Protein AF-0000000072534134 (afdb_homodimer)

pLDDT: mean 91.05, std 11.85, range [26.5, 98.88]

Radius of gyration: 25.81 Å; Cα contacts (8 Å, |Δi|>4): 1473; chains: 2; bounding box: 59×79×53 Å

Solvent-accessible surface area (backbone atoms only — not comparable to full-atom values): 27555 Å² total; per-residue (Å²): 109,94,78,65,59,43,51,54,73,90,38,6,57,90,34,41,18,78,76,33,75,84,12,41,34,48,63,70,48,54,48,40,29,29,38,65,42,46,79,88,68,52,37,69,37,89,78,45,46,54,72,41,72,47,60,46,59,42,35,34,35,37,32,15,72,34,60,42,49,32,38,41,48,56,86,41,97,90,46,54,35,33,38,30,45,21,80,38,69,54,44,22,36,58,42,37,37,38,53,26,31,18,84,47,66,73,50,9,25,44,47,26,52,70,77,44,47,29,31,18,24,37,36,39,36,19,22,26,56,79,84,34,94,47,55,79,61,12,47,76,28,58,73,6,29,39,33,39,37,35,40,32,38,80,38,100,44,74,34,70,54,56,44,56,56,50,61,41,40,76,56,20,35,25,29,73,27,62,27,82,42,75,81,43,49,52,74,62,55,51,51,100,65,74,42,34,36,36,36,75,21,20,41,67,50,93,41,22,33,60,18,24,41,40,34,33,46,77,51,56,36,53,31,19,66,66,54,53,55,58,56,48,65,24,29,28,23,36,83,89,57,73,76,41,59,33,41,47,42,38,45,70,61,32,63,62,73,41,62,69,43,34,23,52,54,73,74,77,69,67,65,73,114,108,92,75,66,59,42,50,54,73,90,38,6,57,91,35,41,20,77,75,34,74,84,12,42,34,47,63,70,48,51,47,42,30,29,36,64,42,48,77,89,68,50,38,68,36,89,78,44,46,54,72,41,72,47,60,45,58,42,36,33,34,37,32,15,74,31,59,43,49,33,38,41,46,57,85,40,97,91,46,52,35,32,38,30,46,22,79,39,69,53,44,22,38,58,42,37,37,36,54,25,30,18,84,47,65,71,51,9,25,45,45,26,52,70,78,44,46,30,31,18,23,38,36,40,37,19,20,26,57,80,84,33,92,46,55,80,61,10,47,76,28,57,72,6,27,40,33,40,36,36,41,31,39,80,39,100,43,74,34,71,53,56,44,57,57,49,60,43,40,76,57,20,37,27,30,73,26,61,27,81,43,76,80,43,48,53,74,65,54,51,50,100,67,74,45,33,37,37,36,75,21,20,41,71,51,91,41,23,32,61,18,24,41,40,35,34,48,76,52,56,36,52,31,20,65,67,55,54,55,57,57,50,65,23,30,28,24,37,82,88,56,72,77,41,60,34,40,48,42,39,47,71,63,31,63,60,73,42,63,70,43,34,23,54,53,74,75,77,70,68,67,74,116

Structure (mmCIF, N/CA/C/O backbone):
data_AF-0000000072534134-model_v1
#
loop_
_entity.id
_entity.type
_entity.pdbx_description
1 polymer 'Carbonic anhydrase'
#
loop_
_atom_site.group_PDB
_atom_site.id
_atom_site.type_symbol
_atom_site.label_atom_id
_atom_site.label_alt_id
_atom_site.label_comp_id
_atom_site.label_asym_id
_atom_site.label_entity_id
_atom_site.label_seq_id
_atom_site.pdbx_PDB_ins_code
_atom_site.Cartn_x
_atom_site.Cartn_y
_atom_site.Cartn_z
_atom_site.occupancy
_atom_site.B_iso_or_equiv
_atom_site.auth_seq_id
_atom_site.auth_comp_id
_atom_site.auth_asym_id
_atom_site.auth_atom_id
_atom_site.pdbx_PDB_model_num
ATOM 1 N N . TRP A 1 1 ? 16.109 21.969 -9.492 1 42.91 1 TRP A N 1
ATOM 2 C CA . TRP A 1 1 ? 14.695 21.766 -9.828 1 42.91 1 TRP A CA 1
ATOM 3 C C . TRP A 1 1 ? 13.844 21.703 -8.57 1 42.91 1 TRP A C 1
ATOM 5 O O . TRP A 1 1 ? 12.711 22.203 -8.547 1 42.91 1 TRP A O 1
ATOM 15 N N . ALA A 1 2 ? 14.484 21.062 -7.617 1 53.97 2 ALA A N 1
ATOM 16 C CA . ALA A 1 2 ? 13.789 20.922 -6.34 1 53.97 2 ALA A CA 1
ATOM 17 C C . ALA A 1 2 ? 13.305 22.266 -5.824 1 53.97 2 ALA A C 1
ATOM 19 O O . ALA A 1 2 ? 12.289 22.344 -5.129 1 53.97 2 ALA A O 1
ATOM 20 N N . ASP A 1 3 ? 13.867 23.234 -6.316 1 59.44 3 ASP A N 1
ATOM 21 C CA . ASP A 1 3 ? 13.547 24.547 -5.793 1 59.44 3 ASP A CA 1
ATOM 22 C C . ASP A 1 3 ? 12.602 25.297 -6.734 1 59.44 3 ASP A C 1
ATOM 24 O O . ASP A 1 3 ? 12.031 26.328 -6.359 1 59.44 3 ASP A O 1
ATOM 28 N N . TRP A 1 4 ? 12.352 24.766 -7.816 1 65.19 4 TRP A N 1
ATOM 29 C CA . TRP A 1 4 ? 11.688 25.609 -8.805 1 65.19 4 TRP A CA 1
ATOM 30 C C . TRP A 1 4 ? 10.258 25.156 -9.047 1 65.19 4 TRP A C 1
ATOM 32 O O . TRP A 1 4 ? 9.656 25.484 -10.07 1 65.19 4 TRP A O 1
ATOM 42 N N . TRP A 1 5 ? 9.656 24.625 -8.062 1 72.5 5 TRP A N 1
ATOM 43 C CA . TRP A 1 5 ? 8.273 24.219 -8.312 1 72.5 5 TRP A CA 1
ATOM 44 C C . TRP A 1 5 ? 7.305 25.094 -7.516 1 72.5 5 TRP A C 1
ATOM 46 O O . TRP A 1 5 ? 7.703 25.781 -6.574 1 72.5 5 TRP A O 1
ATOM 56 N N . SER A 1 6 ? 6.055 25.141 -7.984 1 72 6 SER A N 1
ATOM 57 C CA . SER A 1 6 ? 4.973 25.828 -7.293 1 72 6 SER A CA 1
ATOM 58 C C . SER A 1 6 ? 3.682 25.031 -7.328 1 72 6 SER A C 1
ATOM 60 O O . SER A 1 6 ? 3.637 23.953 -7.926 1 72 6 SER A O 1
ATOM 62 N N . TYR A 1 7 ? 2.762 25.547 -6.652 1 78.75 7 TYR A N 1
ATOM 63 C CA . TYR A 1 7 ? 1.447 24.906 -6.672 1 78.75 7 TYR A CA 1
ATOM 64 C C . TYR A 1 7 ? 0.547 25.547 -7.719 1 78.75 7 TYR A C 1
ATOM 66 O O . TYR A 1 7 ? -0.625 25.188 -7.848 1 78.75 7 TYR A O 1
ATOM 74 N N . GLU A 1 8 ? 1.119 26.5 -8.391 1 69.38 8 GLU A N 1
ATOM 75 C CA . GLU A 1 8 ? 0.342 27.203 -9.414 1 69.38 8 GLU A CA 1
ATOM 76 C C . GLU A 1 8 ? 1.188 27.5 -10.648 1 69.38 8 GLU A C 1
ATOM 78 O O . GLU A 1 8 ? 2.42 27.5 -10.57 1 69.38 8 GLU A O 1
ATOM 83 N N . GLY A 1 9 ? 0.458 27.609 -11.75 1 68.69 9 GLY A N 1
ATOM 84 C CA . GLY A 1 9 ? 1.111 28.141 -12.938 1 68.69 9 GLY A CA 1
ATOM 85 C C . GLY A 1 9 ? 1.888 27.094 -13.711 1 68.69 9 GLY A C 1
ATOM 86 O O . GLY A 1 9 ? 1.563 25.906 -13.656 1 68.69 9 GLY A O 1
ATOM 87 N N . ILE A 1 10 ? 2.826 27.453 -14.477 1 70.19 10 ILE A N 1
ATOM 88 C CA . ILE A 1 10 ? 3.561 26.625 -15.422 1 70.19 10 ILE A CA 1
ATOM 89 C C . ILE A 1 10 ? 4.484 25.672 -14.672 1 70.19 10 ILE A C 1
ATOM 91 O O . ILE A 1 10 ? 4.98 24.688 -15.234 1 70.19 10 ILE A O 1
ATOM 95 N N . SER A 1 11 ? 4.645 25.953 -13.398 1 72.31 11 SER A N 1
ATOM 96 C CA . SER A 1 11 ? 5.426 25.062 -12.555 1 72.31 11 SER A CA 1
ATOM 97 C C . SER A 1 11 ? 4.551 24.375 -11.516 1 72.31 11 SER A C 1
ATOM 99 O O . SER A 1 11 ? 5.039 23.938 -10.469 1 72.31 11 SER A O 1
ATOM 101 N N . GLY A 1 12 ? 3.291 24.312 -11.859 1 77.12 12 GLY A N 1
ATOM 102 C CA . GLY A 1 12 ? 2.312 23.75 -10.945 1 77.12 12 GLY A CA 1
ATOM 103 C C . GLY A 1 12 ? 2.178 22.25 -11.07 1 77.12 12 GLY A C 1
ATOM 104 O O . GLY A 1 12 ? 2.898 21.625 -11.844 1 77.12 12 GLY A O 1
ATOM 105 N N . PRO A 1 13 ? 1.317 21.672 -10.266 1 79.56 13 PRO A N 1
ATOM 106 C CA . PRO A 1 13 ? 1.197 20.219 -10.086 1 79.56 13 PRO A CA 1
ATOM 107 C C . PRO A 1 13 ? 0.968 19.484 -11.406 1 79.56 13 PRO A C 1
ATOM 109 O O . PRO A 1 13 ? 1.467 18.359 -11.586 1 79.56 13 PRO A O 1
ATOM 112 N N . GLU A 1 14 ? 0.28 20.078 -12.32 1 76.56 14 GLU A N 1
ATOM 113 C CA . GLU A 1 14 ? -0.026 19.422 -13.586 1 76.56 14 GLU A CA 1
ATOM 114 C C . GLU A 1 14 ? 1.243 19.156 -14.391 1 76.56 14 GLU A C 1
ATOM 116 O O . GLU A 1 14 ? 1.26 18.297 -15.266 1 76.56 14 GLU A O 1
ATOM 121 N N . TYR A 1 15 ? 2.309 19.922 -14.047 1 76.88 15 TYR A N 1
ATOM 122 C CA . TYR A 1 15 ? 3.506 19.844 -14.883 1 76.88 15 TYR A CA 1
ATOM 123 C C . TYR A 1 15 ? 4.668 19.234 -14.117 1 76.88 15 TYR A C 1
ATOM 125 O O . TYR A 1 15 ? 5.754 19.047 -14.664 1 76.88 15 TYR A O 1
ATOM 133 N N . TRP A 1 16 ? 4.488 18.953 -12.945 1 80.06 16 TRP A N 1
ATOM 134 C CA . TRP A 1 16 ? 5.594 18.5 -12.102 1 80.06 16 TRP A CA 1
ATOM 135 C C . TRP A 1 16 ? 6.309 17.312 -12.734 1 80.06 16 TRP A C 1
ATOM 137 O O . TRP A 1 16 ? 7.539 17.297 -12.82 1 80.06 16 TRP A O 1
ATOM 147 N N . GLY A 1 17 ? 5.574 16.312 -13.172 1 78.38 17 GLY A N 1
ATOM 148 C CA . GLY A 1 17 ? 6.156 15.125 -13.766 1 78.38 17 GLY A CA 1
ATOM 149 C C . GLY A 1 17 ? 6.855 15.398 -15.086 1 78.38 17 GLY A C 1
ATOM 150 O O . GLY A 1 17 ? 7.762 14.656 -15.477 1 78.38 17 GLY A O 1
ATOM 151 N N . LEU A 1 18 ? 6.422 16.375 -15.773 1 77.62 18 LEU A N 1
ATOM 152 C CA . LEU A 1 18 ? 7.012 16.734 -17.062 1 77.62 18 LEU A CA 1
ATOM 153 C C . LEU A 1 18 ? 8.312 17.5 -16.875 1 77.62 18 LEU A C 1
ATOM 155 O O . LEU A 1 18 ? 9.219 17.406 -17.688 1 77.62 18 LEU A O 1
ATOM 159 N N . ILE A 1 19 ? 8.406 18.172 -15.789 1 75.31 19 ILE A N 1
ATOM 160 C CA . ILE A 1 19 ? 9.555 19.031 -15.508 1 75.31 19 ILE A CA 1
ATOM 161 C C . ILE A 1 19 ? 10.719 18.172 -14.992 1 75.31 19 ILE A C 1
ATOM 163 O O . ILE A 1 19 ? 11.875 18.438 -15.336 1 75.31 19 ILE A O 1
ATOM 167 N N . ASN A 1 20 ? 10.414 17.172 -14.188 1 79.75 20 ASN A N 1
ATOM 168 C CA . ASN A 1 20 ? 11.422 16.297 -13.594 1 79.75 20 ASN A CA 1
ATOM 169 C C . ASN A 1 20 ? 11.07 14.82 -13.781 1 79.75 20 ASN A C 1
ATOM 171 O O . ASN A 1 20 ? 10.094 14.336 -13.219 1 79.75 20 ASN A O 1
ATOM 175 N N . PRO A 1 21 ? 11.93 14.141 -14.43 1 78.19 21 PRO A N 1
ATOM 176 C CA . PRO A 1 21 ? 11.625 12.727 -14.68 1 78.19 21 PRO A CA 1
ATOM 177 C C . PRO A 1 21 ? 11.531 11.906 -13.398 1 78.19 21 PRO A C 1
ATOM 179 O O . PRO A 1 21 ? 10.852 10.875 -13.375 1 78.19 21 PRO A O 1
ATOM 182 N N . ASP A 1 22 ? 12.141 12.391 -12.391 1 80.5 22 ASP A N 1
ATOM 183 C CA . ASP A 1 22 ? 12.102 11.672 -11.117 1 80.5 22 ASP A CA 1
ATOM 184 C C . ASP A 1 22 ? 10.734 11.805 -10.453 1 80.5 22 ASP A C 1
ATOM 186 O O . ASP A 1 22 ? 10.43 11.109 -9.484 1 80.5 22 ASP A O 1
ATOM 190 N N . TRP A 1 23 ? 9.953 12.727 -11.055 1 85.69 23 TRP A N 1
ATOM 191 C CA . TRP A 1 23 ? 8.609 12.93 -10.516 1 85.69 23 TRP A CA 1
ATOM 192 C C . TRP A 1 23 ? 7.562 12.266 -11.406 1 85.69 23 TRP A C 1
ATOM 194 O O . TRP A 1 23 ? 6.516 12.859 -11.688 1 85.69 23 TRP A O 1
ATOM 204 N N . LEU A 1 24 ? 7.887 11.117 -11.836 1 85.69 24 LEU A N 1
ATOM 205 C CA . LEU A 1 24 ? 7.07 10.352 -12.766 1 85.69 24 LEU A CA 1
ATOM 206 C C . LEU A 1 24 ? 5.66 10.148 -12.227 1 85.69 24 LEU A C 1
ATOM 208 O O . LEU A 1 24 ? 4.684 10.18 -12.977 1 85.69 24 LEU A O 1
ATOM 212 N N . PHE A 1 25 ? 5.516 10.008 -10.922 1 90.94 25 PHE A N 1
ATOM 213 C CA . PHE A 1 25 ? 4.227 9.719 -10.312 1 90.94 25 PHE A CA 1
ATOM 214 C C . PHE A 1 25 ? 3.279 10.906 -10.445 1 90.94 25 PHE A C 1
ATOM 216 O O . PHE A 1 25 ? 2.059 10.734 -10.438 1 90.94 25 PHE A O 1
ATOM 223 N N . CYS A 1 26 ? 3.836 12.07 -10.547 1 91 26 CYS A N 1
ATOM 224 C CA . CYS A 1 26 ? 2.994 13.258 -10.648 1 91 26 CYS A CA 1
ATOM 225 C C . CYS A 1 26 ? 2.191 13.242 -11.945 1 91 26 CYS A C 1
ATOM 227 O O . CYS A 1 26 ? 1.139 13.883 -12.031 1 91 26 CYS A O 1
ATOM 229 N N . ASN A 1 27 ? 2.699 12.5 -12.867 1 88.94 27 ASN A N 1
ATOM 230 C CA . ASN A 1 27 ? 2.021 12.445 -14.156 1 88.94 27 ASN A CA 1
ATOM 231 C C . ASN A 1 27 ? 1.392 11.07 -14.398 1 88.94 27 ASN A C 1
ATOM 233 O O . ASN A 1 27 ? 0.279 10.977 -14.922 1 88.94 27 ASN A O 1
ATOM 237 N N . LYS A 1 28 ? 2.02 10.031 -13.945 1 91.81 28 LYS A N 1
ATOM 238 C CA . LYS A 1 28 ? 1.592 8.672 -14.297 1 91.81 28 LYS A CA 1
ATOM 239 C C . LYS A 1 28 ? 0.879 8.008 -13.125 1 91.81 28 LYS A C 1
ATOM 241 O O . LYS A 1 28 ? 0.271 6.945 -13.289 1 91.81 28 LYS A O 1
ATOM 246 N N . GLY A 1 29 ? 0.946 8.602 -11.992 1 94.75 29 GLY A N 1
ATOM 247 C CA . GLY A 1 29 ? 0.338 7.996 -10.812 1 94.75 29 GLY A CA 1
ATOM 248 C C . GLY A 1 29 ? -1.173 7.895 -10.914 1 94.75 29 GLY A C 1
ATOM 249 O O . GLY A 1 29 ? -1.829 8.797 -11.438 1 94.75 29 GLY A O 1
ATOM 250 N N . LYS A 1 30 ? -1.729 6.809 -10.344 1 97.06 30 LYS A N 1
ATOM 251 C CA . LYS A 1 30 ? -3.176 6.613 -10.375 1 97.06 30 LYS A CA 1
ATOM 252 C C . LYS A 1 30 ? -3.758 6.547 -8.969 1 97.06 30 LYS A C 1
ATOM 254 O O . LYS A 1 30 ? -4.977 6.527 -8.789 1 97.06 30 LYS A O 1
ATOM 259 N N . ASN A 1 31 ? -2.895 6.465 -7.992 1 97.31 31 ASN A N 1
ATOM 260 C CA . ASN A 1 31 ? -3.312 6.535 -6.598 1 97.31 31 ASN A CA 1
ATOM 261 C C . ASN A 1 31 ? -2.834 7.82 -5.934 1 97.31 31 ASN A C 1
ATOM 263 O O . ASN A 1 31 ? -2.223 7.785 -4.863 1 97.31 31 ASN A O 1
ATOM 267 N N . GLN A 1 32 ? -3.143 8.891 -6.57 1 97.44 32 GLN A N 1
ATOM 268 C CA . GLN A 1 32 ? -2.6 10.188 -6.176 1 97.44 32 GLN A CA 1
ATOM 269 C C . GLN A 1 32 ? -3.512 10.875 -5.164 1 97.44 32 GLN A C 1
ATOM 271 O O . GLN A 1 32 ? -4.684 10.516 -5.027 1 97.44 32 GLN A O 1
ATOM 276 N N . SER A 1 33 ? -2.945 11.75 -4.422 1 98.19 33 SER A N 1
ATOM 277 C CA . SER A 1 33 ? -3.613 12.57 -3.412 1 98.19 33 SER A CA 1
ATOM 278 C C . SER A 1 33 ? -3.459 14.055 -3.713 1 98.19 33 SER A C 1
ATOM 280 O O . SER A 1 33 ? -2.531 14.461 -4.418 1 98.19 33 SER A O 1
ATOM 282 N N . PRO A 1 34 ? -4.285 14.875 -3.205 1 98.38 34 PRO A N 1
ATOM 283 C CA . PRO A 1 34 ? -5.426 14.602 -2.326 1 98.38 34 PRO A CA 1
ATOM 284 C C . PRO A 1 34 ? -6.664 14.148 -3.09 1 98.38 34 PRO A C 1
ATOM 286 O O . PRO A 1 34 ? -6.672 14.164 -4.324 1 98.38 34 PRO A O 1
ATOM 289 N N . ILE A 1 35 ? -7.711 13.68 -2.318 1 98.62 35 ILE A N 1
ATOM 290 C CA . ILE A 1 35 ? -8.938 13.234 -2.967 1 98.62 35 ILE A CA 1
ATOM 291 C C . ILE A 1 35 ? -10.141 13.953 -2.342 1 98.62 35 ILE A C 1
ATOM 293 O O . ILE A 1 35 ? -10.016 14.578 -1.289 1 98.62 35 ILE A O 1
ATOM 297 N N . ASN A 1 36 ? -11.211 13.891 -3.1 1 98.31 36 ASN A N 1
ATOM 298 C CA . ASN A 1 36 ? -12.508 14.188 -2.51 1 98.31 36 ASN A CA 1
ATOM 299 C C . ASN A 1 36 ? -13.094 12.969 -1.795 1 98.31 36 ASN A C 1
ATOM 301 O O . ASN A 1 36 ? -13.203 11.891 -2.383 1 98.31 36 ASN A O 1
ATOM 305 N N . ILE A 1 37 ? -13.453 13.164 -0.554 1 96.31 37 ILE A N 1
ATOM 306 C CA . ILE A 1 37 ? -14.031 12.078 0.23 1 96.31 37 ILE A CA 1
ATOM 307 C C . ILE A 1 37 ? -15.555 12.086 0.075 1 96.31 37 ILE A C 1
ATOM 309 O O . ILE A 1 37 ? -16.219 13.078 0.397 1 96.31 37 ILE A O 1
ATOM 313 N N . ASP A 1 38 ? -16.062 11.062 -0.399 1 95.31 38 ASP A N 1
ATOM 314 C CA . ASP A 1 38 ? -17.5 10.875 -0.49 1 95.31 38 ASP A CA 1
ATOM 315 C C . ASP A 1 38 ? -18.016 10.055 0.684 1 95.31 38 ASP A C 1
ATOM 317 O O . ASP A 1 38 ? -17.812 8.836 0.74 1 95.31 38 ASP A O 1
ATOM 321 N N . PRO A 1 39 ? -18.781 10.672 1.548 1 92.06 39 PRO A N 1
ATOM 322 C CA . PRO A 1 39 ? -19.25 9.945 2.729 1 92.06 39 PRO A CA 1
ATOM 323 C C . PRO A 1 39 ? -20.062 8.711 2.371 1 92.06 39 PRO A C 1
ATOM 325 O O . PRO A 1 39 ? -20.047 7.719 3.105 1 92.06 39 PRO A O 1
ATOM 328 N N . LYS A 1 40 ? -20.766 8.695 1.253 1 90.88 40 LYS A N 1
ATOM 329 C CA . LYS A 1 40 ? -21.625 7.586 0.854 1 90.88 40 LYS A CA 1
ATOM 330 C C . LYS A 1 40 ? -20.812 6.383 0.396 1 90.88 40 LYS A C 1
ATOM 332 O O . LYS A 1 40 ? -21.312 5.258 0.37 1 90.88 40 LYS A O 1
ATOM 337 N N . ALA A 1 41 ? -19.594 6.664 0.082 1 91.88 41 ALA A N 1
ATOM 338 C CA . ALA A 1 41 ? -18.75 5.602 -0.467 1 91.88 41 ALA A CA 1
ATOM 339 C C . ALA A 1 41 ? -17.781 5.07 0.584 1 91.88 41 ALA A C 1
ATOM 341 O O . ALA A 1 41 ? -17 4.164 0.306 1 91.88 41 ALA A O 1
ATOM 342 N N . LEU A 1 42 ? -17.844 5.582 1.79 1 94.06 42 LEU A N 1
ATOM 343 C CA . LEU A 1 42 ? -16.922 5.148 2.844 1 94.06 42 LEU A CA 1
ATOM 344 C C . LEU A 1 42 ? -17.234 3.719 3.277 1 94.06 42 LEU A C 1
ATOM 346 O O . LEU A 1 42 ? -18.406 3.346 3.412 1 94.06 42 LEU A O 1
ATOM 350 N N . LEU A 1 43 ? -16.25 2.979 3.436 1 94.38 43 LEU A N 1
ATOM 351 C CA . LEU A 1 43 ? -16.391 1.615 3.938 1 94.38 43 LEU A CA 1
ATOM 352 C C . LEU A 1 43 ? -16.078 1.55 5.426 1 94.38 43 LEU A C 1
ATOM 354 O O . LEU A 1 43 ? -14.961 1.877 5.844 1 94.38 43 LEU A O 1
ATOM 358 N N . PHE A 1 44 ? -17.109 1.135 6.211 1 95.19 44 PHE A N 1
ATOM 359 C CA . PHE A 1 44 ? -16.859 0.913 7.629 1 95.19 44 PHE A CA 1
ATOM 360 C C . PHE A 1 44 ? -15.984 -0.32 7.836 1 95.19 44 PHE A C 1
ATOM 362 O O . PHE A 1 44 ? -16.297 -1.403 7.344 1 95.19 44 PHE A O 1
ATOM 369 N N . ASP A 1 45 ? -14.828 -0.136 8.492 1 95.25 45 ASP A N 1
ATOM 370 C CA . ASP A 1 45 ? -13.898 -1.21 8.836 1 95.25 45 ASP A CA 1
ATOM 371 C C . ASP A 1 45 ? -13.805 -1.391 10.352 1 95.25 45 ASP A C 1
ATOM 373 O O . ASP A 1 45 ? -13.148 -0.605 11.039 1 95.25 45 ASP A O 1
ATOM 377 N N . PRO A 1 46 ? -14.336 -2.41 10.898 1 92.69 46 PRO A N 1
ATOM 378 C CA . PRO A 1 46 ? -14.359 -2.594 12.352 1 92.69 46 PRO A CA 1
ATOM 379 C C . PRO A 1 46 ? -12.992 -2.936 12.93 1 92.69 46 PRO A C 1
ATOM 381 O O . PRO A 1 46 ? -12.797 -2.883 14.148 1 92.69 46 PRO A O 1
ATOM 384 N N . SER A 1 47 ? -12.117 -3.293 12.102 1 91.75 47 SER A N 1
ATOM 385 C CA . SER A 1 47 ? -10.797 -3.68 12.594 1 91.75 47 SER A CA 1
ATOM 386 C C . SER A 1 47 ? -9.906 -2.461 12.805 1 91.75 47 SER A C 1
ATOM 388 O O . SER A 1 47 ? -8.82 -2.57 13.383 1 91.75 47 SER A O 1
ATOM 390 N N . LEU A 1 48 ? -10.352 -1.314 12.344 1 95.31 48 LEU A N 1
ATOM 391 C CA . LEU A 1 48 ? -9.57 -0.096 12.523 1 95.31 48 LEU A CA 1
ATOM 392 C C . LEU A 1 48 ? -9.625 0.372 13.977 1 95.31 48 LEU A C 1
ATOM 394 O O . LEU A 1 48 ? -10.625 0.955 14.406 1 95.31 48 LEU A O 1
ATOM 398 N N . GLU A 1 49 ? -8.57 0.17 14.633 1 94 49 GLU A N 1
ATOM 399 C CA . GLU A 1 49 ? -8.461 0.651 16 1 94 49 GLU A CA 1
ATOM 400 C C . GLU A 1 49 ? -8.109 2.135 16.047 1 94 49 GLU A C 1
ATOM 402 O O . GLU A 1 49 ? -7.828 2.738 15.008 1 94 49 GLU A O 1
ATOM 407 N N . LYS A 1 50 ? -8.203 2.633 17.234 1 95.94 50 LYS A N 1
ATOM 408 C CA . LYS A 1 50 ? -7.789 4.023 17.391 1 95.94 50 LYS A CA 1
ATOM 409 C C . LYS A 1 50 ? -6.285 4.18 17.188 1 95.94 50 LYS A C 1
ATOM 411 O O . LYS A 1 50 ? -5.535 3.211 17.297 1 95.94 50 LYS A O 1
ATOM 416 N N . LEU A 1 51 ? -5.848 5.379 16.859 1 97.62 51 LEU A N 1
ATOM 417 C CA . LEU A 1 51 ? -4.422 5.68 16.781 1 97.62 51 LEU A CA 1
ATOM 418 C C . LEU A 1 51 ? -3.799 5.766 18.172 1 97.62 51 LEU A C 1
ATOM 420 O O . LEU A 1 51 ? -4.457 6.188 19.125 1 97.62 51 LEU A O 1
ATOM 424 N N . HIS A 1 52 ? -2.58 5.375 18.188 1 97.69 52 HIS A N 1
ATOM 425 C CA . HIS A 1 52 ? -1.798 5.504 19.406 1 97.69 52 HIS A CA 1
ATOM 426 C C . HIS A 1 52 ? -0.637 6.477 19.219 1 97.69 52 HIS A C 1
ATOM 428 O O . HIS A 1 52 ? 0.033 6.457 18.188 1 97.69 52 HIS A O 1
ATOM 434 N N . PHE A 1 53 ? -0.481 7.312 20.219 1 96.62 53 PHE A N 1
ATOM 435 C CA . PHE A 1 53 ? 0.604 8.289 20.203 1 96.62 53 PHE A CA 1
ATOM 436 C C . PHE A 1 53 ? 1.552 8.062 21.375 1 96.62 53 PHE A C 1
ATOM 438 O O . PHE A 1 53 ? 1.125 8.039 22.531 1 96.62 53 PHE A O 1
ATOM 445 N N . LYS A 1 54 ? 2.793 7.805 21.078 1 95.5 54 LYS A N 1
ATOM 446 C CA . LYS A 1 54 ? 3.844 7.766 22.094 1 95.5 54 LYS A CA 1
ATOM 447 C C . LYS A 1 54 ? 4.699 9.031 22.047 1 95.5 54 LYS A C 1
ATOM 449 O O . LYS A 1 54 ? 5.422 9.266 21.078 1 95.5 54 LYS A O 1
ATOM 454 N N . GLY A 1 55 ? 4.598 9.766 23.062 1 93.19 55 GLY A N 1
ATOM 455 C CA . GLY A 1 55 ? 5.172 11.102 23.078 1 93.19 55 GLY A CA 1
ATOM 456 C C . GLY A 1 55 ? 4.152 12.188 22.797 1 93.19 55 GLY A C 1
ATOM 457 O O . GLY A 1 55 ? 3.006 11.898 22.453 1 93.19 55 GLY A O 1
ATOM 458 N N . ASN A 1 56 ? 4.59 13.469 23 1 92.75 56 ASN A N 1
ATOM 459 C CA . ASN A 1 56 ? 3.594 14.523 22.875 1 92.75 56 ASN A CA 1
ATOM 460 C C . ASN A 1 56 ? 4.238 15.867 22.547 1 92.75 56 ASN A C 1
ATOM 462 O O . ASN A 1 56 ? 3.59 16.766 22 1 92.75 56 ASN A O 1
ATOM 466 N N . GLU A 1 57 ? 5.414 15.984 22.906 1 92.12 57 GLU A N 1
ATOM 467 C CA . GLU A 1 57 ? 6.062 17.281 22.812 1 92.12 57 GLU A CA 1
ATOM 468 C C . GLU A 1 57 ? 7.098 17.312 21.703 1 92.12 57 GLU A C 1
ATOM 470 O O . GLU A 1 57 ? 7.816 16.344 21.484 1 92.12 57 GLU A O 1
ATOM 475 N N . PHE A 1 58 ? 7.105 18.484 21.016 1 89.19 58 PHE A N 1
ATOM 476 C CA . PHE A 1 58 ? 8.062 18.766 19.938 1 89.19 58 PHE A CA 1
ATOM 477 C C . PHE A 1 58 ? 8.852 20.031 20.234 1 89.19 58 PHE A C 1
ATOM 479 O O . PHE A 1 58 ? 8.352 20.953 20.891 1 89.19 58 PHE A O 1
ATOM 486 N N . THR A 1 59 ? 10.008 20.047 19.797 1 93.44 59 THR A N 1
ATOM 487 C CA . THR A 1 59 ? 10.773 21.266 19.562 1 93.44 59 THR A CA 1
ATOM 488 C C . THR A 1 59 ? 11.32 21.297 18.141 1 93.44 59 THR A C 1
ATOM 490 O O . THR A 1 59 ? 11.508 20.25 17.516 1 93.44 59 THR A O 1
ATOM 493 N N . GLY A 1 60 ? 11.469 22.484 17.625 1 96 60 GLY A N 1
ATOM 494 C CA . GLY A 1 60 ? 12 22.594 16.281 1 96 60 GLY A CA 1
ATOM 495 C C . GLY A 1 60 ? 11.961 24 15.727 1 96 60 GLY A C 1
ATOM 496 O O . GLY A 1 60 ? 12.109 24.969 16.484 1 96 60 GLY A O 1
ATOM 497 N N . TYR A 1 61 ? 11.859 24.031 14.398 1 97.62 61 TYR A N 1
ATOM 498 C CA . TYR A 1 61 ? 11.867 25.328 13.719 1 97.62 61 TYR A CA 1
ATOM 499 C C . TYR A 1 61 ? 10.711 25.422 12.734 1 97.62 61 TYR A C 1
ATOM 501 O O . TYR A 1 61 ? 10.445 24.5 11.977 1 97.62 61 TYR A O 1
ATOM 509 N N . LEU A 1 62 ? 10.008 26.531 12.82 1 98.19 62 LEU A N 1
ATOM 510 C CA . LEU A 1 62 ? 9.086 26.875 11.742 1 98.19 62 LEU A CA 1
ATOM 511 C C . LEU A 1 62 ? 9.836 27.531 10.586 1 98.19 62 LEU A C 1
ATOM 513 O O . LEU A 1 62 ? 10.57 28.5 10.781 1 98.19 62 LEU A O 1
ATOM 517 N N . VAL A 1 63 ? 9.648 26.984 9.398 1 97.75 63 VAL A N 1
ATOM 518 C CA . VAL A 1 63 ? 10.43 27.422 8.25 1 97.75 63 VAL A CA 1
ATOM 519 C C . VAL A 1 63 ? 9.492 27.797 7.105 1 97.75 63 VAL A C 1
ATOM 521 O O . VAL A 1 63 ? 8.562 27.062 6.789 1 97.75 63 VAL A O 1
ATOM 524 N N . ASN A 1 64 ? 9.68 28.938 6.547 1 96.19 64 ASN A N 1
ATOM 525 C CA . ASN A 1 64 ? 9.102 29.297 5.254 1 96.19 64 ASN A CA 1
ATOM 526 C C . ASN A 1 64 ? 10.008 28.859 4.102 1 96.19 64 ASN A C 1
ATOM 528 O O . ASN A 1 64 ? 11.031 29.5 3.834 1 96.19 64 ASN A O 1
ATOM 532 N N . ASN A 1 65 ? 9.617 27.812 3.389 1 92.38 65 ASN A N 1
ATOM 533 C CA . ASN A 1 65 ? 10.492 27.297 2.348 1 92.38 65 ASN A CA 1
ATOM 534 C C . ASN A 1 65 ? 10.102 27.812 0.969 1 92.38 65 ASN A C 1
ATOM 536 O O . ASN A 1 65 ? 10.617 27.344 -0.047 1 92.38 65 ASN A O 1
ATOM 540 N N . GLY A 1 66 ? 9.164 28.719 1.021 1 89.31 66 GLY A N 1
ATOM 541 C CA . GLY A 1 66 ? 8.727 29.312 -0.231 1 89.31 66 GLY A CA 1
ATOM 542 C C . GLY A 1 66 ? 7.516 28.625 -0.833 1 89.31 66 GLY A C 1
ATOM 543 O O . GLY A 1 66 ? 6.805 29.203 -1.649 1 89.31 66 GLY A O 1
ATOM 544 N N . HIS A 1 67 ? 7.254 27.391 -0.508 1 88.44 67 HIS A N 1
ATOM 545 C CA . HIS A 1 67 ? 6.117 26.609 -1.01 1 88.44 67 HIS A CA 1
ATOM 546 C C . HIS A 1 67 ? 5.074 26.406 0.081 1 88.44 67 HIS A C 1
ATOM 548 O O . HIS A 1 67 ? 3.873 26.422 -0.191 1 88.44 67 HIS A O 1
ATOM 554 N N . ASP A 1 68 ? 5.621 26.188 1.221 1 91.12 68 ASP A N 1
ATOM 555 C CA . ASP A 1 68 ? 4.773 25.984 2.393 1 91.12 68 ASP A CA 1
ATOM 556 C C . ASP A 1 68 ? 5.461 26.5 3.658 1 91.12 68 ASP A C 1
ATOM 558 O O . ASP A 1 68 ? 6.656 26.797 3.641 1 91.12 68 ASP A O 1
ATOM 562 N N . ILE A 1 69 ? 4.672 26.734 4.648 1 95.81 69 ILE A N 1
ATOM 563 C CA . ILE A 1 69 ? 5.191 26.938 5.996 1 95.81 69 ILE A CA 1
ATOM 564 C C . ILE A 1 69 ? 5.238 25.594 6.73 1 95.81 69 ILE A C 1
ATOM 566 O O . ILE A 1 69 ? 4.234 24.875 6.801 1 95.81 69 ILE A O 1
ATOM 570 N N . THR A 1 70 ? 6.453 25.203 7.145 1 97.56 70 THR A N 1
ATOM 571 C CA . THR A 1 70 ? 6.672 23.875 7.684 1 97.56 70 THR A CA 1
ATOM 572 C C . THR A 1 70 ? 7.336 23.938 9.055 1 97.56 70 THR A C 1
ATOM 574 O O . THR A 1 70 ? 8.352 24.625 9.227 1 97.56 70 THR A O 1
ATOM 577 N N . PHE A 1 71 ? 6.68 23.359 10.055 1 98 71 PHE A N 1
ATOM 578 C CA . PHE A 1 71 ? 7.352 23.109 11.328 1 98 71 PHE A CA 1
ATOM 579 C C . PHE A 1 71 ? 8.219 21.859 11.25 1 98 71 PHE A C 1
ATOM 581 O O . PHE A 1 71 ? 7.695 20.75 11.234 1 98 71 PHE A O 1
ATOM 588 N N . GLU A 1 72 ? 9.5 22.047 11.203 1 96.88 72 GLU A N 1
ATOM 589 C CA . GLU A 1 72 ? 10.469 20.953 11.18 1 96.88 72 GLU A CA 1
ATOM 590 C C . GLU A 1 72 ? 10.852 20.531 12.586 1 96.88 72 GLU A C 1
ATOM 592 O O . GLU A 1 72 ? 11.477 21.297 13.328 1 96.88 72 GLU A O 1
ATOM 597 N N . ILE A 1 73 ? 10.562 19.328 12.859 1 95.44 73 ILE A N 1
ATOM 598 C CA . ILE A 1 73 ? 10.766 18.828 14.219 1 95.44 73 ILE A CA 1
ATOM 599 C C . ILE A 1 73 ? 12.195 18.312 14.367 1 95.44 73 ILE A C 1
ATOM 601 O O . ILE A 1 73 ? 12.68 17.562 13.531 1 95.44 73 ILE A O 1
ATOM 605 N N . GLU A 1 74 ? 12.797 18.719 15.414 1 91.5 74 GLU A N 1
ATOM 606 C CA . GLU A 1 74 ? 14.141 18.25 15.734 1 91.5 74 GLU A CA 1
ATOM 607 C C . GLU A 1 74 ? 14.109 16.875 16.375 1 91.5 74 GLU A C 1
ATOM 609 O O . GLU A 1 74 ? 13.234 16.578 17.188 1 91.5 74 GLU A O 1
ATOM 614 N N . GLU A 1 75 ? 14.938 16.062 15.781 1 78.69 75 GLU A N 1
ATOM 615 C CA . GLU A 1 75 ? 15.039 14.734 16.375 1 78.69 75 GLU A CA 1
ATOM 616 C C . GLU A 1 75 ? 15.953 14.758 17.609 1 78.69 75 GLU A C 1
ATOM 618 O O . GLU A 1 75 ? 17.156 14.977 17.484 1 78.69 75 GLU A O 1
ATOM 623 N N . LEU A 1 76 ? 15.305 14.617 18.656 1 75.56 76 LEU A N 1
ATOM 624 C CA . LEU A 1 76 ? 16.078 14.508 19.891 1 75.56 76 LEU A CA 1
ATOM 625 C C . LEU A 1 76 ? 16.125 13.062 20.391 1 75.56 76 LEU A C 1
ATOM 627 O O . LEU A 1 76 ? 15.195 12.297 20.141 1 75.56 76 LEU A O 1
ATOM 631 N N . ARG A 1 77 ? 17.312 12.586 20.797 1 59.59 77 ARG A N 1
ATOM 632 C CA . ARG A 1 77 ? 17.594 11.203 21.156 1 59.59 77 ARG A CA 1
ATOM 633 C C . ARG A 1 77 ? 16.422 10.586 21.922 1 59.59 77 ARG A C 1
ATOM 635 O O . ARG A 1 77 ? 16.047 9.438 21.672 1 59.59 77 ARG A O 1
ATOM 642 N N . TRP A 1 78 ? 15.992 11.258 22.828 1 58.97 78 TRP A N 1
ATOM 643 C CA . TRP A 1 78 ? 15.039 10.586 23.719 1 58.97 78 TRP A CA 1
ATOM 644 C C . TRP A 1 78 ? 13.648 11.203 23.578 1 58.97 78 TRP A C 1
ATOM 646 O O . TRP A 1 78 ? 12.75 10.898 24.359 1 58.97 78 TRP A O 1
ATOM 656 N N . LYS A 1 79 ? 13.641 12.062 22.516 1 67.88 79 LYS A N 1
ATOM 657 C CA . LYS A 1 79 ? 12.359 12.75 22.422 1 67.88 79 LYS A CA 1
ATOM 658 C C . LYS A 1 79 ? 11.789 12.648 21.016 1 67.88 79 LYS A C 1
ATOM 660 O O . LYS A 1 79 ? 12.531 12.586 20.031 1 67.88 79 LYS A O 1
ATOM 665 N N . GLY A 1 80 ? 10.602 12.141 20.891 1 85.06 80 GLY A N 1
ATOM 666 C CA . GLY A 1 80 ? 9.844 12.117 19.656 1 85.06 80 GLY A CA 1
ATOM 667 C C . GLY A 1 80 ? 8.445 11.555 19.828 1 85.06 80 GLY A C 1
ATOM 668 O O . GLY A 1 80 ? 8.102 11.055 20.906 1 85.06 80 GLY A O 1
ATOM 669 N N . VAL A 1 81 ? 7.688 11.891 18.844 1 92.44 81 VAL A N 1
ATOM 670 C CA . VAL A 1 81 ? 6.324 11.367 18.828 1 92.44 81 VAL A CA 1
ATOM 671 C C . VAL A 1 81 ? 6.199 10.266 17.781 1 92.44 81 VAL A C 1
ATOM 673 O O . VAL A 1 81 ? 6.516 10.484 16.609 1 92.44 81 VAL A O 1
ATOM 676 N N . ASN A 1 82 ? 5.828 9.141 18.266 1 95.81 82 ASN A N 1
ATOM 677 C CA . ASN A 1 82 ? 5.586 8.008 17.375 1 95.81 82 ASN A CA 1
ATOM 678 C C . ASN A 1 82 ? 4.102 7.668 17.297 1 95.81 82 ASN A C 1
ATOM 680 O O . ASN A 1 82 ? 3.396 7.695 18.312 1 95.81 82 ASN A O 1
ATOM 684 N N . ILE A 1 83 ? 3.703 7.418 16.109 1 97.69 83 ILE A N 1
ATOM 685 C CA . ILE A 1 83 ? 2.309 7.082 15.852 1 97.69 83 ILE A CA 1
ATOM 686 C C . ILE A 1 83 ? 2.193 5.609 15.469 1 97.69 83 ILE A C 1
ATOM 688 O O . ILE A 1 83 ? 2.982 5.109 14.656 1 97.69 83 ILE A O 1
ATOM 692 N N . SER A 1 84 ? 1.285 4.902 16 1 97.81 84 SER A N 1
ATOM 693 C CA . SER A 1 84 ? 0.972 3.516 15.672 1 97.81 84 SER A CA 1
ATOM 694 C C . SER A 1 84 ? -0.521 3.238 15.805 1 97.81 84 SER A C 1
ATOM 696 O O . SER A 1 84 ? -1.295 4.133 16.156 1 97.81 84 SER A O 1
ATOM 698 N N . GLY A 1 85 ? -0.907 2.027 15.414 1 97.25 85 GLY A N 1
ATOM 699 C CA . GLY A 1 85 ? -2.311 1.659 15.492 1 97.25 85 GLY A CA 1
ATOM 700 C C . GLY A 1 85 ? -3.111 2.096 14.281 1 97.25 85 GLY A C 1
ATOM 701 O O . GLY A 1 85 ? -2.541 2.451 13.25 1 97.25 85 GLY A O 1
ATOM 702 N N . GLY A 1 86 ? -4.469 1.967 14.422 1 96.88 86 GLY A N 1
ATOM 703 C CA . GLY A 1 86 ? -5.32 2.264 13.281 1 96.88 86 GLY A CA 1
ATOM 704 C C . GLY A 1 86 ? -5.016 1.407 12.062 1 96.88 86 GLY A C 1
ATOM 705 O O . GLY A 1 86 ? -5.043 0.177 12.148 1 96.88 86 GLY A O 1
ATOM 706 N N . PRO A 1 87 ? -4.637 2.096 10.953 1 97.12 87 PRO A N 1
ATOM 707 C CA . PRO A 1 87 ? -4.449 1.346 9.711 1 97.12 87 PRO A CA 1
ATOM 708 C C . PRO A 1 87 ? -3.01 0.871 9.523 1 97.12 87 PRO A C 1
ATOM 710 O O . PRO A 1 87 ? -2.686 0.264 8.5 1 97.12 87 PRO A O 1
ATOM 713 N N . VAL A 1 88 ? -2.109 1.182 10.453 1 97.88 88 VAL A N 1
ATOM 714 C CA . VAL A 1 88 ? -0.708 0.884 10.172 1 97.88 88 VAL A CA 1
ATOM 715 C C . VAL A 1 88 ? -0.178 -0.118 11.195 1 97.88 88 VAL A C 1
ATOM 717 O O . VAL A 1 88 ? -0.541 -0.062 12.375 1 97.88 88 VAL A O 1
ATOM 720 N N . SER A 1 89 ? 0.708 -0.958 10.703 1 97.38 89 SER A N 1
ATOM 721 C CA . SER A 1 89 ? 1.289 -2.008 11.531 1 97.38 89 SER A CA 1
ATOM 722 C C . SER A 1 89 ? 2.619 -1.565 12.133 1 97.38 89 SER A C 1
ATOM 724 O O . SER A 1 89 ? 3.162 -2.236 13.008 1 97.38 89 SER A O 1
ATOM 726 N N . TYR A 1 90 ? 3.154 -0.456 11.695 1 97.88 90 TYR A N 1
ATOM 727 C CA . TYR A 1 90 ? 4.484 0.012 12.062 1 97.88 90 TYR A CA 1
ATOM 728 C C . TYR A 1 90 ? 4.402 1.247 12.953 1 97.88 90 TYR A C 1
ATOM 730 O O . TYR A 1 90 ? 3.316 1.787 13.18 1 97.88 90 TYR A O 1
ATOM 738 N N . ASN A 1 91 ? 5.551 1.622 13.5 1 97.44 91 ASN A N 1
ATOM 739 C CA . ASN A 1 91 ? 5.711 2.918 14.148 1 97.44 91 ASN A CA 1
ATOM 740 C C . ASN A 1 91 ? 6.133 3.996 13.156 1 97.44 91 ASN A C 1
ATOM 742 O O . ASN A 1 91 ? 7.035 3.781 12.344 1 97.44 91 ASN A O 1
ATOM 746 N N . TYR A 1 92 ? 5.504 5.086 13.273 1 97.94 92 TYR A N 1
ATOM 747 C CA . TYR A 1 92 ? 5.824 6.238 12.438 1 97.94 92 TYR A CA 1
ATOM 748 C C . TYR A 1 92 ? 6.25 7.43 13.289 1 97.94 92 TYR A C 1
ATOM 750 O O . TYR A 1 92 ? 5.484 7.898 14.133 1 97.94 92 TYR A O 1
ATOM 758 N N . ARG A 1 93 ? 7.371 7.957 12.992 1 96.75 93 ARG A N 1
ATOM 759 C CA . ARG A 1 93 ? 7.922 9.078 13.742 1 96.75 93 ARG A CA 1
ATOM 760 C C . ARG A 1 93 ? 7.574 10.406 13.078 1 96.75 93 ARG A C 1
ATOM 762 O O . ARG A 1 93 ? 7.898 10.625 11.906 1 96.75 93 ARG A O 1
ATOM 769 N N . VAL A 1 94 ? 6.926 11.266 13.859 1 97.5 94 VAL A N 1
ATOM 770 C CA . VAL A 1 94 ? 6.527 12.562 13.32 1 97.5 94 VAL A CA 1
ATOM 771 C C . VAL A 1 94 ? 7.77 13.391 13.008 1 97.5 94 VAL A C 1
ATOM 773 O O . VAL A 1 94 ? 8.695 13.477 13.82 1 97.5 94 VAL A O 1
ATOM 776 N N . LYS A 1 95 ? 7.746 14.055 11.859 1 96.88 95 LYS A N 1
ATOM 777 C CA . LYS A 1 95 ? 8.938 14.773 11.422 1 96.88 95 LYS A CA 1
ATOM 778 C C . LYS A 1 95 ? 8.594 16.219 11.039 1 96.88 95 LYS A C 1
ATOM 780 O O . LYS A 1 95 ? 9.406 17.125 11.234 1 96.88 95 LYS A O 1
ATOM 785 N N . GLU A 1 96 ? 7.367 16.391 10.492 1 97.19 96 GLU A N 1
ATOM 786 C CA . GLU A 1 96 ? 7 17.719 10.008 1 97.19 96 GLU A CA 1
ATOM 787 C C . GLU A 1 96 ? 5.516 17.984 10.219 1 97.19 96 GLU A C 1
ATOM 789 O O . GLU A 1 96 ? 4.707 17.062 10.25 1 97.19 96 GLU A O 1
ATOM 794 N N . ILE A 1 97 ? 5.238 19.25 10.344 1 97.81 97 ILE A N 1
ATOM 795 C CA . ILE A 1 97 ? 3.875 19.75 10.258 1 97.81 97 ILE A CA 1
ATOM 796 C C . ILE A 1 97 ? 3.793 20.828 9.188 1 97.81 97 ILE A C 1
ATOM 798 O O . ILE A 1 97 ? 4.52 21.828 9.242 1 97.81 97 ILE A O 1
ATOM 802 N N . LYS A 1 98 ? 2.906 20.609 8.195 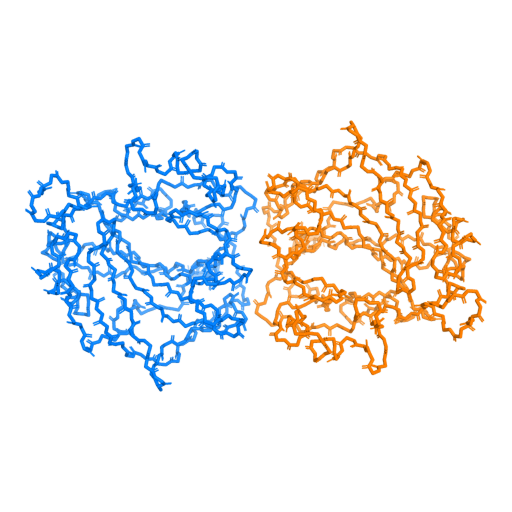1 97.56 98 LYS A N 1
ATOM 803 C CA . LYS A 1 98 ? 2.746 21.531 7.078 1 97.56 98 LYS A CA 1
ATOM 804 C C . LYS A 1 98 ? 1.342 22.141 7.059 1 97.56 98 LYS A C 1
ATOM 806 O O . LYS A 1 98 ? 0.368 21.453 7.391 1 97.56 98 LYS A O 1
ATOM 811 N N . LEU A 1 99 ? 1.346 23.359 6.562 1 97.25 99 LEU A N 1
ATOM 812 C CA . LEU A 1 99 ? 0.056 24.031 6.5 1 97.25 99 LEU A CA 1
ATOM 813 C C . LEU A 1 99 ? -0.307 24.391 5.062 1 97.25 99 LEU A C 1
ATOM 815 O O . LEU A 1 99 ? 0.543 24.844 4.297 1 97.25 99 LEU A O 1
ATOM 819 N N . HIS A 1 100 ? -1.508 24.078 4.742 1 96.75 100 HIS A N 1
ATOM 820 C CA . HIS A 1 100 ? -2.133 24.484 3.49 1 96.75 100 HIS A CA 1
ATOM 821 C C . HIS A 1 100 ? -3.318 25.422 3.742 1 96.75 100 HIS A C 1
ATOM 823 O O . HIS A 1 100 ? -4.117 25.172 4.652 1 96.75 100 HIS A O 1
ATOM 829 N N . PHE A 1 101 ? -3.395 26.5 2.986 1 96.12 101 PHE A N 1
ATOM 830 C CA . PHE A 1 101 ? -4.465 27.469 3.191 1 96.12 101 PHE A CA 1
ATOM 831 C C . PHE A 1 101 ? -4.715 28.281 1.922 1 96.12 101 PHE A C 1
ATOM 833 O O . PHE A 1 101 ? -3.838 28.391 1.062 1 96.12 101 PHE A O 1
ATOM 840 N N . GLY A 1 102 ? -5.906 28.75 1.816 1 93.75 102 GLY A N 1
ATOM 841 C CA . GLY A 1 102 ? -6.301 29.5 0.626 1 93.75 102 GLY A CA 1
ATOM 842 C C . GLY A 1 102 ? -6.273 31 0.819 1 93.75 102 GLY A C 1
ATOM 843 O O . GLY A 1 102 ? -6.008 31.484 1.921 1 93.75 102 GLY A O 1
ATOM 844 N N . THR A 1 103 ? -6.477 31.672 -0.317 1 91.56 103 THR A N 1
ATOM 845 C CA . THR A 1 103 ? -6.566 33.125 -0.297 1 91.56 103 THR A CA 1
ATOM 846 C C . THR A 1 103 ? -7.887 33.562 0.323 1 91.56 103 THR A C 1
ATOM 848 O O . THR A 1 103 ? -8.023 34.719 0.735 1 91.56 103 THR A O 1
ATOM 851 N N . ASN A 1 104 ? -8.797 32.688 0.303 1 93 104 ASN A N 1
ATOM 852 C CA . ASN A 1 104 ? -10.086 32.906 0.934 1 93 104 ASN A CA 1
ATOM 853 C C . ASN A 1 104 ? -10.586 31.672 1.682 1 93 104 ASN A C 1
ATOM 855 O O . ASN A 1 104 ? -9.852 30.703 1.82 1 93 104 ASN A O 1
ATOM 859 N N . ASN A 1 105 ? -11.805 31.797 2.172 1 92.81 105 ASN A N 1
ATOM 860 C CA . ASN A 1 105 ? -12.289 30.766 3.08 1 92.81 105 ASN A CA 1
ATOM 861 C C . ASN A 1 105 ? -12.914 29.609 2.318 1 92.81 105 ASN A C 1
ATOM 863 O O . ASN A 1 105 ? -13.281 28.594 2.916 1 92.81 105 ASN A O 1
ATOM 867 N N . SER A 1 106 ? -12.992 29.609 1.004 1 88.75 106 SER A N 1
ATOM 868 C CA . SER A 1 106 ? -13.711 28.594 0.239 1 88.75 106 SER A CA 1
ATOM 869 C C . SER A 1 106 ? -12.742 27.656 -0.468 1 88.75 106 SER A C 1
ATOM 871 O O . SER A 1 106 ? -13.172 26.719 -1.161 1 88.75 106 SER A O 1
ATOM 873 N N . TYR A 1 107 ? -11.523 27.922 -0.35 1 87.56 107 TYR A N 1
ATOM 874 C CA . TYR A 1 107 ? -10.531 27.094 -1.026 1 87.56 107 TYR A CA 1
ATOM 875 C C . TYR A 1 107 ? -9.234 27.016 -0.222 1 87.56 107 TYR A C 1
ATOM 877 O O . TYR A 1 107 ? -8.297 27.781 -0.479 1 87.56 107 TYR A O 1
ATOM 885 N N . GLY A 1 108 ? -9.133 26.234 0.684 1 94.69 108 GLY A N 1
ATOM 886 C CA . GLY A 1 108 ? -7.914 26.203 1.481 1 94.69 108 GLY A CA 1
ATOM 887 C C . GLY A 1 108 ? -7.43 24.812 1.796 1 94.69 108 GLY A C 1
ATOM 888 O O . GLY A 1 108 ? -6.227 24.562 1.896 1 94.69 108 GLY A O 1
ATOM 889 N N . SER A 1 109 ? -8.328 23.906 1.96 1 96.94 109 SER A N 1
ATOM 890 C CA . SER A 1 109 ? -7.949 22.531 2.225 1 96.94 109 SER A CA 1
ATOM 891 C C . SER A 1 109 ? -7.66 21.781 0.929 1 96.94 109 SER A C 1
ATOM 893 O O . SER A 1 109 ? -8.289 22.031 -0.098 1 96.94 109 SER A O 1
ATOM 895 N N . GLU A 1 110 ? -6.715 20.875 0.999 1 97.44 110 GLU A N 1
ATOM 896 C CA . GLU A 1 110 ? -6.438 20.031 -0.156 1 97.44 110 GLU A CA 1
ATOM 897 C C . GLU A 1 110 ? -7.516 18.969 -0.33 1 97.44 110 GLU A C 1
ATOM 899 O O . GLU A 1 110 ? -8.086 18.828 -1.412 1 97.44 110 GLU A O 1
ATOM 904 N N . HIS A 1 111 ? -7.789 18.297 0.695 1 98.38 111 HIS A N 1
ATOM 905 C CA . HIS A 1 111 ? -8.898 17.344 0.652 1 98.38 111 HIS A CA 1
ATOM 906 C C . HIS A 1 111 ? -10.242 18.062 0.713 1 98.38 111 HIS A C 1
ATOM 908 O O . HIS A 1 111 ? -10.32 19.219 1.157 1 98.38 111 HIS A O 1
ATOM 914 N N . SER A 1 112 ? -11.203 17.422 0.221 1 97 112 SER A N 1
ATOM 915 C CA . SER A 1 112 ? -12.578 17.891 0.38 1 97 112 SER A CA 1
ATOM 916 C C . SER A 1 112 ? -13.492 16.75 0.847 1 97 112 SER A C 1
ATOM 918 O O . SER A 1 112 ? -13.141 15.578 0.724 1 97 112 SER A O 1
ATOM 920 N N . ILE A 1 113 ? -14.547 17.109 1.469 1 94.38 113 ILE A N 1
ATOM 921 C CA . ILE A 1 113 ? -15.594 16.172 1.862 1 94.38 113 ILE A CA 1
ATOM 922 C C . ILE A 1 113 ? -16.891 16.5 1.13 1 94.38 113 ILE A C 1
ATOM 924 O O . ILE A 1 113 ? -17.469 17.578 1.344 1 94.38 113 ILE A O 1
ATOM 928 N N . ASN A 1 114 ? -17.266 15.602 0.282 1 93.75 114 ASN A N 1
ATOM 929 C CA . ASN A 1 114 ? -18.469 15.82 -0.531 1 93.75 114 ASN A CA 1
ATOM 930 C C . ASN A 1 114 ? -18.391 17.141 -1.283 1 93.75 114 ASN A C 1
ATOM 932 O O . ASN A 1 114 ? -19.359 17.906 -1.292 1 93.75 114 ASN A O 1
ATOM 936 N N . GLY A 1 115 ? -17.234 17.422 -1.706 1 94.31 115 GLY A N 1
ATOM 937 C CA . GLY A 1 115 ? -17.031 18.625 -2.5 1 94.31 115 GLY A CA 1
ATOM 938 C C . GLY A 1 115 ? -16.812 19.859 -1.659 1 94.31 115 GLY A C 1
ATOM 939 O O . GLY A 1 115 ? -16.438 20.906 -2.18 1 94.31 115 GLY A O 1
ATOM 940 N N . LYS A 1 116 ? -17.031 19.766 -0.426 1 93 116 LYS A N 1
ATOM 941 C CA . LYS A 1 116 ? -16.844 20.922 0.451 1 93 116 LYS A CA 1
ATOM 942 C C . LYS A 1 116 ? -15.391 21.062 0.885 1 93 116 LYS A C 1
ATOM 944 O O . LYS A 1 116 ? -14.75 20.078 1.244 1 93 116 LYS A O 1
ATOM 949 N N . VAL A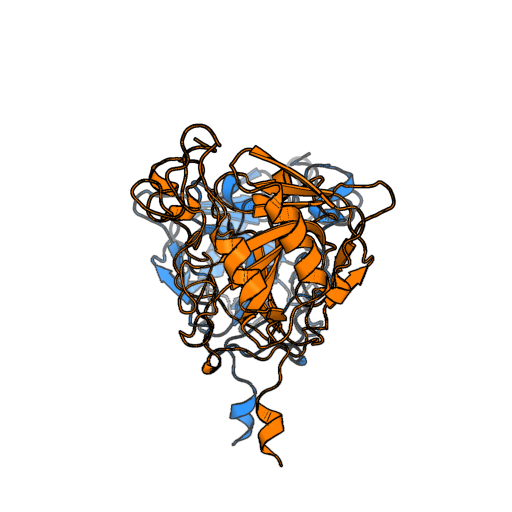 1 117 ? -14.953 22.266 0.857 1 95.25 117 VAL A N 1
ATOM 950 C CA . VAL A 1 117 ? -13.562 22.578 1.162 1 95.25 117 VAL A CA 1
ATOM 951 C C . VAL A 1 117 ? -13.492 23.453 2.412 1 95.25 117 VAL A C 1
ATOM 953 O O . VAL A 1 117 ? -14.453 24.141 2.754 1 95.25 117 VAL A O 1
ATOM 956 N N . PHE A 1 118 ? -12.391 23.391 3.084 1 95.69 118 PHE A N 1
ATOM 957 C CA . PHE A 1 118 ? -12.156 24.172 4.301 1 95.69 118 PHE A CA 1
ATOM 958 C C . PHE A 1 118 ? -11.148 25.281 4.047 1 95.69 118 PHE A C 1
ATOM 960 O O . PHE A 1 118 ? -10.406 25.25 3.064 1 95.69 118 PHE A O 1
ATOM 967 N N . PRO A 1 119 ? -11.102 26.266 4.926 1 97.12 119 PRO A N 1
ATOM 968 C CA . PRO A 1 119 ? -10.18 27.391 4.742 1 97.12 119 PRO A CA 1
ATOM 969 C C . PRO A 1 119 ? -8.711 26.969 4.832 1 97.12 119 PRO A C 1
ATOM 971 O O . PRO A 1 119 ? -7.84 27.641 4.277 1 97.12 119 PRO A O 1
ATOM 974 N N . ALA A 1 120 ? -8.445 25.891 5.547 1 97.94 120 ALA A N 1
ATOM 975 C CA . ALA A 1 120 ? -7.066 25.422 5.699 1 97.94 120 ALA A CA 1
ATOM 976 C C . ALA A 1 120 ? -7.031 23.938 6.039 1 97.94 120 ALA A C 1
ATOM 978 O O . ALA A 1 120 ? -8.055 23.344 6.387 1 97.94 120 ALA A O 1
ATOM 979 N N . GLU A 1 121 ? -5.93 23.359 5.867 1 98.44 121 GLU A N 1
ATOM 980 C CA . GLU A 1 121 ? -5.645 21.969 6.191 1 98.44 121 GLU A CA 1
ATOM 981 C C . GLU A 1 121 ? -4.227 21.797 6.73 1 98.44 121 GLU A C 1
ATOM 983 O O . GLU A 1 121 ? -3.281 22.391 6.195 1 98.44 121 GLU A O 1
ATOM 988 N N . ILE A 1 122 ? -4.086 21.109 7.812 1 98.62 122 ILE A N 1
ATOM 989 C CA . ILE A 1 122 ? -2.793 20.844 8.43 1 98.62 122 ILE A CA 1
ATOM 990 C C . ILE A 1 122 ? -2.373 19.406 8.156 1 98.62 122 ILE A C 1
ATOM 992 O O . ILE A 1 122 ? -3.176 18.484 8.289 1 98.62 122 ILE A O 1
ATOM 996 N N . HIS A 1 123 ? -1.169 19.203 7.727 1 98.75 123 HIS A N 1
ATOM 997 C CA . HIS A 1 123 ? -0.596 17.891 7.504 1 98.75 123 HIS A CA 1
ATOM 998 C C . HIS A 1 123 ? 0.492 17.578 8.531 1 98.75 123 HIS A C 1
ATOM 1000 O O . HIS A 1 123 ? 1.48 18.312 8.625 1 98.75 123 HIS A O 1
ATOM 1006 N N . ILE A 1 124 ? 0.303 16.547 9.266 1 98.56 124 ILE A N 1
ATOM 1007 C CA . ILE A 1 124 ? 1.339 16.016 10.141 1 98.56 124 ILE A CA 1
ATOM 1008 C C . ILE A 1 124 ? 2.014 14.82 9.469 1 98.56 124 ILE A C 1
ATOM 1010 O O . ILE A 1 124 ? 1.404 13.758 9.32 1 98.56 124 ILE A O 1
ATOM 1014 N N . LEU A 1 125 ? 3.242 14.992 9.125 1 98.44 125 LEU A N 1
ATOM 1015 C CA . LEU A 1 125 ? 3.975 13.984 8.367 1 98.44 125 LEU A CA 1
ATOM 1016 C C . LEU A 1 125 ? 4.863 13.156 9.281 1 98.44 125 LEU A C 1
ATOM 1018 O O . LEU A 1 125 ? 5.633 13.703 10.078 1 98.44 125 LEU A O 1
ATOM 1022 N N . ALA A 1 126 ? 4.719 11.883 9.164 1 98.44 126 ALA A N 1
ATOM 1023 C CA . ALA A 1 126 ? 5.547 10.93 9.898 1 98.44 126 ALA A CA 1
ATOM 1024 C C . ALA A 1 126 ? 6.148 9.883 8.961 1 98.44 126 ALA A C 1
ATOM 1026 O O . ALA A 1 126 ? 5.582 9.586 7.91 1 98.44 126 ALA A O 1
ATOM 1027 N N . TYR A 1 127 ? 7.309 9.398 9.328 1 97.94 127 TYR A N 1
ATOM 1028 C CA . TYR A 1 127 ? 7.93 8.367 8.5 1 97.94 127 TYR A CA 1
ATOM 1029 C C . TYR A 1 127 ? 8.055 7.055 9.258 1 97.94 127 TYR A C 1
ATOM 1031 O O . TYR A 1 127 ? 8.117 7.047 10.492 1 97.94 127 TYR A O 1
ATOM 1039 N N . ASN A 1 128 ? 8.008 5.973 8.562 1 97.69 128 ASN A N 1
ATOM 1040 C CA . ASN A 1 128 ? 8.148 4.637 9.133 1 97.69 128 ASN A CA 1
ATOM 1041 C C . ASN A 1 128 ? 9.523 4.441 9.773 1 97.69 128 ASN A C 1
ATOM 1043 O O . ASN A 1 128 ? 10.492 4.117 9.086 1 97.69 128 ASN A O 1
ATOM 1047 N N . SER A 1 129 ? 9.555 4.535 11.07 1 95.88 129 SER A N 1
ATOM 1048 C CA . SER A 1 129 ? 10.836 4.523 11.773 1 95.88 129 SER A CA 1
ATOM 1049 C C . SER A 1 129 ? 11.281 3.102 12.086 1 95.88 129 SER A C 1
ATOM 1051 O O . SER A 1 129 ? 12.422 2.881 12.492 1 95.88 129 SER A O 1
ATOM 1053 N N . ASP A 1 130 ? 10.398 2.115 11.891 1 95.69 130 ASP A N 1
ATOM 1054 C CA . ASP A 1 130 ? 10.781 0.718 12.055 1 95.69 130 ASP A CA 1
ATOM 1055 C C . ASP A 1 130 ? 11.648 0.246 10.883 1 95.69 130 ASP A C 1
ATOM 1057 O O . ASP A 1 130 ? 12.516 -0.61 11.055 1 95.69 130 ASP A O 1
ATOM 1061 N N . LEU A 1 131 ? 11.406 0.798 9.719 1 94.25 131 LEU A N 1
ATOM 1062 C CA . LEU A 1 131 ? 12.008 0.244 8.516 1 94.25 131 LEU A CA 1
ATOM 1063 C C . LEU A 1 131 ? 13.078 1.181 7.961 1 94.25 131 LEU A C 1
ATOM 1065 O O . LEU A 1 131 ? 14.031 0.732 7.312 1 94.25 131 LEU A O 1
ATOM 1069 N N . TYR A 1 132 ? 12.938 2.461 8.203 1 94.44 132 TYR A N 1
ATOM 1070 C CA . TYR A 1 132 ? 13.812 3.414 7.527 1 94.44 132 TYR A CA 1
ATOM 1071 C C . TYR A 1 132 ? 14.484 4.348 8.523 1 94.44 132 TYR A C 1
ATOM 1073 O O . TYR A 1 132 ? 13.93 4.625 9.594 1 94.44 132 TYR A O 1
ATOM 1081 N N . GLU A 1 133 ? 15.586 4.969 8.078 1 92.75 133 GLU A N 1
ATOM 1082 C CA . GLU A 1 133 ? 16.406 5.777 8.969 1 92.75 133 GLU A CA 1
ATOM 1083 C C . GLU A 1 133 ? 15.867 7.207 9.062 1 92.75 133 GLU A C 1
ATOM 1085 O O . GLU A 1 133 ? 16 7.855 10.109 1 92.75 133 GLU A O 1
ATOM 1090 N N . ASP A 1 134 ? 15.367 7.68 7.895 1 94 134 ASP A N 1
ATOM 1091 C CA . ASP A 1 134 ? 14.867 9.055 7.891 1 94 134 ASP A CA 1
ATOM 1092 C C . ASP A 1 134 ? 13.742 9.227 6.867 1 94 134 ASP A C 1
ATOM 1094 O O . ASP A 1 134 ? 13.391 8.281 6.16 1 94 134 ASP A O 1
ATOM 1098 N N . ILE A 1 135 ? 13.195 10.422 6.863 1 94.44 135 ILE A N 1
ATOM 1099 C CA . ILE A 1 135 ? 12.023 10.703 6.047 1 94.44 135 ILE A CA 1
ATOM 1100 C C . ILE A 1 135 ? 12.406 10.68 4.566 1 94.44 135 ILE A C 1
ATOM 1102 O O . ILE A 1 135 ? 11.594 10.305 3.715 1 94.44 135 ILE A O 1
ATOM 1106 N N . ARG A 1 136 ? 13.609 11.031 4.18 1 93.44 136 ARG A N 1
ATOM 1107 C CA . ARG A 1 136 ? 14.039 11.07 2.785 1 93.44 136 ARG A CA 1
ATOM 1108 C C . ARG A 1 136 ? 14.031 9.672 2.178 1 93.44 136 ARG A C 1
ATOM 1110 O O . ARG A 1 136 ? 13.562 9.477 1.052 1 93.44 136 ARG A O 1
ATOM 1117 N N . GLU A 1 137 ? 14.469 8.758 2.945 1 93.94 137 GLU A N 1
ATOM 1118 C CA . GLU A 1 137 ? 14.438 7.363 2.52 1 93.94 137 GLU A CA 1
ATOM 1119 C C . GLU A 1 137 ? 13.008 6.828 2.48 1 93.94 137 GLU A C 1
ATOM 1121 O O . GLU A 1 137 ? 12.633 6.117 1.546 1 93.94 137 GLU A O 1
ATOM 1126 N N . ALA A 1 138 ? 12.273 7.207 3.408 1 96.12 138 ALA A N 1
ATOM 1127 C CA . ALA A 1 138 ? 10.93 6.672 3.578 1 96.12 138 ALA A CA 1
ATOM 1128 C C . ALA A 1 138 ? 9.992 7.18 2.482 1 96.12 138 ALA A C 1
ATOM 1130 O O . ALA A 1 138 ? 9.109 6.449 2.021 1 96.12 138 ALA A O 1
ATOM 1131 N N . GLU A 1 139 ? 10.18 8.383 2.002 1 95.19 139 GLU A N 1
ATOM 1132 C CA . GLU A 1 139 ? 9.25 9.055 1.094 1 95.19 139 GLU A CA 1
ATOM 1133 C C . GLU A 1 139 ? 9.102 8.273 -0.211 1 95.19 139 GLU A C 1
ATOM 1135 O O . GLU A 1 139 ? 8.031 8.289 -0.826 1 95.19 139 GLU A O 1
ATOM 1140 N N . ASN A 1 140 ? 10.094 7.578 -0.622 1 92 140 ASN A N 1
ATOM 1141 C CA . ASN A 1 140 ? 10.031 6.844 -1.882 1 92 140 ASN A CA 1
ATOM 1142 C C . ASN A 1 140 ? 10.062 5.336 -1.653 1 92 140 ASN A C 1
ATOM 1144 O O . ASN A 1 140 ? 10.422 4.574 -2.557 1 92 140 ASN A O 1
ATOM 1148 N N . SER A 1 141 ? 9.781 4.898 -0.464 1 93.69 141 SER A N 1
ATOM 1149 C CA . SER A 1 141 ? 9.852 3.488 -0.099 1 93.69 141 SER A CA 1
ATOM 1150 C C . SER A 1 141 ? 8.484 2.963 0.33 1 93.69 141 SER A C 1
ATOM 1152 O O . SER A 1 141 ? 7.637 3.727 0.797 1 93.69 141 SER A O 1
ATOM 1154 N N . PRO A 1 142 ? 8.32 1.647 0.175 1 91 142 PRO A N 1
ATOM 1155 C CA . PRO A 1 142 ? 7.027 1.071 0.544 1 91 142 PRO A CA 1
ATOM 1156 C C . PRO A 1 142 ? 6.664 1.328 2.004 1 91 142 PRO A C 1
ATOM 1158 O O . PRO A 1 142 ? 7.512 1.198 2.889 1 91 142 PRO A O 1
ATOM 1161 N N . ARG A 1 143 ? 5.43 1.719 2.217 1 93.81 143 ARG A N 1
ATOM 1162 C CA . ARG A 1 143 ? 4.895 1.977 3.549 1 93.81 143 ARG A CA 1
ATOM 1163 C C . ARG A 1 143 ? 5.734 3.014 4.285 1 93.81 143 ARG A C 1
ATOM 1165 O O . ARG A 1 143 ? 5.996 2.873 5.48 1 93.81 143 ARG A O 1
ATOM 1172 N N . GLY A 1 144 ? 6.137 3.982 3.637 1 97.19 144 GLY A N 1
ATOM 1173 C CA . GLY A 1 144 ? 7.172 4.859 4.164 1 97.19 144 GLY A CA 1
ATOM 1174 C C . GLY A 1 144 ? 6.617 6.02 4.969 1 97.19 144 GLY A C 1
ATOM 1175 O O . GLY A 1 144 ? 7.289 6.531 5.867 1 97.19 144 GLY A O 1
ATOM 1176 N N . VAL A 1 145 ? 5.398 6.426 4.613 1 98.5 145 VAL A N 1
ATOM 1177 C CA . VAL A 1 145 ? 4.973 7.707 5.168 1 98.5 145 VAL A CA 1
ATOM 1178 C C . VAL A 1 145 ? 3.537 7.594 5.68 1 98.5 145 VAL A C 1
ATOM 1180 O O . VAL A 1 145 ? 2.713 6.895 5.086 1 98.5 145 VAL A O 1
ATOM 1183 N N . LEU A 1 146 ? 3.287 8.156 6.773 1 98.81 146 LEU A N 1
ATOM 1184 C CA . LEU A 1 146 ? 1.959 8.383 7.332 1 98.81 146 LEU A CA 1
ATOM 1185 C C . LEU A 1 146 ? 1.67 9.875 7.461 1 98.81 146 LEU A C 1
ATOM 1187 O O . LEU A 1 146 ? 2.49 10.625 7.992 1 98.81 146 LEU A O 1
ATOM 1191 N N . ILE A 1 147 ? 0.531 10.32 6.934 1 98.88 147 ILE A N 1
ATOM 1192 C CA . ILE A 1 147 ? 0.177 11.734 7.078 1 98.88 147 ILE A CA 1
ATOM 1193 C C . ILE A 1 147 ? -1.192 11.852 7.742 1 98.88 147 ILE A C 1
ATOM 1195 O O . ILE A 1 147 ? -2.18 11.297 7.25 1 98.88 147 ILE A O 1
ATOM 1199 N N . ILE A 1 148 ? -1.24 12.547 8.789 1 98.81 148 ILE A N 1
ATOM 1200 C CA . ILE A 1 148 ? -2.5 12.938 9.406 1 98.81 148 ILE A CA 1
ATOM 1201 C C . ILE A 1 148 ? -2.941 14.297 8.867 1 98.81 148 ILE A C 1
ATOM 1203 O O . ILE A 1 148 ? -2.18 15.266 8.898 1 98.81 148 ILE A O 1
ATOM 1207 N N . ALA A 1 149 ? -4.098 14.328 8.391 1 98.81 149 ALA A N 1
ATOM 1208 C CA . ALA A 1 149 ? -4.668 15.586 7.898 1 98.81 149 ALA A CA 1
ATOM 1209 C C . ALA A 1 149 ? -5.746 16.109 8.844 1 98.81 149 ALA A C 1
ATOM 1211 O O . ALA A 1 149 ? -6.633 15.352 9.258 1 98.81 149 ALA A O 1
ATOM 1212 N N . LEU A 1 150 ? -5.637 17.375 9.164 1 98.56 150 LEU A N 1
ATOM 1213 C CA . LEU A 1 150 ? -6.617 18.078 9.984 1 98.56 150 LEU A CA 1
ATOM 1214 C C . LEU A 1 150 ? -7.234 19.25 9.219 1 98.56 150 LEU A C 1
ATOM 1216 O O . LEU A 1 150 ? -6.516 20.125 8.742 1 98.56 150 LEU A O 1
ATOM 1220 N N . PHE A 1 151 ? -8.516 19.203 9.148 1 97.62 151 PHE A N 1
ATOM 1221 C CA . PHE A 1 151 ? -9.18 20.391 8.609 1 97.62 151 PHE A CA 1
ATOM 1222 C C . PHE A 1 151 ? -9.211 21.5 9.641 1 97.62 151 PHE A C 1
ATOM 1224 O O . PHE A 1 151 ? -9.297 21.25 10.844 1 97.62 151 PHE A O 1
ATOM 1231 N N . ALA A 1 152 ? -9.094 22.703 9.156 1 97.88 152 ALA A N 1
ATOM 1232 C CA . ALA A 1 152 ? -9.273 23.875 10.008 1 97.88 152 ALA A CA 1
ATOM 1233 C C . ALA A 1 152 ? -10.477 24.703 9.562 1 97.88 152 ALA A C 1
ATOM 1235 O O . ALA A 1 152 ? -10.578 25.094 8.398 1 97.88 152 ALA A O 1
ATOM 1236 N N . GLN A 1 153 ? -11.328 24.875 10.477 1 96.44 153 GLN A N 1
ATOM 1237 C CA . GLN A 1 153 ? -12.531 25.672 10.25 1 96.44 153 GLN A CA 1
ATOM 1238 C C . GLN A 1 153 ? -12.492 26.969 11.039 1 96.44 153 GLN A C 1
ATOM 1240 O O . GLN A 1 153 ? -12.047 27 12.188 1 96.44 153 GLN A O 1
ATOM 1245 N N . ILE A 1 154 ? -12.992 28.016 10.438 1 97 154 ILE A N 1
ATOM 1246 C CA . ILE A 1 154 ? -12.984 29.328 11.094 1 97 154 ILE A CA 1
ATOM 1247 C C . ILE A 1 154 ? -14.133 29.406 12.102 1 97 154 ILE A C 1
ATOM 1249 O O . ILE A 1 154 ? -15.258 29.016 11.789 1 97 154 ILE A O 1
ATOM 1253 N N . ALA A 1 155 ? -13.773 29.828 13.242 1 96.06 155 ALA A N 1
ATOM 1254 C CA . ALA A 1 155 ? -14.734 30.062 14.32 1 96.06 155 ALA A CA 1
ATOM 1255 C C . ALA A 1 155 ? -14.375 31.312 15.117 1 96.06 155 ALA A C 1
ATOM 1257 O O . ALA A 1 155 ? -13.391 31.984 14.812 1 96.06 155 ALA A O 1
ATOM 1258 N N . ASP A 1 156 ? -15.281 31.656 16.125 1 95.25 156 ASP A N 1
ATOM 1259 C CA . ASP A 1 156 ? -15.062 32.844 16.953 1 95.25 156 ASP A CA 1
ATOM 1260 C C . ASP A 1 156 ? -14.141 32.531 18.125 1 95.25 156 ASP A C 1
ATOM 1262 O O . ASP A 1 156 ? -14.25 33.156 19.188 1 95.25 156 ASP A O 1
ATOM 1266 N N . VAL A 1 157 ? -13.383 31.531 18.047 1 94.12 157 VAL A N 1
ATOM 1267 C CA . VAL A 1 157 ? -12.43 31.141 19.078 1 94.12 157 VAL A CA 1
ATOM 1268 C C . VAL A 1 157 ? -11.047 30.938 18.469 1 94.12 157 VAL A C 1
ATOM 1270 O O . VAL A 1 157 ? -10.93 30.547 17.297 1 94.12 157 VAL A O 1
ATOM 1273 N N . SER A 1 158 ? -10.07 31.25 19.297 1 96.12 158 SER A N 1
ATOM 1274 C CA . SER A 1 158 ? -8.703 30.984 18.875 1 96.12 158 SER A CA 1
ATOM 1275 C C . SER A 1 158 ? -8.227 29.625 19.344 1 96.12 158 SER A C 1
ATOM 1277 O O . SER A 1 158 ? -8.531 29.203 20.469 1 96.12 158 SER A O 1
ATOM 1279 N N . HIS A 1 159 ? -7.543 28.984 18.469 1 97.31 159 HIS A N 1
ATOM 1280 C CA . HIS A 1 159 ? -6.957 27.703 18.844 1 97.31 159 HIS A CA 1
ATOM 1281 C C . HIS A 1 159 ? -5.613 27.906 19.531 1 97.31 159 HIS A C 1
ATOM 1283 O O . HIS A 1 159 ? -4.664 28.406 18.938 1 97.31 159 HIS A O 1
ATOM 1289 N N . GLY A 1 160 ? -5.477 27.438 20.75 1 97 160 GLY A N 1
ATOM 1290 C CA . GLY A 1 160 ? -4.332 27.719 21.609 1 97 160 GLY A CA 1
ATOM 1291 C C . GLY A 1 160 ? -3.023 27.203 21.031 1 97 160 GLY A C 1
ATOM 1292 O O . GLY A 1 160 ? -2.066 27.969 20.875 1 97 160 GLY A O 1
ATOM 1293 N N . GLU A 1 161 ? -2.986 25.953 20.766 1 97.19 161 GLU A N 1
ATOM 1294 C CA . GLU A 1 161 ? -1.744 25.359 20.297 1 97.19 161 GLU A CA 1
ATOM 1295 C C . GLU A 1 161 ? -1.391 25.859 18.891 1 97.19 161 GLU A C 1
ATOM 1297 O O . GLU A 1 161 ? -0.222 26.125 18.609 1 97.19 161 GLU A O 1
ATOM 1302 N N . PHE A 1 162 ? -2.385 26.047 18.062 1 97.38 162 PHE A N 1
ATOM 1303 C CA . PHE A 1 162 ? -2.182 26.594 16.719 1 97.38 162 PHE A CA 1
ATOM 1304 C C . PHE A 1 162 ? -1.617 28.016 16.797 1 97.38 162 PHE A C 1
ATOM 1306 O O . PHE A 1 162 ? -0.838 28.422 15.938 1 97.38 162 PHE A O 1
ATOM 1313 N N . GLN A 1 163 ? -1.953 28.734 17.812 1 97.69 163 GLN A N 1
ATOM 1314 C CA . GLN A 1 163 ? -1.477 30.109 18 1 97.69 163 GLN A CA 1
ATOM 1315 C C . GLN A 1 163 ? 0.045 30.156 18.109 1 97.69 163 GLN A C 1
ATOM 1317 O O . GLN A 1 163 ? 0.673 31.141 17.734 1 97.69 163 GLN A O 1
ATOM 1322 N N . ILE A 1 164 ? 0.593 29.094 18.641 1 97.44 164 ILE A N 1
ATOM 1323 C CA . ILE A 1 164 ? 2.047 29.031 18.75 1 97.44 164 ILE A CA 1
ATOM 1324 C C . ILE A 1 164 ? 2.672 29.109 17.359 1 97.44 164 ILE A C 1
ATOM 1326 O O . ILE A 1 164 ? 3.65 29.844 17.156 1 97.44 164 ILE A O 1
ATOM 1330 N N . LEU A 1 165 ? 2.117 28.391 16.391 1 97.38 165 LEU A N 1
ATOM 1331 C CA . LEU A 1 165 ? 2.592 28.438 15.016 1 97.38 165 LEU A CA 1
ATOM 1332 C C . LEU A 1 165 ? 2.371 29.828 14.414 1 97.38 165 LEU A C 1
ATOM 1334 O O . LEU A 1 165 ? 3.264 30.375 13.766 1 97.38 165 LEU A O 1
ATOM 1338 N N . VAL A 1 166 ? 1.195 30.359 14.672 1 97 166 VAL A N 1
ATOM 1339 C CA . VAL A 1 166 ? 0.831 31.656 14.117 1 97 166 VAL A CA 1
ATOM 1340 C C . VAL A 1 166 ? 1.798 32.719 14.617 1 97 166 VAL A C 1
ATOM 1342 O O . VAL A 1 166 ? 2.258 33.562 13.844 1 97 166 VAL A O 1
ATOM 1345 N N . LYS A 1 167 ? 2.123 32.719 15.883 1 97.06 167 LYS A N 1
ATOM 1346 C CA . LYS A 1 167 ? 3.072 33.656 16.453 1 97.06 167 LYS A CA 1
ATOM 1347 C C . LYS A 1 167 ? 4.434 33.562 15.766 1 97.06 167 LYS A C 1
ATOM 1349 O O . LYS A 1 167 ? 5.066 34.562 15.461 1 97.06 167 LYS A O 1
ATOM 1354 N N . ALA A 1 168 ? 4.859 32.375 15.562 1 97.38 168 ALA A N 1
ATOM 1355 C CA . ALA A 1 168 ? 6.152 32.125 14.922 1 97.38 168 ALA A CA 1
ATOM 1356 C C . ALA A 1 168 ? 6.141 32.625 13.477 1 97.38 168 ALA A C 1
ATOM 1358 O O . ALA A 1 168 ? 7.191 32.938 12.914 1 97.38 168 ALA A O 1
ATOM 1359 N N . MET A 1 169 ? 4.988 32.625 12.836 1 96.25 169 MET A N 1
ATOM 1360 C CA . MET A 1 169 ? 4.855 33.031 11.438 1 96.25 169 MET A CA 1
ATOM 1361 C C . MET A 1 169 ? 5.215 34.5 11.258 1 96.25 169 MET A C 1
ATOM 1363 O O . MET A 1 169 ? 5.629 34.938 10.172 1 96.25 169 MET A O 1
ATOM 1367 N N . SER A 1 170 ? 5.023 35.281 12.312 1 94.31 170 SER A N 1
ATOM 1368 C CA . SER A 1 170 ? 5.391 36.688 12.234 1 94.31 170 SER A CA 1
ATOM 1369 C C . SER A 1 170 ? 6.879 36.844 11.938 1 94.31 170 SER A C 1
ATOM 1371 O O . SER A 1 170 ? 7.293 37.844 11.352 1 94.31 170 SER A O 1
ATOM 1373 N N . ASN A 1 171 ? 7.645 35.844 12.25 1 95.69 171 ASN A N 1
ATOM 1374 C CA . ASN A 1 171 ? 9.094 35.875 12.047 1 95.69 171 ASN A CA 1
ATOM 1375 C C . ASN A 1 171 ? 9.516 35.031 10.859 1 95.69 171 ASN A C 1
ATOM 1377 O O . ASN A 1 171 ? 10.711 34.812 10.633 1 95.69 171 ASN A O 1
ATOM 1381 N N . THR A 1 172 ? 8.578 34.438 10.156 1 96.69 172 THR A N 1
ATOM 1382 C CA . THR A 1 172 ? 8.906 33.562 9.031 1 96.69 172 THR A CA 1
ATOM 1383 C C . THR A 1 172 ? 8.109 33.969 7.793 1 96.69 172 THR A C 1
ATOM 1385 O O . THR A 1 172 ? 7.605 33.094 7.07 1 96.69 172 THR A O 1
ATOM 1388 N N . LYS A 1 173 ? 7.973 35.188 7.539 1 94.31 173 LYS A N 1
ATOM 1389 C CA . LYS A 1 173 ? 7.105 35.719 6.488 1 94.31 173 LYS A CA 1
ATOM 1390 C C . LYS A 1 173 ? 7.695 35.438 5.105 1 94.31 173 LYS A C 1
ATOM 1392 O O . LYS A 1 173 ? 6.957 35.281 4.129 1 94.31 173 LYS A O 1
ATOM 1397 N N . TYR A 1 174 ? 8.984 35.375 5.062 1 93.44 174 TYR A N 1
ATOM 1398 C CA . TYR A 1 174 ? 9.633 35.281 3.758 1 93.44 174 TYR A CA 1
ATOM 1399 C C . TYR A 1 174 ? 10.406 34 3.617 1 93.44 174 TYR A C 1
ATOM 1401 O O . TYR A 1 174 ? 10.828 33.406 4.613 1 93.44 174 TYR A O 1
ATOM 1409 N N . LYS A 1 175 ? 10.555 33.594 2.344 1 92.5 175 LYS A N 1
ATOM 1410 C CA . LYS A 1 175 ? 11.297 32.375 2.047 1 92.5 175 LYS A CA 1
ATOM 1411 C C . LYS A 1 175 ? 12.664 32.406 2.729 1 92.5 175 LYS A C 1
ATOM 1413 O O . LYS A 1 175 ? 13.398 33.375 2.643 1 92.5 175 LYS A O 1
ATOM 1418 N N . GLY A 1 176 ? 12.93 31.312 3.355 1 92.38 176 GLY A N 1
ATOM 1419 C CA . GLY A 1 176 ? 14.219 31.172 4.004 1 92.38 176 GLY A CA 1
ATOM 1420 C C . GLY A 1 176 ? 14.188 31.531 5.48 1 92.38 176 GLY A C 1
ATOM 1421 O O . GLY A 1 176 ? 15.094 31.156 6.23 1 92.38 176 GLY A O 1
ATOM 1422 N N . ASP A 1 177 ? 13.172 32.312 5.93 1 95.44 177 ASP A N 1
ATOM 1423 C CA . ASP A 1 177 ? 13.039 32.656 7.34 1 95.44 177 ASP A CA 1
ATOM 1424 C C . ASP A 1 177 ? 12.828 31.406 8.203 1 95.44 177 ASP A C 1
ATOM 1426 O O . ASP A 1 177 ? 12.203 30.438 7.762 1 95.44 177 ASP A O 1
ATOM 1430 N N . LYS A 1 178 ? 13.398 31.469 9.445 1 96.94 178 LYS A N 1
ATOM 1431 C CA . LYS A 1 178 ? 13.234 30.406 10.43 1 96.94 178 LYS A CA 1
ATOM 1432 C C . LYS A 1 178 ? 12.977 30.969 11.82 1 96.94 178 LYS A C 1
ATOM 1434 O O . LYS A 1 178 ? 13.562 32 12.195 1 96.94 178 LYS A O 1
ATOM 1439 N N . SER A 1 179 ? 12.109 30.328 12.508 1 97.75 179 SER A N 1
ATOM 1440 C CA . SER A 1 179 ? 11.812 30.703 13.891 1 97.75 179 SER A CA 1
ATOM 1441 C C . SER A 1 179 ? 11.75 29.484 14.797 1 97.75 179 SER A C 1
ATOM 1443 O O . SER A 1 179 ? 11.102 28.484 14.461 1 97.75 179 SER A O 1
ATOM 1445 N N . ARG A 1 180 ? 12.398 29.547 15.945 1 97.06 180 ARG A N 1
ATOM 1446 C CA . ARG A 1 180 ? 12.453 28.422 16.875 1 97.06 180 ARG A CA 1
ATOM 1447 C C . ARG A 1 180 ? 11.148 28.281 17.656 1 97.06 180 ARG A C 1
ATOM 1449 O O . ARG A 1 180 ? 10.562 29.281 18.047 1 97.06 180 ARG A O 1
ATOM 1456 N N . ILE A 1 181 ? 10.672 27.078 17.781 1 95.75 181 ILE A N 1
ATOM 1457 C CA . ILE A 1 181 ? 9.547 26.719 18.656 1 95.75 181 ILE A CA 1
ATOM 1458 C C . ILE A 1 181 ? 10 25.688 19.688 1 95.75 181 ILE A C 1
ATOM 1460 O O . ILE A 1 181 ? 10.461 24.609 19.328 1 95.75 181 ILE A O 1
ATOM 1464 N N . LYS A 1 182 ? 9.906 25.953 20.969 1 91.38 182 LYS A N 1
ATOM 1465 C CA . LYS A 1 182 ? 10.484 25.109 22.016 1 91.38 182 LYS A CA 1
ATOM 1466 C C . LYS A 1 182 ? 9.453 24.156 22.594 1 91.38 182 LYS A C 1
ATOM 1468 O O . LYS A 1 182 ? 9.797 23.078 23.078 1 91.38 182 LYS A O 1
ATOM 1473 N N . GLU A 1 183 ? 8.266 24.562 22.656 1 91.06 183 GLU A N 1
ATOM 1474 C CA . GLU A 1 183 ? 7.23 23.734 23.281 1 91.06 183 GLU A CA 1
ATOM 1475 C C . GLU A 1 183 ? 5.965 23.703 22.422 1 91.06 183 GLU A C 1
ATOM 1477 O O . GLU A 1 183 ? 5.188 24.656 22.422 1 91.06 183 GLU A O 1
ATOM 1482 N N . PHE A 1 184 ? 5.809 22.625 21.766 1 95 184 PHE A N 1
ATOM 1483 C CA . PHE A 1 184 ? 4.609 22.359 20.969 1 95 184 PHE A CA 1
ATOM 1484 C C . PHE A 1 184 ? 4.039 20.984 21.281 1 95 184 PHE A C 1
ATOM 1486 O O . PHE A 1 184 ? 4.77 19.984 21.281 1 95 184 PHE A O 1
ATOM 1493 N N . TYR A 1 185 ? 2.76 20.938 21.625 1 95.94 185 TYR A N 1
ATOM 1494 C CA . TYR A 1 185 ? 2.154 19.672 22.047 1 95.94 185 TYR A CA 1
ATOM 1495 C C . TYR A 1 185 ? 1.156 19.172 21 1 95.94 185 TYR A C 1
ATOM 1497 O O . TYR A 1 185 ? 0.176 19.859 20.703 1 95.94 185 TYR A O 1
ATOM 1505 N N . LEU A 1 186 ? 1.44 17.969 20.5 1 95.94 186 LEU A N 1
ATOM 1506 C CA . LEU A 1 186 ? 0.583 17.375 19.484 1 95.94 186 LEU A CA 1
ATOM 1507 C C . LEU A 1 186 ? -0.832 17.172 20.016 1 95.94 186 LEU A C 1
ATOM 1509 O O . LEU A 1 186 ? -1.808 17.438 19.297 1 95.94 186 LEU A O 1
ATOM 1513 N N . SER A 1 187 ? -0.984 16.703 21.234 1 95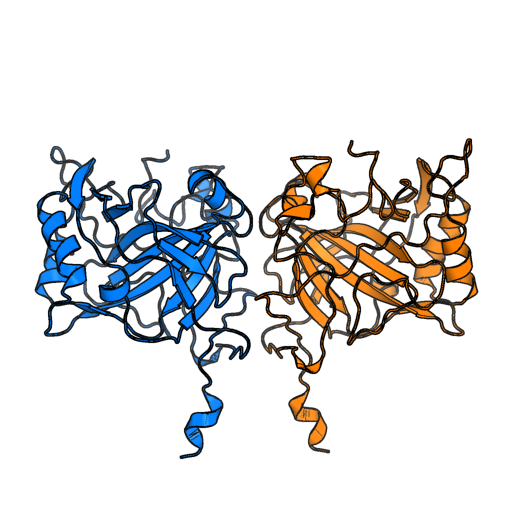.88 187 SER A N 1
ATOM 1514 C CA . SER A 1 187 ? -2.279 16.391 21.828 1 95.88 187 SER A CA 1
ATOM 1515 C C . SER A 1 187 ? -3.162 17.641 21.922 1 95.88 187 SER A C 1
ATOM 1517 O O . SER A 1 187 ? -4.391 17.531 21.922 1 95.88 187 SER A O 1
ATOM 1519 N N . ARG A 1 188 ? -2.543 18.766 21.984 1 97.31 188 ARG A N 1
ATOM 1520 C CA . ARG A 1 188 ? -3.297 20.016 22.078 1 97.31 188 ARG A CA 1
ATOM 1521 C C . ARG A 1 188 ? -3.703 20.516 20.688 1 97.31 188 ARG A C 1
ATOM 1523 O O . ARG A 1 188 ? -4.59 21.359 20.578 1 97.31 188 ARG A O 1
ATOM 1530 N N . LEU A 1 189 ? -3.018 20.047 19.688 1 97.81 189 LEU A N 1
ATOM 1531 C CA . LEU A 1 189 ? -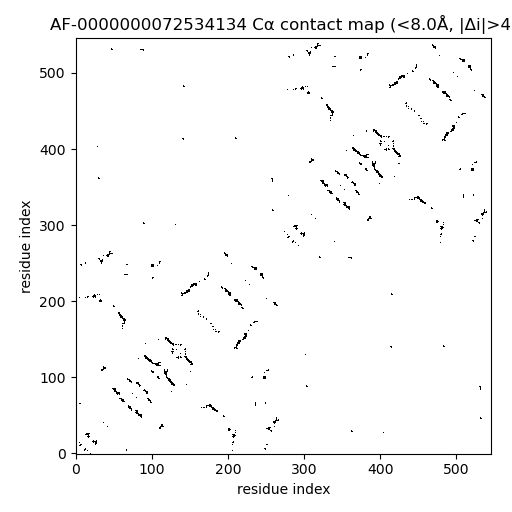3.363 20.422 18.312 1 97.81 189 LEU A CA 1
ATOM 1532 C C . LEU A 1 189 ? -4.496 19.547 17.781 1 97.81 189 LEU A C 1
ATOM 1534 O O . LEU A 1 189 ? -5.387 20.047 17.094 1 97.81 189 LEU A O 1
ATOM 1538 N N . LEU A 1 190 ? -4.477 18.297 18.125 1 98 190 LEU A N 1
ATOM 1539 C CA . LEU A 1 190 ? -5.414 17.328 17.562 1 98 190 LEU A CA 1
ATOM 1540 C C . LEU A 1 190 ? -6.82 17.562 18.109 1 98 190 LEU A C 1
ATOM 1542 O O . LEU A 1 190 ? -6.992 17.875 19.281 1 98 190 LEU A O 1
ATOM 1546 N N . PRO A 1 191 ? -7.816 17.422 17.203 1 96.62 191 PRO A N 1
ATOM 1547 C CA . PRO A 1 191 ? -9.188 17.453 17.734 1 96.62 191 PRO A CA 1
ATOM 1548 C C . PRO A 1 191 ? -9.5 16.25 18.609 1 96.62 191 PRO A C 1
ATOM 1550 O O . PRO A 1 191 ? -8.914 15.18 18.438 1 96.62 191 PRO A O 1
ATOM 1553 N N . PRO A 1 192 ? -10.438 16.406 19.547 1 95.25 192 PRO A N 1
ATOM 1554 C CA . PRO A 1 192 ? -10.773 15.312 20.469 1 95.25 192 PRO A CA 1
ATOM 1555 C C . PRO A 1 192 ? -11.68 14.258 19.828 1 95.25 192 PRO A C 1
ATOM 1557 O O . PRO A 1 192 ? -12.875 14.211 20.125 1 95.25 192 PRO A O 1
ATOM 1560 N N . THR A 1 193 ? -11.195 13.406 18.969 1 95.31 193 THR A N 1
ATOM 1561 C CA . THR A 1 193 ? -11.938 12.32 18.328 1 95.31 193 THR A CA 1
ATOM 1562 C C . THR A 1 193 ? -11.016 11.133 18.047 1 95.31 193 THR A C 1
ATOM 1564 O O . THR A 1 193 ? -9.812 11.305 17.859 1 95.31 193 THR A O 1
ATOM 1567 N N . ASP A 1 194 ? -11.586 9.992 18.078 1 95.56 194 ASP A N 1
ATOM 1568 C CA . ASP A 1 194 ? -10.859 8.781 17.703 1 95.56 194 ASP A CA 1
ATOM 1569 C C . ASP A 1 194 ? -11.25 8.312 16.297 1 95.56 194 ASP A C 1
ATOM 1571 O O . ASP A 1 194 ? -10.75 7.297 15.82 1 95.56 194 ASP A O 1
ATOM 1575 N N . TYR A 1 195 ? -12.156 9.07 15.688 1 95.12 195 TYR A N 1
ATOM 1576 C CA . TYR A 1 195 ? -12.695 8.641 14.398 1 95.12 195 TYR A CA 1
ATOM 1577 C C . TYR A 1 195 ? -11.953 9.312 13.25 1 95.12 195 TYR A C 1
ATOM 1579 O O . TYR A 1 195 ? -11.578 10.484 13.336 1 95.12 195 TYR A O 1
ATOM 1587 N N . PHE A 1 196 ? -11.727 8.531 12.258 1 97.94 196 PHE A N 1
ATOM 1588 C CA . PHE A 1 196 ? -10.977 9.047 11.117 1 97.94 196 PHE A CA 1
ATOM 1589 C C . PHE A 1 196 ? -11.336 8.297 9.844 1 97.94 196 PHE A C 1
ATOM 1591 O O . PHE A 1 196 ? -12.016 7.273 9.891 1 97.94 196 PHE A O 1
ATOM 1598 N N . ILE A 1 197 ? -10.984 8.859 8.727 1 98 197 ILE A N 1
ATOM 1599 C CA . ILE A 1 197 ? -11 8.266 7.395 1 98 197 ILE A CA 1
ATOM 1600 C C . ILE A 1 197 ? -9.578 7.938 6.957 1 98 197 ILE A C 1
ATOM 1602 O O . ILE A 1 197 ? -8.648 8.695 7.246 1 98 197 ILE A O 1
ATOM 1606 N N . THR A 1 198 ? -9.406 6.824 6.285 1 98.62 198 THR A N 1
ATOM 1607 C CA . THR A 1 198 ? -8.062 6.457 5.871 1 98.62 198 THR A CA 1
ATOM 1608 C C . THR A 1 198 ? -8.062 5.875 4.461 1 98.62 198 THR A C 1
ATOM 1610 O O . THR A 1 198 ? -9.047 5.262 4.039 1 98.62 198 THR A O 1
ATOM 1613 N N . TYR A 1 199 ? -7.027 6.105 3.734 1 97.94 199 TYR A N 1
ATOM 1614 C CA . TYR A 1 199 ? -6.789 5.535 2.412 1 97.94 199 TYR A CA 1
ATOM 1615 C C . TYR A 1 199 ? -5.309 5.594 2.051 1 97.94 199 TYR A C 1
ATOM 1617 O O . TYR A 1 199 ? -4.551 6.367 2.643 1 97.94 199 TYR A O 1
ATOM 1625 N N . ASP A 1 200 ? -4.91 4.723 1.164 1 97.38 200 ASP A N 1
ATOM 1626 C CA . ASP A 1 200 ? -3.555 4.785 0.622 1 97.38 200 ASP A CA 1
ATOM 1627 C C . ASP A 1 200 ? -3.461 5.812 -0.505 1 97.38 200 ASP A C 1
ATOM 1629 O O . ASP A 1 200 ? -4.312 5.84 -1.397 1 97.38 200 ASP A O 1
ATOM 1633 N N . GLY A 1 201 ? -2.473 6.664 -0.45 1 98.06 201 GLY A N 1
ATOM 1634 C CA . GLY A 1 201 ? -2.316 7.695 -1.464 1 98.06 201 GLY A CA 1
ATOM 1635 C C . GLY A 1 201 ? -0.875 8.125 -1.66 1 98.06 201 GLY A C 1
ATOM 1636 O O . GLY A 1 201 ? 0.043 7.312 -1.532 1 98.06 201 GLY A O 1
ATOM 1637 N N . SER A 1 202 ? -0.701 9.367 -2.111 1 98 202 SER A N 1
ATOM 1638 C CA . SER A 1 202 ? 0.613 9.914 -2.441 1 98 202 SER A CA 1
ATOM 1639 C C . SER A 1 202 ? 0.903 11.18 -1.646 1 98 202 SER A C 1
ATOM 1641 O O . SER A 1 202 ? 0.018 11.711 -0.974 1 98 202 SER A O 1
ATOM 1643 N N . LEU A 1 203 ? 2.137 11.555 -1.777 1 96.81 203 LEU A N 1
ATOM 1644 C CA . LEU A 1 203 ? 2.473 12.914 -1.36 1 96.81 203 LEU A CA 1
ATOM 1645 C C . LEU A 1 203 ? 1.739 13.938 -2.215 1 96.81 203 LEU A C 1
ATOM 1647 O O . LEU A 1 203 ? 1.358 13.648 -3.352 1 96.81 203 LEU A O 1
ATOM 1651 N N . THR A 1 204 ? 1.529 15.125 -1.662 1 96.56 204 THR A N 1
ATOM 1652 C CA . THR A 1 204 ? 0.901 16.203 -2.416 1 96.56 204 THR A CA 1
ATOM 1653 C C . THR A 1 204 ? 1.929 17.266 -2.797 1 96.56 204 THR A C 1
ATOM 1655 O O . THR A 1 204 ? 1.568 18.406 -3.098 1 96.56 204 THR A O 1
ATOM 1658 N N . SER A 1 205 ? 3.166 16.984 -2.678 1 91.5 205 SER A N 1
ATOM 1659 C CA . SER A 1 205 ? 4.305 17.766 -3.133 1 91.5 205 SER A CA 1
ATOM 1660 C C . SER A 1 205 ? 5.121 17.016 -4.176 1 91.5 205 SER A C 1
ATOM 1662 O O . SER A 1 205 ? 4.953 15.797 -4.344 1 91.5 205 SER A O 1
ATOM 1664 N N . PRO A 1 206 ? 5.988 17.719 -4.859 1 88.81 206 PRO A N 1
ATOM 1665 C CA . PRO A 1 206 ? 6.699 17.047 -5.953 1 88.81 206 PRO A CA 1
ATOM 1666 C C . PRO A 1 206 ? 7.344 15.734 -5.52 1 88.81 206 PRO A C 1
ATOM 1668 O O . PRO A 1 206 ? 7.879 15.641 -4.41 1 88.81 206 PRO A O 1
ATOM 1671 N N . GLY A 1 207 ? 7.445 14.812 -6.547 1 88.94 207 GLY A N 1
ATOM 1672 C CA . GLY A 1 207 ? 7.684 13.391 -6.367 1 88.94 207 GLY A CA 1
ATOM 1673 C C . GLY A 1 207 ? 6.418 12.555 -6.438 1 88.94 207 GLY A C 1
ATOM 1674 O O . GLY A 1 207 ? 6.355 11.578 -7.188 1 88.94 207 GLY A O 1
ATOM 1675 N N . CYS A 1 208 ? 5.418 13.055 -5.688 1 94.88 208 CYS A N 1
ATOM 1676 C CA . CYS A 1 208 ? 4.082 12.469 -5.73 1 94.88 208 CYS A CA 1
ATOM 1677 C C . CYS A 1 208 ? 4.145 10.961 -5.5 1 94.88 208 CYS A C 1
ATOM 1679 O O . CYS A 1 208 ? 3.416 10.203 -6.141 1 94.88 208 CYS A O 1
ATOM 1681 N N . PHE A 1 209 ? 5.074 10.609 -4.629 1 95.06 209 PHE A N 1
ATOM 1682 C CA . PHE A 1 209 ? 5.285 9.188 -4.402 1 95.06 209 PHE A CA 1
ATOM 1683 C C . PHE A 1 209 ? 4.066 8.555 -3.736 1 95.06 209 PHE A C 1
ATOM 1685 O O . PHE A 1 209 ? 3.531 9.102 -2.768 1 95.06 209 PHE A O 1
ATOM 1692 N N . GLU A 1 210 ? 3.643 7.457 -4.25 1 96.62 210 GLU A N 1
ATOM 1693 C CA . GLU A 1 210 ? 2.477 6.75 -3.725 1 96.62 210 GLU A CA 1
ATOM 1694 C C . GLU A 1 210 ? 2.863 5.824 -2.576 1 96.62 210 GLU A C 1
ATOM 1696 O O . GLU A 1 210 ? 2.676 4.609 -2.66 1 96.62 210 GLU A O 1
ATOM 1701 N N . THR A 1 211 ? 3.336 6.426 -1.479 1 97.44 211 THR A N 1
ATOM 1702 C CA . THR A 1 211 ? 3.875 5.707 -0.329 1 97.44 211 THR A CA 1
ATOM 1703 C C . THR A 1 211 ? 3.176 6.145 0.956 1 97.44 211 THR A C 1
ATOM 1705 O O . THR A 1 211 ? 3.631 5.824 2.057 1 97.44 211 THR A O 1
ATOM 1708 N N . VAL A 1 212 ? 2.059 6.844 0.819 1 98.56 212 VAL A N 1
ATOM 1709 C CA . VAL A 1 212 ? 1.469 7.508 1.977 1 98.56 212 VAL A CA 1
ATOM 1710 C C . VAL A 1 212 ? 0.212 6.762 2.418 1 98.56 212 VAL A C 1
ATOM 1712 O O . VAL A 1 212 ? -0.629 6.402 1.588 1 98.56 212 VAL A O 1
ATOM 1715 N N . THR A 1 213 ? 0.122 6.48 3.662 1 98.56 213 THR A N 1
ATOM 1716 C CA . THR A 1 213 ? -1.153 6.199 4.312 1 98.56 213 THR A CA 1
ATOM 1717 C C . THR A 1 213 ? -1.748 7.469 4.91 1 98.56 213 THR A C 1
ATOM 1719 O O . THR A 1 213 ? -1.154 8.078 5.805 1 98.56 213 THR A O 1
ATOM 1722 N N . TRP A 1 214 ? -2.896 7.879 4.449 1 98.81 214 TRP A N 1
ATOM 1723 C CA . TRP A 1 214 ? -3.559 9.094 4.922 1 98.81 214 TRP A CA 1
ATOM 1724 C C . TRP A 1 214 ? -4.512 8.781 6.066 1 98.81 214 TRP A C 1
ATOM 1726 O O . TRP A 1 214 ? -5.238 7.785 6.027 1 98.81 214 TRP A O 1
ATOM 1736 N N . ILE A 1 215 ? -4.5 9.602 7.02 1 98.81 215 ILE A N 1
ATOM 1737 C CA . ILE A 1 215 ? -5.48 9.617 8.102 1 98.81 215 ILE A CA 1
ATOM 1738 C C . ILE A 1 215 ? -6.133 11 8.18 1 98.81 215 ILE A C 1
ATOM 1740 O O . ILE A 1 215 ? -5.461 11.992 8.445 1 98.81 215 ILE A O 1
ATOM 1744 N N . ILE A 1 216 ? -7.371 11.039 7.938 1 98.5 216 ILE A N 1
ATOM 1745 C CA . ILE A 1 216 ? -8.117 12.289 8 1 98.5 216 ILE A CA 1
ATOM 1746 C C . ILE A 1 216 ? -9.078 12.258 9.188 1 98.5 216 ILE A C 1
ATOM 1748 O O . ILE A 1 216 ? -10.062 11.516 9.18 1 98.5 216 ILE A O 1
ATOM 1752 N N . PHE A 1 217 ? -8.805 13.07 10.188 1 97.44 217 PHE A N 1
ATOM 1753 C CA . PHE A 1 217 ? -9.68 13.094 11.359 1 97.44 217 PHE A CA 1
ATOM 1754 C C . PHE A 1 217 ? -11.062 13.625 10.992 1 97.44 217 PHE A C 1
ATOM 1756 O O . PHE A 1 217 ? -11.18 14.578 10.219 1 97.44 217 PHE A O 1
ATOM 1763 N N . ASN A 1 218 ? -12.062 12.992 11.508 1 94.5 218 ASN A N 1
ATOM 1764 C CA . ASN A 1 218 ? -13.438 13.32 11.148 1 94.5 218 ASN A CA 1
ATOM 1765 C C . ASN A 1 218 ? -13.961 14.5 11.961 1 94.5 218 ASN A C 1
ATOM 1767 O O . ASN A 1 218 ? -15.133 14.523 12.336 1 94.5 218 ASN A O 1
ATOM 1771 N N . LYS A 1 219 ? -13.164 15.359 12.438 1 95.81 219 LYS A N 1
ATOM 1772 C CA . LYS A 1 219 ? -13.461 16.594 13.156 1 95.81 219 LYS A CA 1
ATOM 1773 C C . LYS A 1 219 ? -12.406 17.656 12.875 1 95.81 219 LYS A C 1
ATOM 1775 O O . LYS A 1 219 ? -11.211 17.391 12.977 1 95.81 219 LYS A O 1
ATOM 1780 N N . PRO A 1 220 ? -12.828 18.828 12.492 1 96.56 220 PRO A N 1
ATOM 1781 C CA . PRO A 1 220 ? -11.844 19.875 12.25 1 96.56 220 PRO A CA 1
ATOM 1782 C C . PRO A 1 220 ? -11.352 20.531 13.547 1 96.56 220 PRO A C 1
ATOM 1784 O O . PRO A 1 220 ? -11.953 20.344 14.602 1 96.56 220 PRO A O 1
ATOM 1787 N N . ILE A 1 221 ? -10.266 21.156 13.453 1 97.5 221 ILE A N 1
ATOM 1788 C CA . ILE A 1 221 ? -9.93 22.109 14.508 1 97.5 221 ILE A CA 1
ATOM 1789 C C . ILE A 1 221 ? -10.547 23.469 14.188 1 97.5 221 ILE A C 1
ATOM 1791 O O . ILE A 1 221 ? -10.898 23.75 13.031 1 97.5 221 ILE A O 1
ATOM 1795 N N . TYR A 1 222 ? -10.672 24.266 15.227 1 96.75 222 TYR A N 1
ATOM 1796 C CA . TYR A 1 222 ? -11.281 25.578 15.031 1 96.75 222 TYR A CA 1
ATOM 1797 C C . TYR A 1 222 ? -10.266 26.688 15.25 1 96.75 222 TYR A C 1
ATOM 1799 O O . TYR A 1 222 ? -9.594 26.734 16.281 1 96.75 222 TYR A O 1
ATOM 1807 N N . ILE A 1 223 ? -10.141 27.562 14.289 1 97.81 223 ILE A N 1
ATOM 1808 C CA . ILE A 1 223 ? -9.195 28.672 14.359 1 97.81 223 ILE A CA 1
ATOM 1809 C C . ILE A 1 223 ? -9.93 29.984 14.156 1 97.81 223 ILE A C 1
ATOM 1811 O O . ILE A 1 223 ? -11.016 30.031 13.57 1 97.81 223 ILE A O 1
ATOM 1815 N N . SER A 1 224 ? -9.352 31.031 14.586 1 97.94 224 SER A N 1
ATOM 1816 C CA . SER A 1 224 ? -10 32.344 14.492 1 97.94 224 SER A CA 1
ATOM 1817 C C . SER A 1 224 ? -9.703 33 13.156 1 97.94 224 SER A C 1
ATOM 1819 O O . SER A 1 224 ? -8.766 32.625 12.453 1 97.94 224 SER A O 1
ATOM 1821 N N . LYS A 1 225 ? -10.539 34 12.859 1 97.31 225 LYS A N 1
ATOM 1822 C CA . LYS A 1 225 ? -10.305 34.844 11.672 1 97.31 225 LYS A CA 1
ATOM 1823 C C . LYS A 1 225 ? -8.93 35.5 11.719 1 97.31 225 LYS A C 1
ATOM 1825 O O . LYS A 1 225 ? -8.258 35.594 10.688 1 97.31 225 LYS A O 1
ATOM 1830 N N . ARG A 1 226 ? -8.531 35.938 12.859 1 97.06 226 ARG A N 1
ATOM 1831 C CA . ARG A 1 226 ? -7.227 36.562 13.016 1 97.06 226 ARG A CA 1
ATOM 1832 C C . ARG A 1 226 ? -6.098 35.594 12.68 1 97.06 226 ARG A C 1
ATOM 1834 O O . ARG A 1 226 ? -5.145 35.969 11.984 1 97.06 226 ARG A O 1
ATOM 1841 N N . GLN A 1 227 ? -6.16 34.406 13.156 1 97.62 227 GLN A N 1
ATOM 1842 C CA . GLN A 1 227 ? -5.117 33.406 12.938 1 97.62 227 GLN A CA 1
ATOM 1843 C C . GLN A 1 227 ? -4.938 33.125 11.453 1 97.62 227 GLN A C 1
ATOM 1845 O O . GLN A 1 227 ? -3.812 33.062 10.953 1 97.62 227 GLN A O 1
ATOM 1850 N N . ILE A 1 228 ? -6.031 32.906 10.711 1 97.19 228 ILE A N 1
ATOM 1851 C CA . ILE A 1 228 ? -5.902 32.594 9.297 1 97.19 228 ILE A CA 1
ATOM 1852 C C . ILE A 1 228 ? -5.441 33.844 8.523 1 97.19 228 ILE A C 1
ATOM 1854 O O . ILE A 1 228 ? -4.699 33.719 7.547 1 97.19 228 ILE A O 1
ATOM 1858 N N . LYS A 1 229 ? -5.855 35.031 8.938 1 96.25 229 LYS A N 1
ATOM 1859 C CA . LYS A 1 229 ? -5.391 36.25 8.297 1 96.25 229 LYS A CA 1
ATOM 1860 C C . LYS A 1 229 ? -3.871 36.375 8.375 1 96.25 229 LYS A C 1
ATOM 1862 O O . LYS A 1 229 ? -3.232 36.812 7.418 1 96.25 229 LYS A O 1
ATOM 1867 N N . GLU A 1 230 ? -3.312 36.031 9.484 1 95.38 230 GLU A N 1
ATOM 1868 C CA . GLU A 1 230 ? -1.861 36.062 9.648 1 95.38 230 GLU A CA 1
ATOM 1869 C C . GLU A 1 230 ? -1.176 35.094 8.68 1 95.38 230 GLU A C 1
ATOM 1871 O O . GLU A 1 230 ? -0.129 35.406 8.117 1 95.38 230 GLU A O 1
ATOM 1876 N N . MET A 1 231 ? -1.722 33.906 8.484 1 95.75 231 MET A N 1
ATOM 1877 C CA . MET A 1 231 ? -1.188 32.938 7.555 1 95.75 231 MET A CA 1
ATOM 1878 C C . MET A 1 231 ? -1.159 33.469 6.133 1 95.75 231 MET A C 1
ATOM 1880 O O . MET A 1 231 ? -0.197 33.25 5.395 1 95.75 231 MET A O 1
ATOM 1884 N N . ARG A 1 232 ? -2.168 34.188 5.801 1 95.12 232 ARG A N 1
ATOM 1885 C CA . ARG A 1 232 ? -2.35 34.656 4.434 1 95.12 232 ARG A CA 1
ATOM 1886 C C . ARG A 1 232 ? -1.378 35.781 4.113 1 95.12 232 ARG A C 1
ATOM 1888 O O . ARG A 1 232 ? -1.291 36.219 2.967 1 95.12 232 ARG A O 1
ATOM 1895 N N . LYS A 1 233 ? -0.611 36.25 5.094 1 93.69 233 LYS A N 1
ATOM 1896 C CA . LYS A 1 233 ? 0.404 37.281 4.887 1 93.69 233 LYS A CA 1
ATOM 1897 C C . LYS A 1 233 ? 1.733 36.656 4.461 1 93.69 233 LYS A C 1
ATOM 1899 O O . LYS A 1 233 ? 2.656 37.375 4.059 1 93.69 233 LYS A O 1
ATOM 1904 N N . LEU A 1 234 ? 1.87 35.375 4.582 1 94.06 234 LEU A N 1
ATOM 1905 C CA . LEU A 1 234 ? 3.117 34.719 4.25 1 94.06 234 LEU A CA 1
ATOM 1906 C C . LEU A 1 234 ? 3.426 34.844 2.762 1 94.06 234 LEU A C 1
ATOM 1908 O O . LEU A 1 234 ? 2.516 34.812 1.929 1 94.06 234 LEU A O 1
ATOM 1912 N N . ASN A 1 235 ? 4.703 34.938 2.492 1 90.5 235 ASN A N 1
ATOM 1913 C CA . ASN A 1 235 ? 5.164 35.156 1.128 1 90.5 235 ASN A CA 1
ATOM 1914 C C . ASN A 1 235 ? 5.996 34 0.609 1 90.5 235 ASN A C 1
ATOM 1916 O O . ASN A 1 235 ? 6.691 33.312 1.381 1 90.5 235 ASN A O 1
ATOM 1920 N N . GLN A 1 236 ? 5.953 33.781 -0.659 1 86.44 236 GLN A N 1
ATOM 1921 C CA . GLN A 1 236 ? 6.715 32.688 -1.289 1 86.44 236 GLN A CA 1
ATOM 1922 C C . GLN A 1 236 ? 8.125 33.156 -1.647 1 86.44 236 GLN A C 1
ATOM 1924 O O . GLN A 1 236 ? 9.016 32.344 -1.881 1 86.44 236 GLN A O 1
ATOM 1929 N N . ALA A 1 237 ? 8.219 34.406 -1.789 1 82.19 237 ALA A N 1
ATOM 1930 C CA . ALA A 1 237 ? 9.492 35 -2.232 1 82.19 237 ALA A CA 1
ATOM 1931 C C . ALA A 1 237 ? 10.336 35.438 -1.043 1 82.19 237 ALA A C 1
ATOM 1933 O O . ALA A 1 237 ? 9.828 35.562 0.074 1 82.19 237 ALA A O 1
ATOM 1934 N N . SER A 1 238 ? 11.578 35.688 -1.413 1 83.31 238 SER A N 1
ATOM 1935 C CA . SER A 1 238 ? 12.469 36.219 -0.395 1 83.31 238 SER A CA 1
ATOM 1936 C C . SER A 1 238 ? 12.219 37.688 -0.164 1 83.31 238 SER A C 1
ATOM 1938 O O . SER A 1 238 ? 11.492 38.344 -0.934 1 83.31 238 SER A O 1
ATOM 1940 N N . ARG A 1 239 ? 12.773 38.219 0.853 1 79.12 239 ARG A N 1
ATOM 1941 C CA . ARG A 1 239 ? 12.586 39.625 1.259 1 79.12 239 ARG A CA 1
ATOM 1942 C C . ARG A 1 239 ? 12.961 40.594 0.129 1 79.12 239 ARG A C 1
ATOM 1944 O O . ARG A 1 239 ? 12.359 41.656 -0.008 1 79.12 239 ARG A O 1
ATOM 1951 N N . ASN A 1 240 ? 13.789 40.156 -0.626 1 75.12 240 ASN A N 1
ATOM 1952 C CA . ASN A 1 240 ? 14.328 41.031 -1.646 1 75.12 240 ASN A CA 1
ATOM 1953 C C . ASN A 1 240 ? 13.398 41.156 -2.85 1 75.12 240 ASN A C 1
ATOM 1955 O O . ASN A 1 240 ? 13.492 42.094 -3.633 1 75.12 240 ASN A O 1
ATOM 1959 N N . ASN A 1 241 ? 12.492 40.25 -3.096 1 64.75 241 ASN A N 1
ATOM 1960 C CA . ASN A 1 241 ? 11.539 40.281 -4.199 1 64.75 241 ASN A CA 1
ATOM 1961 C C . ASN A 1 241 ? 10.195 39.688 -3.801 1 64.75 241 ASN A C 1
ATOM 1963 O O . ASN A 1 241 ? 9.789 38.656 -4.312 1 64.75 241 ASN A O 1
ATOM 1967 N N . PRO A 1 242 ? 9.57 40.438 -2.875 1 62.03 242 PRO A N 1
ATOM 1968 C CA . PRO A 1 242 ? 8.32 39.875 -2.363 1 62.03 242 PRO A CA 1
ATOM 1969 C C . PRO A 1 242 ? 7.18 39.938 -3.373 1 62.03 242 PRO A C 1
ATOM 1971 O O . PRO A 1 242 ? 6.777 41.062 -3.77 1 62.03 242 PRO A O 1
ATOM 1974 N N . GLN A 1 243 ? 6.887 38.969 -4.223 1 63.09 243 GLN A N 1
ATOM 1975 C CA . GLN A 1 243 ? 5.918 39.156 -5.297 1 63.09 243 GLN A CA 1
ATOM 1976 C C . GLN A 1 243 ? 4.742 38.188 -5.145 1 63.09 243 GLN A C 1
ATOM 1978 O O . GLN A 1 243 ? 3.641 38.469 -5.629 1 63.09 243 GLN A O 1
ATOM 1983 N N . MET A 1 244 ? 4.918 37.094 -4.324 1 78.62 244 MET A N 1
ATOM 1984 C CA . MET A 1 244 ? 3.805 36.156 -4.43 1 78.62 244 MET A CA 1
ATOM 1985 C C . MET A 1 244 ? 3.436 35.594 -3.059 1 78.62 244 MET A C 1
ATOM 1987 O O . MET A 1 244 ? 4.305 35.125 -2.311 1 78.62 244 MET A O 1
ATOM 1991 N N . LEU A 1 245 ? 2.195 35.719 -2.736 1 85.88 245 LEU A N 1
ATOM 1992 C CA . LEU A 1 245 ? 1.685 35.219 -1.476 1 85.88 245 LEU A CA 1
ATOM 1993 C C . LEU A 1 245 ? 1.668 33.688 -1.493 1 85.88 245 LEU A C 1
ATOM 1995 O O . LEU A 1 245 ? 1.509 33.062 -2.553 1 85.88 245 LEU A O 1
ATOM 1999 N N . MET A 1 246 ? 1.906 33.094 -0.408 1 90.5 246 MET A N 1
ATOM 2000 C CA . MET A 1 246 ? 1.973 31.656 -0.25 1 90.5 246 MET A CA 1
ATOM 2001 C C . MET A 1 246 ? 0.582 31.031 -0.338 1 90.5 246 MET A C 1
ATOM 2003 O O . MET A 1 246 ? 0.439 29.875 -0.729 1 90.5 246 MET A O 1
ATOM 2007 N N . ALA A 1 247 ? -0.441 31.859 0.018 1 90.75 247 ALA A N 1
ATOM 2008 C CA . ALA A 1 247 ? -1.807 31.344 -0.019 1 90.75 247 ALA A CA 1
ATOM 2009 C C . ALA A 1 247 ? -2.117 30.703 -1.372 1 90.75 247 ALA A C 1
ATOM 2011 O O . ALA A 1 247 ? -1.72 31.234 -2.416 1 90.75 247 ALA A O 1
ATOM 2012 N N . GLY A 1 248 ? -2.795 29.594 -1.327 1 89.62 248 GLY A N 1
ATOM 2013 C CA . GLY A 1 248 ? -3.082 28.828 -2.533 1 89.62 248 GLY A CA 1
ATOM 2014 C C . GLY A 1 248 ? -2.102 27.703 -2.77 1 89.62 248 GLY A C 1
ATOM 2015 O O . GLY A 1 248 ? -1.972 27.203 -3.893 1 89.62 248 GLY A O 1
ATOM 2016 N N . ASN A 1 249 ? -1.369 27.312 -1.789 1 92.06 249 ASN A N 1
ATOM 2017 C CA . ASN A 1 249 ? -0.436 26.188 -1.874 1 92.06 249 ASN A CA 1
ATOM 2018 C C . ASN A 1 249 ? -1.156 24.859 -1.774 1 92.06 249 ASN A C 1
ATOM 2020 O O . ASN A 1 249 ? -0.849 24.047 -0.899 1 92.06 249 ASN A O 1
ATOM 2024 N N . ILE A 1 250 ? -2.021 24.656 -2.713 1 92.62 250 ILE A N 1
ATOM 2025 C CA . ILE A 1 250 ? -2.941 23.531 -2.701 1 92.62 250 ILE A CA 1
ATOM 2026 C C . ILE A 1 250 ? -2.787 22.719 -3.992 1 92.62 250 ILE A C 1
ATOM 2028 O O . ILE A 1 250 ? -2.818 23.281 -5.09 1 92.62 250 ILE A O 1
ATOM 2032 N N . ARG A 1 251 ? -2.551 21.422 -3.861 1 93.88 251 ARG A N 1
ATOM 2033 C CA . ARG A 1 251 ? -2.596 20.547 -5.027 1 93.88 251 ARG A CA 1
ATOM 2034 C C . ARG A 1 251 ? -4.035 20.203 -5.398 1 93.88 251 ARG A C 1
ATOM 2036 O O . ARG A 1 251 ? -4.852 19.891 -4.531 1 93.88 251 ARG A O 1
ATOM 2043 N N . PRO A 1 252 ? -4.395 20.297 -6.656 1 93.25 252 PRO A N 1
ATOM 2044 C CA . PRO A 1 252 ? -5.754 19.938 -7.062 1 93.25 252 PRO A CA 1
ATOM 2045 C C . PRO A 1 252 ? -6.113 18.484 -6.707 1 93.25 252 PRO A C 1
ATOM 2047 O O . PRO A 1 252 ? -5.254 17.609 -6.754 1 93.25 252 PRO A O 1
ATOM 2050 N N . ARG A 1 253 ? -7.375 18.297 -6.406 1 96.19 253 ARG A N 1
ATOM 2051 C CA . ARG A 1 253 ? -7.863 16.969 -6.031 1 96.19 253 ARG A CA 1
ATOM 2052 C C . ARG A 1 253 ? -7.656 15.977 -7.164 1 96.19 253 ARG A C 1
ATOM 2054 O O . ARG A 1 253 ? -7.852 16.312 -8.336 1 96.19 253 ARG A O 1
ATOM 2061 N N . GLN A 1 254 ? -7.348 14.789 -6.828 1 97.25 254 GLN A N 1
ATOM 2062 C CA . GLN A 1 254 ? -7.051 13.703 -7.758 1 97.25 254 GLN A CA 1
ATOM 2063 C C . GLN A 1 254 ? -8.164 12.672 -7.77 1 97.25 254 GLN A C 1
ATOM 2065 O O . GLN A 1 254 ? -8.93 12.555 -6.809 1 97.25 254 GLN A O 1
ATOM 2070 N N . PRO A 1 255 ? -8.266 11.859 -8.852 1 96.88 255 PRO A N 1
ATOM 2071 C CA . PRO A 1 255 ? -9.289 10.812 -8.922 1 96.88 255 PRO A CA 1
ATOM 2072 C C . PRO A 1 255 ? -9.062 9.695 -7.906 1 96.88 255 PRO A C 1
ATOM 2074 O O . PRO A 1 255 ? -7.914 9.352 -7.613 1 96.88 255 PRO A O 1
ATOM 2077 N N . ILE A 1 256 ? -10.148 9.109 -7.457 1 96.31 256 ILE A N 1
ATOM 2078 C CA . ILE A 1 256 ? -10.094 8.031 -6.473 1 96.31 256 ILE A CA 1
ATOM 2079 C C . ILE A 1 256 ? -9.609 6.75 -7.141 1 96.31 256 ILE A C 1
ATOM 2081 O O . ILE A 1 256 ? -8.883 5.965 -6.527 1 96.31 256 ILE A O 1
ATOM 2085 N N . ASN A 1 257 ? -10.078 6.52 -8.43 1 96.25 257 ASN A N 1
ATOM 2086 C CA . ASN A 1 257 ? -9.82 5.293 -9.18 1 96.25 257 ASN A CA 1
ATOM 2087 C C . ASN A 1 257 ? -10.281 4.059 -8.414 1 96.25 257 ASN A C 1
ATOM 2089 O O . ASN A 1 257 ? -11.438 3.982 -7.992 1 96.25 257 ASN A O 1
ATOM 2093 N N . GLN A 1 258 ? -9.477 3.008 -8.266 1 94.75 258 GLN A N 1
ATOM 2094 C CA . GLN A 1 258 ? -9.938 1.744 -7.699 1 94.75 258 GLN A CA 1
ATOM 2095 C C . GLN A 1 258 ? -9.695 1.692 -6.191 1 94.75 258 GLN A C 1
ATOM 2097 O O . GLN A 1 258 ? -9.898 0.654 -5.562 1 94.75 258 GLN A O 1
ATOM 2102 N N . ARG A 1 259 ? -9.336 2.801 -5.602 1 95.19 259 ARG A N 1
ATOM 2103 C CA . ARG A 1 259 ? -8.984 2.791 -4.184 1 95.19 259 ARG A CA 1
ATOM 2104 C C . ARG A 1 259 ? -10.227 2.705 -3.311 1 95.19 259 ARG A C 1
ATOM 2106 O O . ARG A 1 259 ? -11.266 3.273 -3.645 1 95.19 259 ARG A O 1
ATOM 2113 N N . THR A 1 260 ? -9.992 2.061 -2.207 1 94.94 260 THR A N 1
ATOM 2114 C CA . THR A 1 260 ? -11 1.987 -1.15 1 94.94 260 THR A CA 1
ATOM 2115 C C . THR A 1 260 ? -10.695 3 -0.048 1 94.94 260 THR A C 1
ATOM 2117 O O . THR A 1 260 ? -9.562 3.094 0.421 1 94.94 260 THR A O 1
ATOM 2120 N N . VAL A 1 261 ? -11.688 3.713 0.281 1 97.19 261 VAL A N 1
ATOM 2121 C CA . VAL A 1 261 ? -11.602 4.645 1.401 1 97.19 261 VAL A CA 1
ATOM 2122 C C . VAL A 1 261 ? -12.375 4.094 2.594 1 97.19 261 VAL A C 1
ATOM 2124 O O . VAL A 1 261 ? -13.57 3.807 2.486 1 97.19 261 VAL A O 1
ATOM 2127 N N . ARG A 1 262 ? -11.695 3.922 3.752 1 97.69 262 ARG A N 1
ATOM 2128 C CA . ARG A 1 262 ? -12.273 3.248 4.914 1 97.69 262 ARG A CA 1
ATOM 2129 C C . ARG A 1 262 ? -12.422 4.211 6.086 1 97.69 262 ARG A C 1
ATOM 2131 O O . ARG A 1 262 ? -11.828 5.293 6.09 1 97.69 262 ARG A O 1
ATOM 2138 N N . THR A 1 263 ? -13.227 3.814 7.043 1 97 263 THR A N 1
ATOM 2139 C CA . THR A 1 263 ? -13.414 4.59 8.266 1 97 263 THR A CA 1
ATOM 2140 C C . THR A 1 263 ? -13.742 3.678 9.445 1 97 263 THR A C 1
ATOM 2142 O O . THR A 1 263 ? -14.188 2.545 9.25 1 97 263 THR A O 1
ATOM 2145 N N . ASN A 1 264 ? -13.43 4.109 10.641 1 96.25 264 ASN A N 1
ATOM 2146 C CA . ASN A 1 264 ? -13.828 3.393 11.844 1 96.25 264 ASN A CA 1
ATOM 2147 C C . ASN A 1 264 ? -15.141 3.939 12.406 1 96.25 264 ASN A C 1
ATOM 2149 O O . ASN A 1 264 ? -15.492 3.654 13.555 1 96.25 264 ASN A O 1
ATOM 2153 N N . ILE A 1 265 ? -15.781 4.754 11.641 1 92.25 265 ILE A N 1
ATOM 2154 C CA . ILE A 1 265 ? -17.094 5.277 12.008 1 92.25 265 ILE A CA 1
ATOM 2155 C C . ILE A 1 265 ? -18.188 4.309 11.547 1 92.25 265 ILE A C 1
ATOM 2157 O O . ILE A 1 265 ? -18.312 4.027 10.352 1 92.25 265 ILE A O 1
ATOM 2161 N N . ASN A 1 266 ? -18.984 3.801 12.438 1 88.25 266 ASN A N 1
ATOM 2162 C CA . ASN A 1 266 ? -20.109 2.941 12.086 1 88.25 266 ASN A CA 1
ATOM 2163 C C . ASN A 1 266 ? -21.359 3.756 11.797 1 88.25 266 ASN A C 1
ATOM 2165 O O . ASN A 1 266 ? -22.031 4.23 12.719 1 88.25 266 ASN A O 1
ATOM 2169 N N . PHE A 1 267 ? -21.75 3.963 10.594 1 75.44 267 PHE A N 1
ATOM 2170 C CA . PHE A 1 267 ? -22.906 4.789 10.234 1 75.44 267 PHE A CA 1
ATOM 2171 C C . PHE A 1 267 ? -24.203 4.004 10.383 1 75.44 267 PHE A C 1
ATOM 2173 O O . PHE A 1 267 ? -25.281 4.594 10.469 1 75.44 267 PHE A O 1
ATOM 2180 N N . VAL A 1 268 ? -24.5 2.641 10.25 1 65.31 268 VAL A N 1
ATOM 2181 C CA . VAL A 1 268 ? -25.734 1.871 10.328 1 65.31 268 VAL A CA 1
ATOM 2182 C C . VAL A 1 268 ? -26.328 2.006 11.727 1 65.31 268 VAL A C 1
ATOM 2184 O O . VAL A 1 268 ? -27.547 2.076 11.883 1 65.31 268 VAL A O 1
ATOM 2187 N N . SER A 1 269 ? -25.625 1.885 12.836 1 46.72 269 SER A N 1
ATOM 2188 C CA . SER A 1 269 ? -26.297 1.759 14.117 1 46.72 269 SER A CA 1
ATOM 2189 C C . SER A 1 269 ? -27.062 3.033 14.477 1 46.72 269 SER A C 1
ATOM 2191 O O . SER A 1 269 ? -27.781 3.074 15.477 1 46.72 269 SER A O 1
ATOM 2193 N N . SER A 1 270 ? -26.688 4.207 14.031 1 40.62 270 SER A N 1
ATOM 2194 C CA . SER A 1 270 ? -27.344 5.336 14.688 1 40.62 270 SER A CA 1
ATOM 2195 C C . SER A 1 270 ? -28.797 5.469 14.242 1 40.62 270 SER A C 1
ATOM 2197 O O . SER A 1 270 ? -29.5 6.387 14.664 1 40.62 270 SER A O 1
ATOM 2199 N N . THR A 1 271 ? -29.203 4.836 13.234 1 36.22 271 THR A N 1
ATOM 2200 C CA . THR A 1 271 ? -30.625 5.102 13 1 36.22 271 THR A CA 1
ATOM 2201 C C . THR A 1 271 ? -31.484 4.355 14.016 1 36.22 271 THR A C 1
ATOM 2203 O O . THR A 1 271 ? -32.719 4.301 13.883 1 36.22 271 THR A O 1
ATOM 2206 N N . SER A 1 272 ? -30.953 3.43 14.883 1 30.72 272 SER A N 1
ATOM 2207 C CA . SER A 1 272 ? -32 2.846 15.719 1 30.72 272 SER A CA 1
ATOM 2208 C C . SER A 1 272 ? -32.625 3.9 16.625 1 30.72 272 SER A C 1
ATOM 2210 O O . SER A 1 272 ? -33.625 3.623 17.312 1 30.72 272 SER A O 1
ATOM 2212 N N . TYR A 1 273 ? -32.094 5.113 16.922 1 28.2 273 TYR A N 1
ATOM 2213 C CA . TYR A 1 273 ? -33.062 5.668 17.844 1 28.2 273 TYR A CA 1
ATOM 2214 C C . TYR A 1 273 ? -34.25 6.254 17.094 1 28.2 273 TYR A C 1
ATOM 2216 O O . TYR A 1 273 ? -34.094 6.785 15.992 1 28.2 273 TYR A O 1
ATOM 2224 N N . TRP B 1 1 ? 24.531 -15.234 -2.574 1 42.69 1 TRP B N 1
ATOM 2225 C CA . TRP B 1 1 ? 23.562 -15.461 -1.517 1 42.69 1 TRP B CA 1
ATOM 2226 C C . TRP B 1 1 ? 22.188 -15.773 -2.104 1 42.69 1 TRP B C 1
ATOM 2228 O O . TRP B 1 1 ? 21.438 -16.594 -1.559 1 42.69 1 TRP B O 1
ATOM 2238 N N . ALA B 1 2 ? 21.984 -15.039 -3.166 1 54.38 2 ALA B N 1
ATOM 2239 C CA . ALA B 1 2 ? 20.703 -15.211 -3.854 1 54.38 2 ALA B CA 1
ATOM 2240 C C . ALA B 1 2 ? 20.438 -16.688 -4.168 1 54.38 2 ALA B C 1
ATOM 2242 O O . ALA B 1 2 ? 19.297 -17.109 -4.242 1 54.38 2 ALA B O 1
ATOM 2243 N N . ASP B 1 3 ? 21.438 -17.391 -4.152 1 58.66 3 ASP B N 1
ATOM 2244 C CA . ASP B 1 3 ? 21.297 -18.781 -4.555 1 58.66 3 ASP B CA 1
ATOM 2245 C C . ASP B 1 3 ? 21.266 -19.703 -3.338 1 58.66 3 ASP B C 1
ATOM 2247 O O . ASP B 1 3 ? 20.906 -20.875 -3.449 1 58.66 3 ASP B O 1
ATOM 2251 N N . TRP B 1 4 ? 21.5 -19.203 -2.236 1 63.91 4 TRP B N 1
ATOM 2252 C CA . TRP B 1 4 ? 21.719 -20.141 -1.135 1 63.91 4 TRP B CA 1
ATOM 2253 C C . TRP B 1 4 ? 20.578 -20.078 -0.134 1 63.91 4 TRP B C 1
ATOM 2255 O O . TRP B 1 4 ? 20.734 -20.484 1.022 1 63.91 4 TRP B O 1
ATOM 2265 N N . TRP B 1 5 ? 19.406 -19.875 -0.621 1 72.19 5 TRP B N 1
ATOM 2266 C CA . TRP B 1 5 ? 18.312 -19.891 0.343 1 72.19 5 TRP B CA 1
ATOM 2267 C C . TRP B 1 5 ? 17.391 -21.078 0.101 1 72.19 5 TRP B C 1
ATOM 2269 O O . TRP B 1 5 ? 17.422 -21.703 -0.966 1 72.19 5 TRP B O 1
ATOM 2279 N N . SER B 1 6 ? 16.656 -21.453 1.14 1 71.81 6 SER B N 1
ATOM 2280 C CA . SER B 1 6 ? 15.641 -22.516 1.056 1 71.81 6 SER B CA 1
ATOM 2281 C C . SER B 1 6 ? 14.391 -22.141 1.833 1 71.81 6 SER B C 1
ATOM 2283 O O . SER B 1 6 ? 14.328 -21.062 2.449 1 71.81 6 SER B O 1
ATOM 2285 N N . TYR B 1 7 ? 13.461 -22.969 1.698 1 78.56 7 TYR B N 1
ATOM 2286 C CA . TYR B 1 7 ? 12.227 -22.766 2.461 1 78.56 7 TYR B CA 1
ATOM 2287 C C . TYR B 1 7 ? 12.266 -23.562 3.76 1 78.56 7 TYR B C 1
ATOM 2289 O O . TYR B 1 7 ? 11.289 -23.562 4.52 1 78.56 7 TYR B O 1
ATOM 2297 N N . GLU B 1 8 ? 13.352 -24.234 3.936 1 69.38 8 GLU B N 1
ATOM 2298 C CA . GLU B 1 8 ? 13.484 -25.047 5.145 1 69.38 8 GLU B CA 1
ATOM 2299 C C . GLU B 1 8 ? 14.898 -24.953 5.715 1 69.38 8 GLU B C 1
ATOM 2301 O O . GLU B 1 8 ? 15.836 -24.594 5.004 1 69.38 8 GLU B O 1
ATOM 2306 N N . GLY B 1 9 ? 14.922 -25.188 7.023 1 68.94 9 GLY B N 1
ATOM 2307 C CA . GLY B 1 9 ? 16.234 -25.391 7.633 1 68.94 9 GLY B CA 1
ATOM 2308 C C . GLY B 1 9 ? 16.938 -24.094 7.98 1 68.94 9 GLY B C 1
ATOM 2309 O O . GLY B 1 9 ? 16.281 -23.078 8.203 1 68.94 9 GLY B O 1
ATOM 2310 N N . ILE B 1 10 ? 18.188 -24.078 8.117 1 69.81 10 ILE B 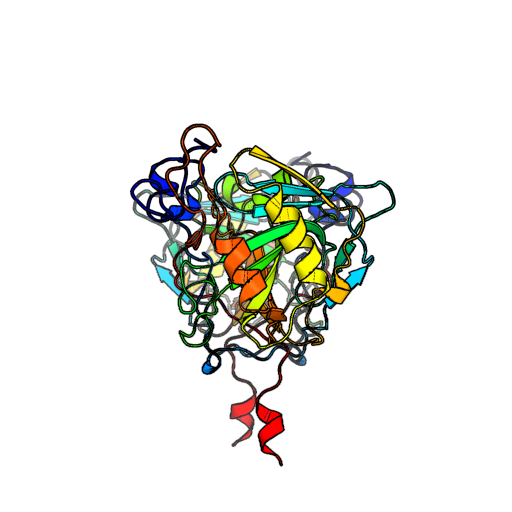N 1
ATOM 2311 C CA . ILE B 1 10 ? 19.016 -22.969 8.609 1 69.81 10 ILE B CA 1
ATOM 2312 C C . ILE B 1 10 ? 19.062 -21.859 7.578 1 69.81 10 ILE B C 1
ATOM 2314 O O . ILE B 1 10 ? 19.469 -20.734 7.887 1 69.81 10 ILE B O 1
ATOM 2318 N N . SER B 1 11 ? 18.609 -22.188 6.391 1 72.31 11 SER B N 1
ATOM 2319 C CA . SER B 1 11 ? 18.516 -21.172 5.344 1 72.31 11 SER B CA 1
ATOM 2320 C C . SER B 1 11 ? 17.062 -20.891 4.984 1 72.31 11 SER B C 1
ATOM 2322 O O . SER B 1 11 ? 16.781 -20.406 3.885 1 72.31 11 SER B O 1
ATOM 2324 N N . GLY B 1 12 ? 16.234 -21.188 5.934 1 77.12 12 GLY B N 1
ATOM 2325 C CA . GLY B 1 12 ? 14.797 -21.031 5.723 1 77.12 12 GLY B CA 1
ATOM 2326 C C . GLY B 1 12 ? 14.297 -19.641 6.039 1 77.12 12 GLY B C 1
ATOM 2327 O O . GLY B 1 12 ? 15.086 -18.75 6.371 1 77.12 12 GLY B O 1
ATOM 2328 N N . PRO B 1 13 ? 13.016 -19.422 5.871 1 79.5 13 PRO B N 1
ATOM 2329 C CA . PRO B 1 13 ? 12.383 -18.109 5.914 1 79.5 13 PRO B CA 1
ATOM 2330 C C . PRO B 1 13 ? 12.664 -17.359 7.215 1 79.5 13 PRO B C 1
ATOM 2332 O O . PRO B 1 13 ? 12.812 -16.141 7.203 1 79.5 13 PRO B O 1
ATOM 2335 N N . GLU B 1 14 ? 12.773 -18.062 8.297 1 76.31 14 GLU B N 1
ATOM 2336 C CA . GLU B 1 14 ? 13 -17.422 9.586 1 76.31 14 GLU B CA 1
ATOM 2337 C C . GLU B 1 14 ? 14.352 -16.703 9.625 1 76.31 14 GLU B C 1
ATOM 2339 O O . GLU B 1 14 ? 14.562 -15.797 10.43 1 76.31 14 GLU B O 1
ATOM 2344 N N . TYR B 1 15 ? 15.25 -17.125 8.703 1 77.06 15 TYR B N 1
ATOM 2345 C CA . TYR B 1 15 ? 16.609 -16.609 8.781 1 77.06 15 TYR B CA 1
ATOM 2346 C C . TYR B 1 15 ? 16.938 -15.742 7.57 1 77.06 15 TYR B C 1
ATOM 2348 O O . TYR B 1 15 ? 18.031 -15.18 7.484 1 77.06 15 TYR B O 1
ATOM 2356 N N . TRP B 1 16 ? 16.109 -15.648 6.707 1 80.06 16 TRP B N 1
ATOM 2357 C CA . TRP B 1 16 ? 16.391 -14.953 5.457 1 80.06 16 TRP B CA 1
ATOM 2358 C C . TRP B 1 16 ? 16.938 -13.555 5.727 1 80.06 16 TRP B C 1
ATOM 2360 O O . TRP B 1 16 ? 17.938 -13.141 5.141 1 80.06 16 TRP B O 1
ATOM 2370 N N . GLY B 1 17 ? 16.281 -12.797 6.578 1 78.31 17 GLY B N 1
ATOM 2371 C CA . GLY B 1 17 ? 16.688 -11.438 6.883 1 78.31 17 GLY B CA 1
ATOM 2372 C C . GLY B 1 17 ? 18.016 -11.359 7.598 1 78.31 17 GLY B C 1
ATOM 2373 O O . GLY B 1 17 ? 18.719 -10.344 7.523 1 78.31 17 GLY B O 1
ATOM 2374 N N . LEU B 1 18 ? 18.344 -12.352 8.312 1 77.38 18 LEU B N 1
AT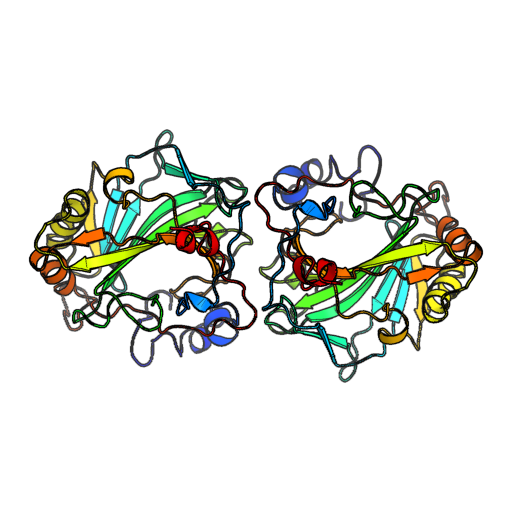OM 2375 C CA . LEU B 1 18 ? 19.609 -12.391 9.055 1 77.38 18 LEU B CA 1
ATOM 2376 C C . LEU B 1 18 ? 20.766 -12.742 8.133 1 77.38 18 LEU B C 1
ATOM 2378 O O . LEU B 1 18 ? 21.891 -12.297 8.352 1 77.38 18 LEU B O 1
ATOM 2382 N N . ILE B 1 19 ? 20.469 -13.438 7.109 1 75.06 19 ILE B N 1
ATOM 2383 C CA . ILE B 1 19 ? 21.484 -13.922 6.188 1 75.06 19 ILE B CA 1
ATOM 2384 C C . ILE B 1 19 ? 21.875 -12.812 5.219 1 75.06 19 ILE B C 1
ATOM 2386 O O . ILE B 1 19 ? 23.047 -12.672 4.871 1 75.06 19 ILE B O 1
ATOM 2390 N N . ASN B 1 20 ? 20.906 -12 4.793 1 79.62 20 ASN B N 1
ATOM 2391 C CA . ASN B 1 20 ? 21.141 -10.914 3.84 1 79.62 20 ASN B CA 1
ATOM 2392 C C . ASN B 1 20 ? 20.5 -9.609 4.32 1 79.62 20 ASN B C 1
ATOM 2394 O O . ASN B 1 20 ? 19.281 -9.508 4.414 1 79.62 20 ASN B O 1
ATOM 2398 N N . PRO B 1 21 ? 21.312 -8.656 4.473 1 78.06 21 PRO B N 1
ATOM 2399 C CA . PRO B 1 21 ? 20.781 -7.387 4.973 1 78.06 21 PRO B CA 1
ATOM 2400 C C . PRO B 1 21 ? 19.766 -6.754 4.016 1 78.06 21 PRO B C 1
ATOM 2402 O O . PRO B 1 21 ? 18.906 -5.988 4.445 1 78.06 21 PRO B O 1
ATOM 2405 N N . ASP B 1 22 ? 19.875 -7.113 2.791 1 80.25 22 ASP B N 1
ATOM 2406 C CA . ASP B 1 22 ? 18.953 -6.562 1.807 1 80.25 22 ASP B CA 1
ATOM 2407 C C . ASP B 1 22 ? 17.562 -7.172 1.961 1 80.25 22 ASP B C 1
ATOM 2409 O O . ASP B 1 22 ? 16.594 -6.691 1.359 1 80.25 22 ASP B O 1
ATOM 2413 N N . TRP B 1 23 ? 17.531 -8.227 2.807 1 85.56 23 TRP B N 1
ATOM 2414 C CA . TRP B 1 23 ? 16.25 -8.883 3.039 1 85.56 23 TRP B CA 1
ATOM 2415 C C . TRP B 1 23 ? 15.68 -8.5 4.398 1 85.56 23 TRP B C 1
ATOM 2417 O O . TRP B 1 23 ? 15.18 -9.352 5.133 1 85.56 23 TRP B O 1
ATOM 2427 N N . LEU B 1 24 ? 15.82 -7.254 4.691 1 85.69 24 LEU B N 1
ATOM 2428 C CA . LEU B 1 24 ? 15.422 -6.695 5.977 1 85.69 24 LEU B CA 1
ATOM 2429 C C . LEU B 1 24 ? 13.953 -6.988 6.273 1 85.69 24 LEU B C 1
ATOM 2431 O O . LEU B 1 24 ? 13.586 -7.242 7.422 1 85.69 24 LEU B O 1
ATOM 2435 N N . PHE B 1 25 ? 13.117 -7.023 5.254 1 91 25 PHE B N 1
ATOM 2436 C CA . PHE B 1 25 ? 11.68 -7.199 5.438 1 91 25 PHE B CA 1
ATOM 2437 C C . PHE B 1 25 ? 11.367 -8.602 5.945 1 91 25 PHE B C 1
ATOM 2439 O O . PHE B 1 25 ? 10.344 -8.812 6.594 1 91 25 PHE B O 1
ATOM 2446 N N . CYS B 1 26 ? 12.227 -9.523 5.645 1 91 26 CYS B N 1
ATOM 2447 C CA . CYS B 1 26 ? 11.977 -10.891 6.07 1 91 26 CYS B CA 1
ATOM 2448 C C . CYS B 1 26 ? 12.016 -11.008 7.586 1 91 26 CYS B C 1
ATOM 2450 O O . CYS B 1 26 ? 11.414 -11.922 8.156 1 91 26 CYS B O 1
ATOM 2452 N N . ASN B 1 27 ? 12.672 -10.07 8.164 1 88.88 27 ASN B N 1
ATOM 2453 C CA . ASN B 1 27 ? 12.797 -10.109 9.617 1 88.88 27 ASN B CA 1
ATOM 2454 C C . ASN B 1 27 ? 12 -8.977 10.273 1 88.88 27 ASN B C 1
ATOM 2456 O O . ASN B 1 27 ? 11.367 -9.188 11.312 1 88.88 27 ASN B O 1
ATOM 2460 N N . LYS B 1 28 ? 11.938 -7.836 9.664 1 91.81 28 LYS B N 1
ATOM 2461 C CA . LYS B 1 28 ? 11.367 -6.656 10.305 1 91.81 28 LYS B CA 1
ATOM 2462 C C . LYS B 1 28 ? 9.977 -6.344 9.742 1 91.81 28 LYS B C 1
ATOM 2464 O O . LYS B 1 28 ? 9.258 -5.512 10.297 1 91.81 28 LYS B O 1
ATOM 2469 N N . GLY B 1 29 ? 9.625 -6.996 8.688 1 94.81 29 GLY B N 1
ATOM 2470 C CA . GLY B 1 29 ? 8.336 -6.715 8.062 1 94.81 29 GLY B CA 1
ATOM 2471 C C . GLY B 1 29 ? 7.156 -7.07 8.945 1 94.81 29 GLY B C 1
ATOM 2472 O O . GLY B 1 29 ? 7.184 -8.078 9.656 1 94.81 29 GLY B O 1
ATOM 2473 N N . LYS B 1 30 ? 6.086 -6.25 8.852 1 97.12 30 LYS B N 1
ATOM 2474 C CA . LYS B 1 30 ? 4.895 -6.504 9.656 1 97.12 30 LYS B CA 1
ATOM 2475 C C . LYS B 1 30 ? 3.674 -6.746 8.773 1 97.12 30 LYS B C 1
ATOM 2477 O O . LYS B 1 30 ? 2.605 -7.113 9.266 1 97.12 30 LYS B O 1
ATOM 2482 N N . ASN B 1 31 ? 3.814 -6.488 7.5 1 97.38 31 ASN B N 1
ATOM 2483 C CA . ASN B 1 31 ? 2.771 -6.809 6.531 1 97.38 31 ASN B CA 1
ATOM 2484 C C . ASN B 1 31 ? 3.195 -7.949 5.605 1 97.38 31 ASN B C 1
ATOM 2486 O O . ASN B 1 31 ? 3.105 -7.828 4.383 1 97.38 31 ASN B O 1
ATOM 2490 N N . GLN B 1 32 ? 3.607 -8.992 6.215 1 97.5 32 GLN B N 1
ATOM 2491 C CA . GLN B 1 32 ? 4.227 -10.094 5.484 1 97.5 32 GLN B CA 1
ATOM 2492 C C . GLN B 1 32 ? 3.186 -11.117 5.047 1 97.5 32 GLN B C 1
ATOM 2494 O O . GLN B 1 32 ? 2.076 -11.156 5.582 1 97.5 32 GLN B O 1
ATOM 2499 N N . SER B 1 33 ? 3.51 -11.844 4.031 1 98.19 33 SER B N 1
ATOM 2500 C CA . SER B 1 33 ? 2.699 -12.906 3.453 1 98.19 33 SER B CA 1
ATOM 2501 C C . SER B 1 33 ? 3.432 -14.242 3.498 1 98.19 33 SER B C 1
ATOM 2503 O O . SER B 1 33 ? 4.66 -14.281 3.576 1 98.19 33 SER B O 1
ATOM 2505 N N . PRO B 1 34 ? 2.773 -15.32 3.414 1 98.38 34 PRO B N 1
ATOM 2506 C CA . PRO B 1 34 ? 1.325 -15.492 3.293 1 98.38 34 PRO B CA 1
ATOM 2507 C C . PRO B 1 34 ? 0.603 -15.375 4.633 1 98.38 34 PRO B C 1
ATOM 2509 O O . PRO B 1 34 ? 1.248 -15.281 5.68 1 98.38 34 PRO B O 1
ATOM 2512 N N . ILE B 1 35 ? -0.774 -15.32 4.566 1 98.62 35 ILE B N 1
ATOM 2513 C CA . ILE B 1 35 ? -1.548 -15.219 5.797 1 98.62 35 ILE B CA 1
ATOM 2514 C C . ILE B 1 35 ? -2.611 -16.312 5.832 1 98.62 35 ILE B C 1
ATOM 2516 O O . ILE B 1 35 ? -2.873 -16.969 4.82 1 98.62 35 ILE B O 1
ATOM 2520 N N . ASN B 1 36 ? -3.08 -16.516 7.035 1 98.38 36 ASN B N 1
ATOM 2521 C CA . ASN B 1 36 ? -4.332 -17.25 7.191 1 98.38 36 ASN B CA 1
ATOM 2522 C C . ASN B 1 36 ? -5.543 -16.344 6.996 1 98.38 36 ASN B C 1
ATOM 2524 O O . ASN B 1 36 ? -5.648 -15.289 7.645 1 98.38 36 ASN B O 1
ATOM 2528 N N . ILE B 1 37 ? -6.426 -16.75 6.125 1 96.31 37 ILE B N 1
ATOM 2529 C CA . ILE B 1 37 ? -7.629 -15.961 5.855 1 96.31 37 ILE B CA 1
ATOM 2530 C C . ILE B 1 37 ? -8.758 -16.422 6.785 1 96.31 37 ILE B C 1
ATOM 2532 O O . ILE B 1 37 ? -9.148 -17.578 6.77 1 96.31 37 ILE B O 1
ATOM 2536 N N . ASP B 1 38 ? -9.211 -15.555 7.535 1 95.31 38 ASP B N 1
ATOM 2537 C CA . ASP B 1 38 ? -10.375 -15.805 8.391 1 95.31 38 ASP B CA 1
ATOM 2538 C C . ASP B 1 38 ? -11.656 -15.289 7.738 1 95.31 38 ASP B C 1
ATOM 2540 O O . ASP B 1 38 ? -11.883 -14.078 7.68 1 95.31 38 ASP B O 1
ATOM 2544 N N . PRO B 1 39 ? -12.516 -16.188 7.352 1 92.12 39 PRO B N 1
ATOM 2545 C CA . PRO B 1 39 ? -13.727 -15.742 6.656 1 92.12 39 PRO B CA 1
ATOM 2546 C C . PRO B 1 39 ? -14.57 -14.789 7.5 1 92.12 39 PRO B C 1
ATOM 2548 O O . PRO B 1 39 ? -15.25 -13.914 6.953 1 92.12 39 PRO B O 1
ATOM 2551 N N . LYS B 1 40 ? -14.547 -14.883 8.797 1 90.94 40 LYS B N 1
ATOM 2552 C CA . LYS B 1 40 ? -15.367 -14.07 9.688 1 90.94 40 LYS B CA 1
ATOM 2553 C C . LYS B 1 40 ? -14.852 -12.633 9.758 1 90.94 40 LYS B C 1
ATOM 2555 O O . LYS B 1 40 ? -15.586 -11.719 10.141 1 90.94 40 LYS B O 1
ATOM 2560 N N . ALA B 1 41 ? -13.625 -12.5 9.375 1 91.88 41 ALA B N 1
ATOM 2561 C CA . ALA B 1 41 ? -13 -11.188 9.5 1 91.88 41 ALA B CA 1
ATOM 2562 C C . ALA B 1 41 ? -12.945 -10.477 8.148 1 91.88 41 ALA B C 1
ATOM 2564 O O . ALA B 1 41 ? -12.453 -9.352 8.055 1 91.88 41 ALA B O 1
ATOM 2565 N N . LEU B 1 42 ? -13.453 -11.086 7.102 1 94.06 42 LEU B N 1
ATOM 2566 C CA . LEU B 1 42 ? -13.406 -10.492 5.77 1 94.06 42 LEU B CA 1
ATOM 2567 C C . LEU B 1 42 ? -14.32 -9.266 5.691 1 94.06 42 LEU B C 1
ATOM 2569 O O . LEU B 1 42 ? -15.438 -9.289 6.207 1 94.06 42 LEU B O 1
ATOM 2573 N N . LEU B 1 43 ? -13.844 -8.273 5.113 1 94.5 43 LEU B N 1
ATOM 2574 C CA . LEU B 1 43 ? -14.633 -7.07 4.883 1 94.5 43 LEU B CA 1
ATOM 2575 C C . LEU B 1 43 ? -15.18 -7.043 3.461 1 94.5 43 LEU B C 1
ATOM 2577 O O . LEU B 1 43 ? -14.414 -7.051 2.496 1 94.5 43 LEU B O 1
ATOM 2581 N N . PHE B 1 44 ? -16.547 -7.047 3.379 1 95.19 44 PHE B N 1
ATOM 2582 C CA . PHE B 1 44 ? -17.156 -6.883 2.061 1 95.19 44 PHE B CA 1
ATOM 2583 C C . PHE B 1 44 ? -16.938 -5.465 1.541 1 95.19 44 PHE B C 1
ATOM 2585 O O . PHE B 1 44 ? -17.281 -4.496 2.221 1 95.19 44 PHE B O 1
ATOM 2592 N N . ASP B 1 45 ? -16.297 -5.344 0.365 1 95.38 45 ASP B N 1
ATOM 2593 C CA . ASP B 1 45 ? -16.078 -4.074 -0.316 1 95.38 45 ASP B CA 1
ATOM 2594 C C . ASP B 1 45 ? -16.844 -4.008 -1.63 1 95.38 45 ASP B C 1
ATOM 2596 O O . ASP B 1 45 ? -16.453 -4.613 -2.625 1 95.38 45 ASP B O 1
ATOM 2600 N N . PRO B 1 46 ? -17.875 -3.244 -1.725 1 92.81 46 PRO B N 1
ATOM 2601 C CA . PRO B 1 46 ? -18.719 -3.209 -2.926 1 92.81 46 PRO B CA 1
ATOM 2602 C C . PRO B 1 46 ? -18.031 -2.516 -4.102 1 92.81 46 PRO B C 1
ATOM 2604 O O . PRO B 1 46 ? -18.5 -2.611 -5.238 1 92.81 46 PRO B O 1
ATOM 2607 N N . SER B 1 47 ? -17 -1.836 -3.828 1 91.81 47 SER B N 1
ATOM 2608 C CA . SER B 1 47 ? -16.328 -1.109 -4.898 1 91.81 47 SER B CA 1
ATOM 2609 C C . SER B 1 47 ? -15.359 -2.014 -5.656 1 91.81 47 SER B C 1
ATOM 2611 O O . SER B 1 47 ? -14.836 -1.633 -6.711 1 91.81 47 SER B O 1
ATOM 2613 N N . LEU B 1 48 ? -15.125 -3.191 -5.133 1 95.44 48 LEU B N 1
ATOM 2614 C CA . LEU B 1 48 ? -14.234 -4.129 -5.809 1 95.44 48 LEU B CA 1
ATOM 2615 C C . LEU B 1 48 ? -14.906 -4.719 -7.047 1 95.44 48 LEU B C 1
ATOM 2617 O O . LEU B 1 48 ? -15.758 -5.602 -6.934 1 95.44 48 LEU B O 1
ATOM 2621 N N . GLU B 1 49 ? -14.461 -4.273 -8.141 1 94.06 49 GLU B N 1
ATOM 2622 C CA . GLU B 1 49 ? -14.945 -4.824 -9.398 1 94.06 49 GLU B CA 1
ATOM 2623 C C . GLU B 1 49 ? -14.234 -6.125 -9.75 1 94.06 49 GLU B C 1
ATOM 2625 O O . GLU B 1 49 ? -13.281 -6.523 -9.062 1 94.06 49 GLU B O 1
ATOM 2630 N N . LYS B 1 50 ? -14.773 -6.746 -10.75 1 96 50 LYS B N 1
ATOM 2631 C CA . LYS B 1 50 ? -14.109 -7.949 -11.227 1 96 50 LYS B CA 1
ATOM 2632 C C . LYS B 1 50 ? -12.758 -7.617 -11.852 1 96 50 LYS B C 1
ATOM 2634 O O . LYS B 1 50 ? -12.516 -6.477 -12.25 1 96 50 LYS B O 1
ATOM 2639 N N . LEU B 1 51 ? -11.875 -8.586 -11.914 1 97.56 51 LEU B N 1
ATOM 2640 C CA . LEU B 1 51 ? -10.602 -8.422 -12.609 1 97.56 51 LEU B CA 1
ATOM 2641 C C . LEU B 1 51 ? -10.812 -8.438 -14.125 1 97.56 51 LEU B C 1
ATOM 2643 O O . LEU B 1 51 ? -11.703 -9.125 -14.625 1 97.56 51 LEU B O 1
ATOM 2647 N N . HIS B 1 52 ? -9.969 -7.695 -14.75 1 97.69 52 HIS B N 1
ATOM 2648 C CA . HIS B 1 52 ? -9.953 -7.688 -16.203 1 97.69 52 HIS B CA 1
ATOM 2649 C C . HIS B 1 52 ? -8.633 -8.234 -16.75 1 97.69 52 HIS B C 1
ATOM 2651 O O . HIS B 1 52 ? -7.562 -7.918 -16.219 1 97.69 52 HIS B O 1
ATOM 2657 N N . PHE B 1 53 ? -8.773 -9.078 -17.75 1 96.56 53 PHE B N 1
ATOM 2658 C CA . PHE B 1 53 ? -7.605 -9.664 -18.391 1 96.56 53 PHE B CA 1
ATOM 2659 C C . PHE B 1 53 ? -7.535 -9.266 -19.859 1 96.56 53 PHE B C 1
ATOM 2661 O O . PHE B 1 53 ? -8.484 -9.477 -20.609 1 96.56 53 PHE B O 1
ATOM 2668 N N . LYS B 1 54 ? -6.453 -8.617 -20.219 1 95.5 54 LYS B N 1
ATOM 2669 C CA . LYS B 1 54 ? -6.16 -8.344 -21.625 1 95.5 54 LYS B CA 1
ATOM 2670 C C . LYS B 1 54 ? -5.074 -9.273 -22.156 1 95.5 54 LYS B C 1
ATOM 2672 O O . LYS B 1 54 ? -3.916 -9.188 -21.734 1 95.5 54 LYS B O 1
ATOM 2677 N N . GLY B 1 55 ? -5.469 -10.094 -23.031 1 93.19 55 GLY B N 1
ATOM 2678 C CA . GLY B 1 55 ? -4.617 -11.188 -23.469 1 93.19 55 GLY B CA 1
ATOM 2679 C C . GLY B 1 55 ? -4.945 -12.508 -22.797 1 93.19 55 GLY B C 1
ATOM 2680 O O . GLY B 1 55 ? -5.758 -12.547 -21.859 1 93.19 55 GLY B O 1
ATOM 2681 N N . ASN B 1 56 ? -4.309 -13.602 -23.297 1 92.88 56 ASN B N 1
ATOM 2682 C CA . ASN B 1 56 ? -4.715 -14.898 -22.766 1 92.88 56 ASN B CA 1
ATOM 2683 C C . ASN B 1 56 ? -3.629 -15.953 -22.953 1 92.88 56 ASN B C 1
ATOM 2685 O O . ASN B 1 56 ? -3.59 -16.953 -22.219 1 92.88 56 ASN B O 1
ATOM 2689 N N . GLU B 1 57 ? -2.85 -15.734 -23.875 1 92.19 57 GLU B N 1
ATOM 2690 C CA . GLU B 1 57 ? -1.894 -16.766 -24.25 1 92.19 57 GLU B CA 1
ATOM 2691 C C . GLU B 1 57 ? -0.473 -16.375 -23.859 1 92.19 57 GLU B C 1
ATOM 2693 O O . GLU B 1 57 ? -0.085 -15.211 -23.969 1 92.19 57 GLU B O 1
ATOM 2698 N N . PHE B 1 58 ? 0.256 -17.422 -23.375 1 89.5 58 PHE B N 1
ATOM 2699 C CA . PHE B 1 58 ? 1.659 -17.297 -23 1 89.5 58 PHE B CA 1
ATOM 2700 C C . PHE B 1 58 ? 2.52 -18.281 -23.781 1 89.5 58 PHE B C 1
ATOM 2702 O O . PHE B 1 58 ? 2.055 -19.375 -24.141 1 89.5 58 PHE B O 1
ATOM 2709 N N . THR B 1 59 ? 3.674 -17.906 -24.016 1 93.5 59 THR B N 1
ATOM 2710 C CA . THR B 1 59 ? 4.777 -18.797 -24.328 1 93.5 59 THR B CA 1
ATOM 2711 C C . THR B 1 59 ? 5.973 -18.531 -23.422 1 93.5 59 THR B C 1
ATOM 2713 O O . THR B 1 59 ? 6.133 -17.422 -22.906 1 93.5 59 THR B O 1
ATOM 2716 N N . GLY B 1 60 ? 6.707 -19.594 -23.156 1 95.94 60 GLY B N 1
ATOM 2717 C CA . GLY B 1 60 ? 7.871 -19.406 -22.312 1 95.94 60 GLY B CA 1
ATOM 2718 C C . GLY B 1 60 ? 8.562 -20.703 -21.953 1 95.94 60 GLY B C 1
ATOM 2719 O O . GLY B 1 60 ? 8.578 -21.641 -22.75 1 95.94 60 GLY B O 1
ATOM 2720 N N . TYR B 1 61 ? 9.188 -20.641 -20.781 1 97.62 61 TYR B N 1
ATOM 2721 C CA . TYR B 1 61 ? 9.938 -21.797 -20.312 1 97.62 61 TYR B CA 1
ATOM 2722 C C . TYR B 1 61 ? 9.57 -22.172 -18.891 1 97.62 61 TYR B C 1
ATOM 2724 O O . TYR B 1 61 ? 9.469 -21.297 -18.016 1 97.62 61 TYR B O 1
ATOM 2732 N N . LEU B 1 62 ? 9.297 -23.438 -18.688 1 98.25 62 LEU B N 1
ATOM 2733 C CA . LEU B 1 62 ? 9.234 -23.953 -17.328 1 98.25 62 LEU B CA 1
ATOM 2734 C C . LEU B 1 62 ? 10.633 -24.25 -16.797 1 98.25 62 LEU B C 1
ATOM 2736 O O . LEU B 1 62 ? 11.414 -24.953 -17.438 1 98.25 62 LEU B O 1
ATOM 2740 N N . VAL B 1 63 ? 10.938 -23.672 -15.648 1 97.81 63 VAL B N 1
ATOM 2741 C CA . VAL B 1 63 ? 12.297 -23.75 -15.125 1 97.81 63 VAL B CA 1
ATOM 2742 C C . VAL B 1 63 ? 12.273 -24.297 -13.695 1 97.81 63 VAL B C 1
ATOM 2744 O O . VAL B 1 63 ? 11.469 -23.844 -12.875 1 97.81 63 VAL B O 1
ATOM 2747 N N . ASN B 1 64 ? 13.055 -25.266 -13.422 1 96.19 64 ASN B N 1
ATOM 2748 C CA . ASN B 1 64 ? 13.383 -25.656 -12.055 1 96.19 64 ASN B CA 1
ATOM 2749 C C . ASN B 1 64 ? 14.57 -24.875 -11.516 1 96.19 64 ASN B C 1
ATOM 2751 O O . ASN B 1 64 ? 15.711 -25.141 -11.883 1 96.19 64 ASN B O 1
ATOM 2755 N N . ASN B 1 65 ? 14.312 -23.938 -10.609 1 92.31 65 ASN B N 1
ATOM 2756 C CA . ASN B 1 65 ? 15.398 -23.078 -10.141 1 92.31 65 ASN B CA 1
ATOM 2757 C C . ASN B 1 65 ? 15.961 -23.578 -8.812 1 92.31 65 ASN B C 1
ATOM 2759 O O . ASN B 1 65 ? 16.766 -22.875 -8.18 1 92.31 65 ASN B O 1
ATOM 2763 N N . GLY B 1 66 ? 15.469 -24.734 -8.453 1 89.25 66 GLY B N 1
ATOM 2764 C CA . GLY B 1 66 ? 15.961 -25.312 -7.215 1 89.25 66 GLY B CA 1
ATOM 2765 C C . GLY B 1 66 ? 15.094 -24.969 -6.016 1 89.25 66 GLY B C 1
ATOM 2766 O O . GLY B 1 66 ? 15.125 -25.672 -5.004 1 89.25 66 GLY B O 1
ATOM 2767 N N . HIS B 1 67 ? 14.352 -23.891 -6.039 1 88.5 67 HIS B N 1
ATOM 2768 C CA . HIS B 1 67 ? 13.477 -23.469 -4.953 1 88.5 67 HIS B CA 1
ATOM 2769 C C . HIS B 1 67 ? 12.008 -23.672 -5.312 1 88.5 67 HIS B C 1
ATOM 2771 O O . HIS B 1 67 ? 11.211 -24.062 -4.461 1 88.5 67 HIS B O 1
ATOM 2777 N N . ASP B 1 68 ? 11.781 -23.406 -6.531 1 91.31 68 ASP B N 1
ATOM 2778 C CA . ASP B 1 68 ? 10.43 -23.594 -7.066 1 91.31 68 ASP B CA 1
ATOM 2779 C C . ASP B 1 68 ? 10.477 -23.969 -8.547 1 91.31 68 ASP B C 1
ATOM 2781 O O . ASP B 1 68 ? 11.523 -23.891 -9.18 1 91.31 68 ASP B O 1
ATOM 2785 N N . ILE B 1 69 ? 9.398 -24.531 -8.992 1 95.88 69 ILE B N 1
ATOM 2786 C CA . ILE B 1 69 ? 9.164 -24.672 -10.422 1 95.88 69 ILE B CA 1
ATOM 2787 C C . ILE B 1 69 ? 8.414 -23.453 -10.945 1 95.88 69 ILE B C 1
ATOM 2789 O O . ILE B 1 69 ? 7.359 -23.094 -10.414 1 95.88 69 ILE B O 1
ATOM 2793 N N . THR B 1 70 ? 9.039 -22.781 -11.898 1 97.62 70 THR B N 1
ATOM 2794 C CA . THR B 1 70 ? 8.523 -21.484 -12.344 1 97.62 70 THR B CA 1
ATOM 2795 C C . THR B 1 70 ? 8.359 -21.469 -13.867 1 97.62 70 THR B C 1
ATOM 2797 O O . THR B 1 70 ? 9.281 -21.828 -14.602 1 97.62 70 THR B O 1
ATOM 2800 N N . PHE B 1 71 ? 7.133 -21.203 -14.312 1 98 71 PHE B N 1
ATOM 2801 C CA . PHE B 1 71 ? 6.926 -20.875 -15.719 1 98 71 PHE B CA 1
ATOM 2802 C C . PHE B 1 71 ? 7.27 -19.422 -16 1 98 71 PHE B C 1
ATOM 2804 O O . PHE B 1 71 ? 6.523 -18.516 -15.617 1 98 71 PHE B O 1
ATOM 2811 N N . GLU B 1 72 ? 8.383 -19.203 -16.656 1 96.88 72 GLU B N 1
ATOM 2812 C CA . GLU B 1 72 ? 8.828 -17.875 -17.047 1 96.88 72 GLU B CA 1
ATOM 2813 C C . GLU B 1 72 ? 8.266 -17.469 -18.406 1 96.88 72 GLU B C 1
ATOM 2815 O O . GLU B 1 72 ? 8.602 -18.078 -19.422 1 96.88 72 GLU B O 1
ATOM 2820 N N . ILE B 1 73 ? 7.523 -16.438 -18.375 1 95.44 73 ILE B N 1
ATOM 2821 C CA . ILE B 1 73 ? 6.82 -16.016 -19.578 1 95.44 73 ILE B CA 1
ATOM 2822 C C . ILE B 1 73 ? 7.723 -15.117 -20.422 1 95.44 73 ILE B C 1
ATOM 2824 O O . ILE B 1 73 ? 8.32 -14.172 -19.891 1 95.44 73 ILE B O 1
ATOM 2828 N N . GLU B 1 74 ? 7.797 -15.414 -21.656 1 91.44 74 GLU B N 1
ATOM 2829 C CA . GLU B 1 74 ? 8.562 -14.594 -22.578 1 91.44 74 GLU B CA 1
ATOM 2830 C C . GLU B 1 74 ? 7.793 -13.336 -22.984 1 91.44 74 GLU B C 1
ATOM 2832 O O . GLU B 1 74 ? 6.578 -13.391 -23.188 1 91.44 74 GLU B O 1
ATOM 2837 N N . GLU B 1 75 ? 8.516 -12.289 -22.828 1 78.06 75 GLU B N 1
ATOM 2838 C CA . GLU B 1 75 ? 7.898 -11.047 -23.266 1 78.06 75 GLU B CA 1
ATOM 2839 C C . GLU B 1 75 ? 7.973 -10.898 -24.797 1 78.06 75 GLU B C 1
ATOM 2841 O O . GLU B 1 75 ? 9.062 -10.766 -25.359 1 78.06 75 GLU B O 1
ATOM 2846 N N . LEU B 1 76 ? 6.852 -11.055 -25.328 1 74.69 76 LEU B N 1
ATOM 2847 C CA . LEU B 1 76 ? 6.785 -10.828 -26.766 1 74.69 76 LEU B CA 1
ATOM 2848 C C . LEU B 1 76 ? 6.105 -9.492 -27.078 1 74.69 76 LEU B C 1
ATOM 2850 O O . LEU B 1 76 ? 5.254 -9.039 -26.312 1 74.69 76 LEU B O 1
ATOM 2854 N N . ARG B 1 77 ? 6.711 -8.703 -27.984 1 58.66 77 ARG B N 1
ATOM 2855 C CA . ARG B 1 77 ? 6.328 -7.332 -28.312 1 58.66 77 ARG B CA 1
ATOM 2856 C C . ARG B 1 77 ? 4.809 -7.172 -28.297 1 58.66 77 ARG B C 1
ATOM 2858 O O . ARG B 1 77 ? 4.289 -6.18 -27.781 1 58.66 77 ARG B O 1
ATOM 2865 N N . TRP B 1 78 ? 4.18 -8.016 -28.938 1 58.56 78 TRP B N 1
ATOM 2866 C CA . TRP B 1 78 ? 2.756 -7.754 -29.141 1 58.56 78 TRP B CA 1
ATOM 2867 C C . TRP B 1 78 ? 1.903 -8.734 -28.344 1 58.56 78 TRP B C 1
ATOM 2869 O O . TRP B 1 78 ? 0.684 -8.789 -28.516 1 58.56 78 TRP B O 1
ATOM 2879 N N . LYS B 1 79 ? 2.715 -9.492 -27.516 1 67 79 LYS B N 1
ATOM 2880 C CA . LYS B 1 79 ? 1.952 -10.523 -26.812 1 67 79 LYS B CA 1
ATOM 2881 C C . LYS B 1 79 ? 2.201 -10.484 -25.312 1 67 79 LYS B C 1
ATOM 2883 O O . LYS B 1 79 ? 3.293 -10.117 -24.875 1 67 79 LYS B O 1
ATOM 2888 N N . GLY B 1 80 ? 1.172 -10.328 -24.547 1 84.94 80 GLY B N 1
ATOM 2889 C CA . GLY B 1 80 ? 1.202 -10.438 -23.094 1 84.94 80 GLY B CA 1
ATOM 2890 C C . GLY B 1 80 ? -0.172 -10.344 -22.453 1 84.94 80 GLY B C 1
ATOM 2891 O O . GLY B 1 80 ? -1.161 -10.078 -23.141 1 84.94 80 GLY B O 1
ATOM 2892 N N . VAL B 1 81 ? -0.155 -10.805 -21.25 1 92.31 81 VAL B N 1
ATOM 2893 C CA . VAL B 1 81 ? -1.396 -10.719 -20.484 1 92.31 81 VAL B CA 1
ATOM 2894 C C . VAL B 1 81 ? -1.282 -9.625 -19.438 1 92.31 81 VAL B C 1
ATOM 2896 O O . VAL B 1 81 ? -0.355 -9.625 -18.625 1 92.31 81 VAL B O 1
ATOM 2899 N N . ASN B 1 82 ? -2.172 -8.703 -19.562 1 95.75 82 ASN B N 1
ATOM 2900 C CA . ASN B 1 82 ? -2.25 -7.625 -18.578 1 95.75 82 ASN B CA 1
ATOM 2901 C C . ASN B 1 82 ? -3.49 -7.758 -17.703 1 95.75 82 ASN B C 1
ATOM 2903 O O . ASN B 1 82 ? -4.57 -8.094 -18.188 1 95.75 82 ASN B O 1
ATOM 2907 N N . ILE B 1 83 ? -3.258 -7.531 -16.453 1 97.69 83 ILE B N 1
ATOM 2908 C CA . ILE B 1 83 ? -4.336 -7.617 -15.477 1 97.69 83 ILE B CA 1
ATOM 2909 C C . ILE B 1 83 ? -4.676 -6.223 -14.961 1 97.69 83 ILE B C 1
ATOM 2911 O O . ILE B 1 83 ? -3.779 -5.434 -14.648 1 97.69 83 ILE B O 1
ATOM 2915 N N . SER B 1 84 ? -5.891 -5.887 -14.875 1 97.75 84 SER B N 1
ATOM 2916 C CA . SER B 1 84 ? -6.391 -4.637 -14.305 1 97.75 84 SER B CA 1
ATOM 2917 C C . SER B 1 84 ? -7.738 -4.844 -13.617 1 97.75 84 SER B C 1
ATOM 2919 O O . SER B 1 84 ? -8.258 -5.961 -13.594 1 97.75 84 SER B O 1
ATOM 2921 N N . GLY B 1 85 ? -8.211 -3.777 -12.961 1 97.25 85 GLY B N 1
ATOM 2922 C CA . GLY B 1 85 ? -9.477 -3.863 -12.258 1 97.25 85 GLY B CA 1
ATOM 2923 C C . GLY B 1 85 ? -9.352 -4.414 -10.852 1 97.25 85 GLY B C 1
ATOM 2924 O O . GLY B 1 85 ? -8.242 -4.484 -10.312 1 97.25 85 GLY B O 1
ATOM 2925 N N . GLY B 1 86 ? -10.539 -4.715 -10.242 1 96.88 86 GLY B N 1
ATOM 2926 C CA . GLY B 1 86 ? -10.523 -5.152 -8.859 1 96.88 86 GLY B CA 1
ATOM 2927 C C . GLY B 1 86 ? -9.906 -4.137 -7.918 1 96.88 86 GLY B C 1
ATOM 2928 O O . GLY B 1 86 ? -10.344 -2.986 -7.863 1 96.88 86 GLY B O 1
ATOM 2929 N N . PRO B 1 87 ? -8.812 -4.574 -7.242 1 97.19 87 PRO B N 1
ATOM 2930 C CA . PRO B 1 87 ? -8.234 -3.689 -6.223 1 97.19 87 PRO B CA 1
ATOM 2931 C C . PRO B 1 87 ? -7.141 -2.783 -6.777 1 97.19 87 PRO B C 1
ATOM 2933 O O . PRO B 1 87 ? -6.535 -2.012 -6.031 1 97.19 87 PRO B O 1
ATOM 2936 N N . VAL B 1 88 ? -6.812 -2.898 -8.062 1 97.88 88 VAL B N 1
ATOM 2937 C CA . VAL B 1 88 ? -5.645 -2.164 -8.539 1 97.88 88 VAL B CA 1
ATOM 2938 C C . VAL B 1 88 ? -6.066 -1.146 -9.594 1 97.88 88 VAL B C 1
ATOM 2940 O O . VAL B 1 88 ? -6.957 -1.415 -10.406 1 97.88 88 VAL B O 1
ATOM 2943 N N . SER B 1 89 ? -5.363 -0.024 -9.555 1 97.38 89 SER B N 1
ATOM 2944 C CA . SER B 1 89 ? -5.656 1.076 -10.461 1 97.38 89 SER B CA 1
ATOM 2945 C C . SER B 1 89 ? -4.785 1.007 -11.711 1 97.38 89 SER B C 1
ATOM 2947 O O . SER B 1 89 ? -5.023 1.724 -12.688 1 97.38 89 SER B O 1
ATOM 2949 N N . TYR B 1 90 ? -3.785 0.16 -11.719 1 97.81 90 TYR B N 1
ATOM 2950 C CA . TYR B 1 90 ? -2.777 0.092 -12.773 1 97.81 90 TYR B CA 1
ATOM 2951 C C . TYR B 1 90 ? -2.934 -1.183 -13.594 1 97.81 90 TYR B C 1
ATOM 2953 O O . TYR B 1 90 ? -3.748 -2.047 -13.266 1 97.81 90 TYR B O 1
ATOM 2961 N N . ASN B 1 91 ? -2.184 -1.238 -14.695 1 97.44 91 ASN B N 1
ATOM 2962 C CA . ASN B 1 91 ? -2.002 -2.475 -15.453 1 97.44 91 ASN B CA 1
ATOM 2963 C C . ASN B 1 91 ? -0.819 -3.283 -14.922 1 97.44 91 ASN B C 1
ATOM 2965 O O . ASN B 1 91 ? 0.258 -2.732 -14.688 1 97.44 91 ASN B O 1
ATOM 2969 N N . TYR B 1 92 ? -1.058 -4.516 -14.789 1 97.94 92 TYR B N 1
ATOM 2970 C CA . TYR B 1 92 ? -0.014 -5.434 -14.352 1 97.94 92 TYR B CA 1
ATOM 2971 C C . TYR B 1 92 ? 0.24 -6.512 -15.398 1 97.94 92 TYR B C 1
ATOM 2973 O O . TYR B 1 92 ? -0.669 -7.266 -15.758 1 97.94 92 TYR B O 1
ATOM 2981 N N . ARG B 1 93 ? 1.454 -6.633 -15.797 1 96.69 93 ARG B N 1
ATOM 2982 C CA . ARG B 1 93 ? 1.838 -7.598 -16.812 1 96.69 93 ARG B CA 1
ATOM 2983 C C . ARG B 1 93 ? 2.318 -8.898 -16.188 1 96.69 93 ARG B C 1
ATOM 2985 O O . ARG B 1 93 ? 3.254 -8.898 -15.391 1 96.69 93 ARG B O 1
ATOM 2992 N N . VAL B 1 94 ? 1.646 -9.992 -16.594 1 97.44 94 VAL B N 1
ATOM 2993 C CA . VAL B 1 94 ? 2.01 -11.297 -16.047 1 97.44 94 VAL B CA 1
ATOM 2994 C C . VAL B 1 94 ? 3.416 -11.672 -16.5 1 97.44 94 VAL B C 1
ATOM 2996 O O . VAL B 1 94 ? 3.746 -11.539 -17.688 1 97.44 94 VAL B O 1
ATOM 2999 N N . LYS B 1 95 ? 4.195 -12.203 -15.578 1 96.88 95 LYS B N 1
ATOM 3000 C CA . LYS B 1 95 ? 5.594 -12.492 -15.891 1 96.88 95 LYS B CA 1
ATOM 3001 C C . LYS B 1 95 ? 5.961 -13.922 -15.523 1 96.88 95 LYS B C 1
ATOM 3003 O O . LYS B 1 95 ? 6.777 -14.555 -16.203 1 96.88 95 LYS B O 1
ATOM 3008 N N . GLU B 1 96 ? 5.328 -14.414 -14.43 1 97.19 96 GLU B N 1
ATOM 3009 C CA . GLU B 1 96 ? 5.695 -15.742 -13.945 1 97.19 96 GLU B CA 1
ATOM 3010 C C . GLU B 1 96 ? 4.488 -16.469 -13.367 1 97.19 96 GLU B C 1
ATOM 3012 O O . GLU B 1 96 ? 3.543 -15.836 -12.891 1 97.19 96 GLU B O 1
ATOM 3017 N N . ILE B 1 97 ? 4.582 -17.766 -13.438 1 97.81 97 ILE B N 1
ATOM 3018 C CA . ILE B 1 97 ? 3.695 -18.656 -12.703 1 97.81 97 ILE B CA 1
ATOM 3019 C C . ILE B 1 97 ? 4.52 -19.609 -11.844 1 97.81 97 ILE B C 1
ATOM 3021 O O . ILE B 1 97 ? 5.371 -20.344 -12.367 1 97.81 97 ILE B O 1
ATOM 3025 N N . LYS B 1 98 ? 4.27 -19.578 -10.523 1 97.56 98 LYS B N 1
ATOM 3026 C CA . LYS B 1 98 ? 5.012 -20.406 -9.578 1 97.56 98 LYS B CA 1
ATOM 3027 C C . LYS B 1 98 ? 4.086 -21.406 -8.883 1 97.56 98 LYS B C 1
ATOM 3029 O O . LYS B 1 98 ? 2.93 -21.094 -8.594 1 97.56 98 LYS B O 1
ATOM 3034 N N . LEU B 1 99 ? 4.723 -22.516 -8.562 1 97.25 99 LEU B N 1
ATOM 3035 C CA . LEU B 1 99 ? 3.938 -23.547 -7.891 1 97.25 99 LEU B CA 1
ATOM 3036 C C . LEU B 1 99 ? 4.508 -23.859 -6.512 1 97.25 99 LEU B C 1
ATOM 3038 O O . LEU B 1 99 ? 5.727 -23.969 -6.352 1 97.25 99 LEU B O 1
ATOM 3042 N N . HIS B 1 100 ? 3.629 -23.922 -5.59 1 96.81 100 HIS B N 1
ATOM 3043 C CA . HIS B 1 100 ? 3.912 -24.391 -4.238 1 96.81 100 HIS B CA 1
ATOM 3044 C C . HIS B 1 100 ? 3.117 -25.656 -3.92 1 96.81 100 HIS B C 1
ATOM 3046 O O . HIS B 1 100 ? 1.936 -25.75 -4.258 1 96.81 100 HIS B O 1
ATOM 3052 N N . PHE B 1 101 ? 3.785 -26.641 -3.328 1 96.25 101 PHE B N 1
ATOM 3053 C CA . PHE B 1 101 ? 3.121 -27.906 -3.027 1 96.25 101 PHE B CA 1
ATOM 3054 C C . PHE B 1 101 ? 3.83 -28.641 -1.892 1 96.25 101 PHE B C 1
ATOM 3056 O O . PHE B 1 101 ? 5.012 -28.391 -1.636 1 96.25 101 PHE B O 1
ATOM 3063 N N . GLY B 1 102 ? 3.082 -29.438 -1.216 1 93.88 102 GLY B N 1
ATOM 3064 C CA . GLY B 1 102 ? 3.617 -30.141 -0.065 1 93.88 102 GLY B CA 1
ATOM 3065 C C . GLY B 1 102 ? 3.998 -31.578 -0.375 1 93.88 102 GLY B C 1
ATOM 3066 O O . GLY B 1 102 ? 3.771 -32.062 -1.487 1 93.88 102 GLY B O 1
ATOM 3067 N N . THR B 1 103 ? 4.648 -32.156 0.633 1 91.75 103 THR B N 1
ATOM 3068 C CA . THR B 1 103 ? 5.008 -33.562 0.534 1 91.75 103 THR B CA 1
ATOM 3069 C C . THR B 1 103 ? 3.773 -34.469 0.656 1 91.75 103 THR B C 1
ATOM 3071 O O . THR B 1 103 ? 3.803 -35.625 0.276 1 91.75 103 THR B O 1
ATOM 3074 N N . ASN B 1 104 ? 2.789 -33.875 1.224 1 93.19 104 ASN B N 1
ATOM 3075 C CA . ASN B 1 104 ? 1.503 -34.562 1.345 1 93.19 104 ASN B CA 1
ATOM 3076 C C . ASN B 1 104 ? 0.34 -33.594 1.084 1 93.19 104 ASN B C 1
ATOM 3078 O O . ASN B 1 104 ? 0.55 -32.469 0.677 1 93.19 104 ASN B O 1
ATOM 3082 N N . ASN B 1 105 ? -0.856 -34.125 1.294 1 93.06 105 ASN B N 1
ATOM 3083 C CA . ASN B 1 105 ? -2.033 -33.375 0.873 1 93.06 105 ASN B CA 1
ATOM 3084 C C . ASN B 1 105 ? -2.48 -32.406 1.946 1 93.06 105 ASN B C 1
ATOM 3086 O O . ASN B 1 105 ? -3.387 -31.594 1.718 1 93.06 105 ASN B O 1
ATOM 3090 N N . SER B 1 106 ? -1.855 -32.312 3.105 1 88.88 106 SER B N 1
ATOM 3091 C CA . SER B 1 106 ? -2.334 -31.5 4.219 1 88.88 106 SER B CA 1
ATOM 3092 C C . SER B 1 106 ? -1.481 -30.25 4.395 1 88.88 106 SER B C 1
ATOM 3094 O O . SER B 1 106 ? -1.732 -29.438 5.293 1 88.88 106 SER B O 1
ATOM 3096 N N . TYR B 1 107 ? -0.493 -30.141 3.633 1 87.62 107 TYR B N 1
ATOM 3097 C CA . TYR B 1 107 ? 0.395 -28.984 3.768 1 87.62 107 TYR B CA 1
ATOM 3098 C C . TYR B 1 107 ? 0.986 -28.594 2.418 1 87.62 107 TYR B C 1
ATOM 3100 O O . TYR B 1 107 ? 2.125 -28.938 2.107 1 87.62 107 TYR B O 1
ATOM 3108 N N . GLY B 1 108 ? 0.343 -27.922 1.645 1 94.81 108 GLY B N 1
ATOM 3109 C CA . GLY B 1 108 ? 0.888 -27.609 0.335 1 94.81 108 GLY B CA 1
ATOM 3110 C C . GLY B 1 108 ? 0.676 -26.156 -0.059 1 94.81 108 GLY B C 1
ATOM 3111 O O . GLY B 1 108 ? 1.505 -25.562 -0.758 1 94.81 108 GLY B O 1
ATOM 3112 N N . SER B 1 109 ? -0.404 -25.594 0.355 1 97.06 109 SER B N 1
ATOM 3113 C CA . SER B 1 109 ? -0.662 -24.188 0.053 1 97.06 109 SER B CA 1
ATOM 3114 C C . SER B 1 109 ? 0.014 -23.266 1.066 1 97.06 109 SER B C 1
ATOM 3116 O O . SER B 1 109 ? 0.128 -23.609 2.244 1 97.06 109 SER B O 1
ATOM 3118 N N . GLU B 1 110 ? 0.456 -22.125 0.591 1 97.5 110 GLU B N 1
ATOM 3119 C CA . GLU B 1 110 ? 1.024 -21.141 1.499 1 97.5 110 GLU B CA 1
ATOM 3120 C C . GLU B 1 110 ? -0.066 -20.438 2.305 1 97.5 110 GLU B C 1
ATOM 3122 O O . GLU B 1 110 ? 0.005 -20.375 3.533 1 97.5 110 GLU B O 1
ATOM 3127 N N . HIS B 1 111 ? -1.024 -19.969 1.636 1 98.44 111 HIS B N 1
ATOM 3128 C CA . HIS B 1 111 ? -2.172 -19.406 2.34 1 98.44 111 HIS B CA 1
ATOM 3129 C C . HIS B 1 111 ? -3.051 -20.516 2.926 1 98.44 111 HIS B C 1
ATOM 3131 O O . HIS B 1 111 ? -2.992 -21.656 2.486 1 98.44 111 HIS B O 1
ATOM 3137 N N . SER B 1 112 ? -3.752 -20.156 3.908 1 97.06 112 SER B N 1
ATOM 3138 C CA . SER B 1 112 ? -4.785 -21.031 4.453 1 97.06 112 SER B CA 1
ATOM 3139 C C . SER B 1 112 ? -6.102 -20.281 4.641 1 97.06 112 SER B C 1
ATOM 3141 O O . SER B 1 112 ? -6.117 -19.047 4.672 1 97.06 112 SER B O 1
ATOM 3143 N N . ILE B 1 113 ? -7.16 -20.984 4.641 1 94.38 113 ILE B N 1
ATOM 3144 C CA . ILE B 1 113 ? -8.484 -20.453 4.938 1 94.38 113 ILE B CA 1
ATOM 3145 C C . ILE B 1 113 ? -9.023 -21.109 6.207 1 94.38 113 ILE B C 1
ATOM 3147 O O . ILE B 1 113 ? -9.273 -22.312 6.242 1 94.38 113 ILE B O 1
ATOM 3151 N N . ASN B 1 114 ? -9.156 -20.297 7.207 1 93.75 114 ASN B N 1
ATOM 3152 C CA . ASN B 1 114 ? -9.609 -20.797 8.5 1 93.75 114 ASN B CA 1
ATOM 3153 C C . ASN B 1 114 ? -8.766 -21.953 8.984 1 93.75 114 ASN B C 1
ATOM 3155 O O . ASN B 1 114 ? -9.297 -22.984 9.43 1 93.75 114 ASN B O 1
ATOM 3159 N N . GLY B 1 115 ? -7.535 -21.828 8.711 1 94.31 115 GLY B N 1
ATOM 3160 C CA . GLY B 1 115 ? -6.59 -22.828 9.164 1 94.31 115 GLY B CA 1
ATOM 3161 C C . GLY B 1 115 ? -6.477 -24.016 8.227 1 94.31 115 GLY B C 1
ATOM 3162 O O . GLY B 1 115 ? -5.582 -24.844 8.375 1 94.31 115 GLY B O 1
ATOM 3163 N N . LYS B 1 116 ? -7.328 -24.094 7.305 1 93.06 116 LYS B N 1
ATOM 3164 C CA . LYS B 1 116 ? -7.293 -25.219 6.363 1 93.06 116 LYS B CA 1
ATOM 3165 C C . LYS B 1 116 ? -6.316 -24.938 5.223 1 93.06 116 LYS B C 1
ATOM 3167 O O . LYS B 1 116 ? -6.293 -23.844 4.668 1 93.06 116 LYS B O 1
ATOM 3172 N N . VAL B 1 117 ? -5.582 -25.953 4.918 1 95.31 117 VAL B N 1
ATOM 3173 C CA . VAL B 1 117 ? -4.539 -25.859 3.902 1 95.31 117 VAL B CA 1
ATOM 3174 C C . VAL B 1 117 ? -4.867 -26.781 2.729 1 95.31 117 VAL B C 1
ATOM 3176 O O . VAL B 1 117 ? -5.598 -27.766 2.885 1 95.31 117 VAL B O 1
ATOM 3179 N N . PHE B 1 118 ? -4.379 -26.453 1.582 1 95.81 118 PHE B N 1
ATOM 3180 C CA . PHE B 1 118 ? -4.59 -27.219 0.359 1 95.81 118 PHE B CA 1
ATOM 3181 C C . PHE B 1 118 ? -3.316 -27.938 -0.053 1 95.81 118 PHE B C 1
ATOM 3183 O O . PHE B 1 118 ? -2.221 -27.578 0.389 1 95.81 118 PHE B O 1
ATOM 3190 N N . PRO B 1 119 ? -3.426 -28.938 -0.902 1 97.25 119 PRO B N 1
ATOM 3191 C CA . PRO B 1 119 ? -2.252 -29.703 -1.33 1 97.25 119 PRO B CA 1
ATOM 3192 C C . PRO B 1 119 ? -1.263 -28.859 -2.137 1 97.25 119 PRO B C 1
ATOM 3194 O O . PRO B 1 119 ? -0.073 -29.188 -2.186 1 97.25 119 PRO B O 1
ATOM 3197 N N . ALA B 1 120 ? -1.756 -27.828 -2.791 1 97.94 120 ALA B N 1
ATOM 3198 C CA . ALA B 1 120 ? -0.888 -26.984 -3.604 1 97.94 120 ALA B CA 1
ATOM 3199 C C . ALA B 1 120 ? -1.49 -25.594 -3.781 1 97.94 120 ALA B C 1
ATOM 3201 O O . ALA B 1 120 ? -2.668 -25.375 -3.486 1 97.94 120 ALA B O 1
ATOM 3202 N N . GLU B 1 121 ? -0.699 -24.688 -4.164 1 98.44 121 GLU B N 1
ATOM 3203 C CA . GLU B 1 121 ? -1.067 -23.297 -4.461 1 98.44 121 GLU B CA 1
ATOM 3204 C C . GLU B 1 121 ? -0.273 -22.766 -5.648 1 98.44 121 GLU B C 1
ATOM 3206 O O . GLU B 1 121 ? 0.936 -22.984 -5.742 1 98.44 121 GLU B O 1
ATOM 3211 N N . ILE B 1 122 ? -0.941 -22.141 -6.574 1 98.62 122 ILE B N 1
ATOM 3212 C CA . ILE B 1 122 ? -0.317 -21.562 -7.754 1 98.62 122 ILE B CA 1
ATOM 3213 C C . ILE B 1 122 ? -0.277 -20.031 -7.609 1 98.62 122 ILE B C 1
ATOM 3215 O O . ILE B 1 122 ? -1.271 -19.422 -7.219 1 98.62 122 ILE B O 1
ATOM 3219 N N . HIS B 1 123 ? 0.848 -19.453 -7.867 1 98.75 123 HIS B N 1
ATOM 3220 C CA . HIS B 1 123 ? 1.017 -18 -7.859 1 98.75 123 HIS B CA 1
ATOM 3221 C C . HIS B 1 123 ? 1.254 -17.469 -9.266 1 98.75 123 HIS B C 1
ATOM 3223 O O . HIS B 1 123 ? 2.209 -17.875 -9.938 1 98.75 123 HIS B O 1
ATOM 3229 N N . ILE B 1 124 ? 0.402 -16.625 -9.703 1 98.56 124 ILE B N 1
ATOM 3230 C CA . ILE B 1 124 ? 0.602 -15.875 -10.938 1 98.56 124 ILE B CA 1
ATOM 3231 C C . ILE B 1 124 ? 1.129 -14.477 -10.617 1 98.56 124 ILE B C 1
ATOM 3233 O O . ILE B 1 124 ? 0.404 -13.641 -10.07 1 98.56 124 ILE B O 1
ATOM 3237 N N . LEU B 1 125 ? 2.348 -14.242 -10.984 1 98.44 125 LEU B N 1
ATOM 3238 C CA . LEU B 1 125 ? 3.021 -12.992 -10.633 1 98.44 125 LEU B CA 1
ATOM 3239 C C . LEU B 1 125 ? 2.994 -12.016 -11.805 1 98.44 125 LEU B C 1
ATOM 3241 O O . LEU B 1 125 ? 3.359 -12.375 -12.93 1 98.44 125 LEU B O 1
ATOM 3245 N N . ALA B 1 126 ? 2.545 -10.836 -11.516 1 98.44 126 ALA B N 1
ATOM 3246 C CA . ALA B 1 126 ? 2.527 -9.742 -12.484 1 98.44 126 ALA B CA 1
ATOM 3247 C C . ALA B 1 126 ? 3.176 -8.484 -11.914 1 98.44 126 ALA B C 1
ATOM 3249 O O . ALA B 1 126 ? 3.189 -8.289 -10.695 1 98.44 126 ALA B O 1
ATOM 3250 N N . TYR B 1 127 ? 3.768 -7.711 -12.781 1 97.94 127 TYR B N 1
ATOM 3251 C CA . TYR B 1 127 ? 4.383 -6.477 -12.312 1 97.94 127 TYR B CA 1
ATOM 3252 C C . TYR B 1 127 ? 3.684 -5.258 -12.898 1 97.94 127 TYR B C 1
ATOM 3254 O O . TYR B 1 127 ? 3.09 -5.336 -13.977 1 97.94 127 TYR B O 1
ATOM 3262 N N . ASN B 1 128 ? 3.672 -4.18 -12.195 1 97.69 128 ASN B N 1
ATOM 3263 C CA . ASN B 1 128 ? 3.078 -2.92 -12.633 1 97.69 128 ASN B CA 1
ATOM 3264 C C . ASN B 1 128 ? 3.779 -2.371 -13.867 1 97.69 128 ASN B C 1
ATOM 3266 O O . ASN B 1 128 ? 4.812 -1.705 -13.758 1 97.69 128 ASN B O 1
ATOM 3270 N N . SER B 1 129 ? 3.16 -2.568 -14.992 1 95.88 129 SER B N 1
ATOM 3271 C CA . SER B 1 129 ? 3.809 -2.23 -16.25 1 95.88 129 SER B CA 1
ATOM 3272 C C . SER B 1 129 ? 3.566 -0.772 -16.625 1 95.88 129 SER B C 1
ATOM 3274 O O . SER B 1 129 ? 4.191 -0.252 -17.562 1 95.88 129 SER B O 1
ATOM 3276 N N . ASP B 1 130 ? 2.662 -0.091 -15.914 1 95.75 130 ASP B N 1
ATOM 3277 C CA . ASP B 1 130 ? 2.457 1.337 -16.141 1 95.75 130 ASP B CA 1
ATOM 3278 C C . ASP B 1 130 ? 3.609 2.154 -15.555 1 95.75 130 ASP B C 1
ATOM 3280 O O . ASP B 1 130 ? 3.951 3.217 -16.078 1 95.75 130 ASP B O 1
ATOM 3284 N N . LEU B 1 131 ? 4.195 1.662 -14.492 1 94.25 131 LEU B N 1
ATOM 3285 C CA . LEU B 1 131 ? 5.141 2.48 -13.734 1 94.25 131 LEU B CA 1
ATOM 3286 C C . LEU B 1 131 ? 6.566 1.967 -13.906 1 94.25 131 LEU B C 1
ATOM 3288 O O . LEU B 1 131 ? 7.523 2.738 -13.82 1 94.25 131 LEU B O 1
ATOM 3292 N N . TYR B 1 132 ? 6.711 0.693 -14.148 1 94.38 132 TYR B N 1
ATOM 3293 C CA . TYR B 1 132 ? 8.047 0.113 -14.117 1 94.38 132 TYR B CA 1
ATOM 3294 C C . TYR B 1 132 ? 8.344 -0.655 -15.398 1 94.38 132 TYR B C 1
ATOM 3296 O O . TYR B 1 132 ? 7.43 -1.183 -16.031 1 94.38 132 TYR B O 1
ATOM 3304 N N . GLU B 1 133 ? 9.648 -0.879 -15.656 1 92.75 133 GLU B N 1
ATOM 3305 C CA . GLU B 1 133 ? 10.078 -1.478 -16.906 1 92.75 133 GLU B CA 1
ATOM 3306 C C . GLU B 1 133 ? 10.039 -3.002 -16.844 1 92.75 133 GLU B C 1
ATOM 3308 O O . GLU B 1 133 ? 9.789 -3.67 -17.844 1 92.75 133 GLU B O 1
ATOM 3313 N N . ASP B 1 134 ? 10.391 -3.494 -15.625 1 93.94 134 ASP B N 1
ATOM 3314 C CA . ASP B 1 134 ? 10.414 -4.945 -15.484 1 93.94 134 ASP B CA 1
ATOM 3315 C C . ASP B 1 134 ? 10.109 -5.363 -14.047 1 93.94 134 ASP B C 1
ATOM 3317 O O . ASP B 1 134 ? 9.914 -4.512 -13.18 1 93.94 134 ASP B O 1
ATOM 3321 N N . ILE B 1 135 ? 10.039 -6.668 -13.867 1 94.44 135 ILE B N 1
ATOM 3322 C CA . ILE B 1 135 ? 9.617 -7.219 -12.586 1 94.44 135 ILE B CA 1
ATOM 3323 C C . ILE B 1 135 ? 10.688 -6.949 -11.531 1 94.44 135 ILE B C 1
ATOM 3325 O O . ILE B 1 135 ? 10.383 -6.77 -10.352 1 94.44 135 ILE B O 1
ATOM 3329 N N . ARG B 1 136 ? 11.953 -6.883 -11.867 1 93.44 136 ARG B N 1
ATOM 3330 C CA . ARG B 1 136 ? 13.039 -6.66 -10.914 1 93.44 136 ARG B CA 1
ATOM 3331 C C . ARG B 1 136 ? 12.922 -5.281 -10.266 1 93.44 136 ARG B C 1
ATOM 3333 O O . ARG B 1 136 ? 13.078 -5.145 -9.055 1 93.44 136 ARG B O 1
ATOM 3340 N N . GLU B 1 137 ? 12.586 -4.352 -11.07 1 94 137 GLU B N 1
ATOM 3341 C CA . GLU B 1 137 ? 12.367 -2.998 -10.57 1 94 137 GLU B CA 1
ATOM 3342 C C . GLU B 1 137 ? 11.086 -2.922 -9.742 1 94 137 GLU B C 1
ATOM 3344 O O . GLU B 1 137 ? 11.062 -2.281 -8.688 1 94 137 GLU B O 1
ATOM 3349 N N . ALA B 1 138 ? 10.133 -3.592 -10.172 1 96.12 138 ALA B N 1
ATOM 3350 C CA . ALA B 1 138 ? 8.812 -3.512 -9.562 1 96.12 138 ALA B CA 1
ATOM 3351 C C . ALA B 1 138 ? 8.797 -4.18 -8.188 1 96.12 138 ALA B C 1
ATOM 3353 O O . ALA B 1 138 ? 8.117 -3.717 -7.273 1 96.12 138 ALA B O 1
ATOM 3354 N N . GLU B 1 139 ? 9.57 -5.215 -7.988 1 95.25 139 GLU B N 1
ATOM 3355 C CA . GLU B 1 139 ? 9.516 -6.051 -6.793 1 95.25 139 GLU B CA 1
ATOM 3356 C C . GLU B 1 139 ? 9.844 -5.246 -5.539 1 95.25 139 GLU B C 1
ATOM 3358 O O . GLU B 1 139 ? 9.328 -5.527 -4.461 1 95.25 139 GLU B O 1
ATOM 3363 N N . ASN B 1 140 ? 10.633 -4.246 -5.648 1 92 140 ASN B N 1
ATOM 3364 C CA . ASN B 1 140 ? 11.023 -3.461 -4.48 1 92 140 ASN B CA 1
ATOM 3365 C C . ASN B 1 140 ? 10.469 -2.039 -4.555 1 92 140 ASN B C 1
ATOM 3367 O O . ASN B 1 140 ? 10.984 -1.132 -3.904 1 92 140 ASN B O 1
ATOM 3371 N N . SER B 1 141 ? 9.484 -1.813 -5.371 1 93.69 141 SER B N 1
ATOM 3372 C CA . SER B 1 141 ? 8.914 -0.488 -5.586 1 93.69 141 SER B CA 1
ATOM 3373 C C . SER B 1 141 ? 7.445 -0.447 -5.188 1 93.69 141 SER B C 1
ATOM 3375 O O . SER B 1 141 ? 6.762 -1.474 -5.207 1 93.69 141 SER B O 1
ATOM 3377 N N . PRO B 1 142 ? 7 0.756 -4.852 1 91.06 142 PRO B N 1
ATOM 3378 C CA . PRO B 1 142 ? 5.602 0.872 -4.43 1 91.06 142 PRO B CA 1
ATOM 3379 C C . PRO B 1 142 ? 4.625 0.391 -5.5 1 91.06 142 PRO B C 1
ATOM 3381 O O . PRO B 1 142 ? 4.797 0.697 -6.684 1 91.06 142 PRO B O 1
ATOM 3384 N N . ARG B 1 143 ? 3.65 -0.368 -5.078 1 93.94 143 ARG B N 1
ATOM 3385 C CA . ARG B 1 143 ? 2.605 -0.891 -5.953 1 93.94 143 ARG B CA 1
ATOM 3386 C C . ARG B 1 143 ? 3.207 -1.679 -7.113 1 93.94 143 ARG B C 1
ATOM 3388 O O . ARG B 1 143 ? 2.752 -1.559 -8.25 1 93.94 143 ARG B O 1
ATOM 3395 N N . GLY B 1 144 ? 4.156 -2.426 -6.859 1 97.25 144 GLY B N 1
ATOM 3396 C CA . GLY B 1 144 ? 4.973 -2.984 -7.926 1 97.25 144 GLY B CA 1
ATOM 3397 C C . GLY B 1 144 ? 4.469 -4.324 -8.422 1 97.25 144 GLY B C 1
ATOM 3398 O O . GLY B 1 144 ? 4.684 -4.684 -9.586 1 97.25 144 GLY B O 1
ATOM 3399 N N . VAL B 1 145 ? 3.809 -5.047 -7.52 1 98.5 145 VAL B N 1
ATOM 3400 C CA . VAL B 1 145 ? 3.57 -6.441 -7.879 1 98.5 145 VAL B CA 1
ATOM 3401 C C . VAL B 1 145 ? 2.129 -6.824 -7.551 1 98.5 145 VAL B C 1
ATOM 3403 O O . VAL B 1 145 ? 1.57 -6.359 -6.555 1 98.5 145 VAL B O 1
ATOM 3406 N N . LEU B 1 146 ? 1.53 -7.523 -8.398 1 98.81 146 LEU B N 1
ATOM 3407 C CA . LEU B 1 146 ? 0.25 -8.195 -8.195 1 98.81 146 LEU B CA 1
ATOM 3408 C C . LEU B 1 146 ? 0.41 -9.711 -8.289 1 98.81 146 LEU B C 1
ATOM 3410 O O . LEU B 1 146 ? 1.014 -10.219 -9.234 1 98.81 146 LEU B O 1
ATOM 3414 N N . ILE B 1 147 ? -0.085 -10.438 -7.281 1 98.88 147 ILE B N 1
ATOM 3415 C CA . ILE B 1 147 ? -0.014 -11.891 -7.344 1 98.88 147 ILE B CA 1
ATOM 3416 C C . ILE B 1 147 ? -1.414 -12.484 -7.203 1 98.88 147 ILE B C 1
ATOM 3418 O O . ILE B 1 147 ? -2.109 -12.219 -6.219 1 98.88 147 ILE B O 1
ATOM 3422 N N . ILE B 1 148 ? -1.79 -13.25 -8.133 1 98.81 148 ILE B N 1
ATOM 3423 C CA . ILE B 1 148 ? -2.998 -14.062 -8.031 1 98.81 148 ILE B CA 1
ATOM 3424 C C . ILE B 1 148 ? -2.652 -15.438 -7.461 1 98.81 148 ILE B C 1
ATOM 3426 O O . ILE B 1 148 ? -1.766 -16.125 -7.973 1 98.81 148 ILE B O 1
ATOM 3430 N N . ALA B 1 149 ? -3.314 -15.773 -6.461 1 98.81 149 ALA B N 1
ATOM 3431 C CA . ALA B 1 149 ? -3.127 -17.094 -5.852 1 98.81 149 ALA B CA 1
ATOM 3432 C C . ALA B 1 149 ? -4.32 -18 -6.133 1 98.81 149 ALA B C 1
ATOM 3434 O O . ALA B 1 149 ? -5.473 -17.594 -5.957 1 98.81 149 ALA B O 1
ATOM 3435 N N . LEU B 1 150 ? -4.016 -19.203 -6.562 1 98.62 150 LEU B N 1
ATOM 3436 C CA . LEU B 1 150 ? -5.012 -20.25 -6.809 1 98.62 150 LEU B CA 1
ATOM 3437 C C . LEU B 1 150 ? -4.742 -21.469 -5.938 1 98.62 150 LEU B C 1
ATOM 3439 O O . LEU B 1 150 ? -3.654 -22.047 -5.988 1 98.62 150 LEU B O 1
ATOM 3443 N N . PHE B 1 151 ? -5.738 -21.812 -5.199 1 97.62 151 PHE B N 1
ATOM 3444 C CA . PHE B 1 151 ? -5.629 -23.094 -4.504 1 97.62 151 PHE B CA 1
ATOM 3445 C C . PHE B 1 151 ? -5.848 -24.25 -5.461 1 97.62 151 PHE B C 1
ATOM 3447 O O . PHE B 1 151 ? -6.629 -24.141 -6.41 1 97.62 151 PHE B O 1
ATOM 3454 N N . ALA B 1 152 ? -5.133 -25.328 -5.223 1 97.88 152 ALA B N 1
ATOM 3455 C CA . ALA B 1 152 ? -5.367 -26.562 -5.957 1 97.88 152 ALA B CA 1
ATOM 3456 C C . ALA B 1 152 ? -5.844 -27.672 -5.023 1 97.88 152 ALA B C 1
ATOM 3458 O O . ALA B 1 152 ? -5.199 -27.969 -4.016 1 97.88 152 ALA B O 1
ATOM 3459 N N . GLN B 1 153 ? -6.945 -28.172 -5.375 1 96.56 153 GLN B N 1
ATOM 3460 C CA . GLN B 1 153 ? -7.547 -29.266 -4.617 1 96.56 153 GLN B CA 1
ATOM 3461 C C . GLN B 1 153 ? -7.535 -30.562 -5.418 1 96.56 153 GLN B C 1
ATOM 3463 O O . GLN B 1 153 ? -7.773 -30.562 -6.629 1 96.56 153 GLN B O 1
ATOM 3468 N N . ILE B 1 154 ? -7.301 -31.656 -4.746 1 97.06 154 ILE B N 1
ATOM 3469 C CA . ILE B 1 154 ? -7.238 -32.938 -5.422 1 97.06 154 ILE B CA 1
ATOM 3470 C C . ILE B 1 154 ? -8.656 -33.469 -5.68 1 97.06 154 ILE B C 1
ATOM 3472 O O . ILE B 1 154 ? -9.508 -33.406 -4.793 1 97.06 154 ILE B O 1
ATOM 3476 N N . ALA B 1 155 ? -8.852 -33.844 -6.867 1 96.19 155 ALA B N 1
ATOM 3477 C CA . ALA B 1 155 ? -10.109 -34.469 -7.301 1 96.19 155 ALA B CA 1
ATOM 3478 C C . ALA B 1 155 ? -9.859 -35.594 -8.273 1 96.19 155 ALA B C 1
ATOM 3480 O O . ALA B 1 155 ? -8.711 -35.938 -8.578 1 96.19 155 ALA B O 1
ATOM 3481 N N . ASP B 1 156 ? -11 -36.281 -8.688 1 95.31 156 ASP B N 1
ATOM 3482 C CA . ASP B 1 156 ? -10.898 -37.406 -9.609 1 95.31 156 ASP B CA 1
ATOM 3483 C C . ASP B 1 156 ? -10.883 -36.938 -11.062 1 95.31 156 ASP B C 1
ATOM 3485 O O . ASP B 1 156 ? -11.344 -37.656 -11.961 1 95.31 156 ASP B O 1
ATOM 3489 N N . VAL B 1 157 ? -10.539 -35.75 -11.297 1 94 157 VAL B N 1
ATOM 3490 C CA . VAL B 1 157 ? -10.438 -35.188 -12.641 1 94 157 VAL B CA 1
ATOM 3491 C C . VAL B 1 157 ? -9.078 -34.531 -12.82 1 94 157 VAL B C 1
ATOM 3493 O O . VAL B 1 157 ? -8.5 -34 -11.867 1 94 157 VAL B O 1
ATOM 3496 N N . SER B 1 158 ? -8.633 -34.594 -14.062 1 95.94 158 SER B N 1
ATOM 3497 C CA . SER B 1 158 ? -7.395 -33.906 -14.391 1 95.94 158 SER B CA 1
ATOM 3498 C C . SER B 1 158 ? -7.684 -32.5 -14.93 1 95.94 158 SER B C 1
ATOM 3500 O O . SER B 1 158 ? -8.641 -32.312 -15.672 1 95.94 158 SER B O 1
ATOM 3502 N N . HIS B 1 159 ? -6.867 -31.609 -14.484 1 97.31 159 HIS B N 1
ATOM 3503 C CA . HIS B 1 159 ? -6.992 -30.25 -15 1 97.31 159 HIS B CA 1
ATOM 3504 C C . HIS B 1 159 ? -6.227 -30.078 -16.312 1 97.31 159 HIS B C 1
ATOM 3506 O O . HIS B 1 159 ? -5 -30.203 -16.344 1 97.31 159 HIS B O 1
ATOM 3512 N N . GLY B 1 160 ? -6.898 -29.719 -17.359 1 97 160 GLY B N 1
ATOM 3513 C CA . GLY B 1 160 ? -6.348 -29.719 -18.719 1 97 160 GLY B CA 1
ATOM 3514 C C . GLY B 1 160 ? -5.168 -28.781 -18.875 1 97 160 GLY B C 1
ATOM 3515 O O . GLY B 1 160 ? -4.09 -29.188 -19.297 1 97 160 GLY B O 1
ATOM 3516 N N . GLU B 1 161 ? -5.375 -27.547 -18.562 1 97.19 161 GLU B N 1
ATOM 3517 C CA . GLU B 1 161 ? -4.316 -26.562 -18.75 1 97.19 161 GLU B CA 1
ATOM 3518 C C . GLU B 1 161 ? -3.15 -26.812 -17.797 1 97.19 161 GLU B C 1
ATOM 3520 O O . GLU B 1 161 ? -1.987 -26.688 -18.188 1 97.19 161 GLU B O 1
ATOM 3525 N N . PHE B 1 162 ? -3.457 -27.219 -16.594 1 97.44 162 PHE B N 1
ATOM 3526 C CA . PHE B 1 162 ? -2.428 -27.547 -15.609 1 97.44 162 PHE B CA 1
ATOM 3527 C C . PHE B 1 162 ? -1.587 -28.719 -16.094 1 97.44 162 PHE B C 1
ATOM 3529 O O . PHE B 1 162 ? -0.39 -28.797 -15.805 1 97.44 162 PHE B O 1
ATOM 3536 N N . GLN B 1 163 ? -2.156 -29.609 -16.828 1 97.69 163 GLN B N 1
ATOM 3537 C CA . GLN B 1 163 ? -1.463 -30.781 -17.359 1 97.69 163 GLN B CA 1
ATOM 3538 C C . GLN B 1 163 ? -0.298 -30.359 -18.266 1 97.69 163 GLN B C 1
ATOM 3540 O O . GLN B 1 163 ? 0.699 -31.078 -18.359 1 97.69 163 GLN B O 1
ATOM 3545 N N . ILE B 1 164 ? -0.461 -29.25 -18.906 1 97.5 164 ILE B N 1
ATOM 3546 C CA . ILE B 1 164 ? 0.618 -28.75 -19.75 1 97.5 164 ILE B CA 1
ATOM 3547 C C . ILE B 1 164 ? 1.87 -28.531 -18.906 1 97.5 164 ILE B C 1
ATOM 3549 O O . ILE B 1 164 ? 2.975 -28.891 -19.312 1 97.5 164 ILE B O 1
ATOM 3553 N N . LEU B 1 165 ? 1.717 -27.906 -17.734 1 97.44 165 LEU B N 1
ATOM 3554 C CA . LEU B 1 165 ? 2.832 -27.703 -16.812 1 97.44 165 LEU B CA 1
ATOM 3555 C C . LEU B 1 165 ? 3.391 -29.031 -16.312 1 97.44 165 LEU B C 1
ATOM 3557 O O . LEU B 1 165 ? 4.609 -29.219 -16.281 1 97.44 165 LEU B O 1
ATOM 3561 N N . VAL B 1 166 ? 2.484 -29.906 -15.977 1 97.06 166 VAL B N 1
ATOM 3562 C CA . VAL B 1 166 ? 2.879 -31.203 -15.422 1 97.06 166 VAL B CA 1
ATOM 3563 C C . VAL B 1 166 ? 3.711 -31.969 -16.453 1 97.06 166 VAL B C 1
ATOM 3565 O O . VAL B 1 166 ? 4.738 -32.562 -16.109 1 97.06 166 VAL B O 1
ATOM 3568 N N . LYS B 1 167 ? 3.291 -31.969 -17.703 1 97.06 167 LYS B N 1
ATOM 3569 C CA . LYS B 1 167 ? 4.043 -32.625 -18.75 1 97.06 167 LYS B CA 1
ATOM 3570 C C . LYS B 1 167 ? 5.449 -32.062 -18.891 1 97.06 167 LYS B C 1
ATOM 3572 O O . LYS B 1 167 ? 6.422 -32.781 -19.047 1 97.06 167 LYS B O 1
ATOM 3577 N N . ALA B 1 168 ? 5.531 -30.797 -18.828 1 97.38 168 ALA B N 1
ATOM 3578 C CA . ALA B 1 168 ? 6.824 -30.125 -18.953 1 97.38 168 ALA B CA 1
ATOM 3579 C C . ALA B 1 168 ? 7.723 -30.453 -17.75 1 97.38 168 ALA B C 1
ATOM 3581 O O . ALA B 1 168 ? 8.953 -30.391 -17.859 1 97.38 168 ALA B O 1
ATOM 3582 N N . MET B 1 169 ? 7.156 -30.766 -16.609 1 96.25 169 MET B N 1
ATOM 3583 C CA . MET B 1 169 ? 7.906 -31.062 -15.391 1 96.25 169 MET B CA 1
ATOM 3584 C C . MET B 1 169 ? 8.734 -32.344 -15.555 1 96.25 169 MET B C 1
ATOM 3586 O O . MET B 1 169 ? 9.758 -32.5 -14.898 1 96.25 169 MET B O 1
ATOM 3590 N N . SER B 1 170 ? 8.258 -33.188 -16.422 1 94.31 170 SER B N 1
ATOM 3591 C CA . SER B 1 170 ? 9.023 -34.406 -16.672 1 94.31 170 SER B CA 1
ATOM 3592 C C . SER B 1 170 ? 10.406 -34.094 -17.219 1 94.31 170 SER B C 1
ATOM 3594 O O . SER B 1 170 ? 11.352 -34.875 -17.031 1 94.31 170 SER B O 1
ATOM 3596 N N . ASN B 1 171 ? 10.539 -32.938 -17.797 1 95.69 171 ASN B N 1
ATOM 3597 C CA . ASN B 1 171 ? 11.812 -32.531 -18.391 1 95.69 171 ASN B CA 1
ATOM 3598 C C . ASN B 1 171 ? 12.516 -31.484 -17.531 1 95.69 171 ASN B C 1
ATOM 3600 O O . ASN B 1 171 ? 13.523 -30.906 -17.938 1 95.69 171 ASN B O 1
ATOM 3604 N N . THR B 1 172 ? 11.961 -31.156 -16.391 1 96.69 172 THR B N 1
ATOM 3605 C CA . THR B 1 172 ? 12.539 -30.125 -15.531 1 96.69 172 THR B CA 1
ATOM 3606 C C . THR B 1 172 ? 12.68 -30.625 -14.102 1 96.69 172 THR B C 1
ATOM 3608 O O . THR B 1 172 ? 12.391 -29.906 -13.148 1 96.69 172 THR B O 1
ATOM 3611 N N . LYS B 1 173 ? 13.078 -31.797 -13.922 1 94.38 173 LYS B N 1
ATOM 3612 C CA . LYS B 1 173 ? 13.094 -32.469 -12.625 1 94.38 173 LYS B CA 1
ATOM 3613 C C . LYS B 1 173 ? 14.203 -31.906 -11.742 1 94.38 173 LYS B C 1
ATOM 3615 O O . LYS B 1 173 ? 14.086 -31.891 -10.516 1 94.38 173 LYS B O 1
ATOM 3620 N N . TYR B 1 174 ? 15.234 -31.453 -12.375 1 93.38 174 TYR B N 1
ATOM 3621 C CA . TYR B 1 174 ? 16.406 -31.047 -11.602 1 93.38 174 TYR B CA 1
ATOM 3622 C C . TYR B 1 174 ? 16.703 -29.562 -11.773 1 93.38 174 TYR B C 1
ATOM 3624 O O . TYR B 1 174 ? 16.328 -28.969 -12.789 1 93.38 174 TYR B O 1
ATOM 3632 N N . LYS B 1 175 ? 17.375 -29.047 -10.734 1 92.5 175 LYS B N 1
ATOM 3633 C CA . LYS B 1 175 ? 17.75 -27.641 -10.766 1 92.5 175 LYS B CA 1
ATOM 3634 C C . LYS B 1 175 ? 18.484 -27.297 -12.062 1 92.5 175 LYS B C 1
ATOM 3636 O O . LYS B 1 175 ? 19.422 -28 -12.453 1 92.5 175 LYS B O 1
ATOM 3641 N N . GLY B 1 176 ? 18.031 -26.234 -12.641 1 92.25 176 GLY B N 1
ATOM 3642 C CA . GLY B 1 176 ? 18.672 -25.766 -13.859 1 92.25 176 GLY B CA 1
ATOM 3643 C C . GLY B 1 176 ? 17.984 -26.25 -15.117 1 92.25 176 GLY B C 1
ATOM 3644 O O . GLY B 1 176 ? 18.203 -25.703 -16.203 1 92.25 176 GLY B O 1
ATOM 3645 N N . ASP B 1 177 ? 17.188 -27.328 -15.023 1 95.38 177 ASP B N 1
ATOM 3646 C CA . ASP B 1 177 ? 16.438 -27.828 -16.188 1 95.38 177 ASP B CA 1
ATOM 3647 C C . ASP B 1 177 ? 15.445 -26.797 -16.688 1 95.38 177 ASP B C 1
ATOM 3649 O O . ASP B 1 177 ? 14.883 -26.031 -15.906 1 95.38 177 ASP B O 1
ATOM 3653 N N . LYS B 1 178 ? 15.258 -26.797 -18.047 1 97 178 LYS B N 1
ATOM 3654 C CA . LYS B 1 178 ? 14.289 -25.922 -18.703 1 97 178 LYS B CA 1
ATOM 3655 C C . LYS B 1 178 ? 13.531 -26.656 -19.797 1 97 178 LYS B C 1
ATOM 3657 O O . LYS B 1 178 ? 14.109 -27.484 -20.5 1 97 178 LYS B O 1
ATOM 3662 N N . SER B 1 179 ? 12.289 -26.375 -19.875 1 97.75 179 SER B N 1
ATOM 3663 C CA . SER B 1 179 ? 11.445 -26.938 -20.906 1 97.75 179 SER B CA 1
ATOM 3664 C C . SER B 1 179 ? 10.547 -25.875 -21.531 1 97.75 179 SER B C 1
ATOM 3666 O O . SER B 1 179 ? 9.898 -25.094 -20.828 1 97.75 179 SER B O 1
ATOM 3668 N N . ARG B 1 180 ? 10.477 -25.828 -22.859 1 97.06 180 ARG B N 1
ATOM 3669 C CA . ARG B 1 180 ? 9.695 -24.828 -23.562 1 97.06 180 ARG B CA 1
ATOM 3670 C C . ARG B 1 180 ? 8.211 -25.156 -23.531 1 97.06 180 ARG B C 1
ATOM 3672 O O . ARG B 1 180 ? 7.828 -26.328 -23.672 1 97.06 180 ARG B O 1
ATOM 3679 N N . ILE B 1 181 ? 7.383 -24.188 -23.297 1 95.75 181 ILE B N 1
ATOM 3680 C CA . ILE B 1 181 ? 5.93 -24.266 -23.391 1 95.75 181 ILE B CA 1
ATOM 3681 C C . ILE B 1 181 ? 5.43 -23.234 -24.406 1 95.75 181 ILE B C 1
ATOM 3683 O O . ILE B 1 181 ? 5.664 -22.031 -24.25 1 95.75 181 ILE B O 1
ATOM 3687 N N . LYS B 1 182 ? 4.762 -23.609 -25.484 1 91.25 182 LYS B N 1
ATOM 3688 C CA . LYS B 1 182 ? 4.418 -22.734 -26.594 1 91.25 182 LYS B CA 1
ATOM 3689 C C . LYS B 1 182 ? 2.996 -22.188 -26.453 1 91.25 182 LYS B C 1
ATOM 3691 O O . LYS B 1 182 ? 2.684 -21.109 -26.938 1 91.25 182 LYS B O 1
ATOM 3696 N N . GLU B 1 183 ? 2.137 -22.938 -25.906 1 91.06 183 GLU B N 1
ATOM 3697 C CA . GLU B 1 183 ? 0.735 -22.547 -25.828 1 91.06 183 GLU B CA 1
ATOM 3698 C C . GLU B 1 183 ? 0.16 -22.828 -24.438 1 91.06 183 GLU B C 1
ATOM 3700 O O . GLU B 1 183 ? -0.221 -23.969 -24.141 1 91.06 183 GLU B O 1
ATOM 3705 N N . PHE B 1 184 ? 0.09 -21.797 -23.672 1 95.06 184 PHE B N 1
ATOM 3706 C CA . PHE B 1 184 ? -0.53 -21.859 -22.359 1 95.06 184 PHE B CA 1
ATOM 3707 C C . PHE B 1 184 ? -1.563 -20.75 -22.188 1 95.06 184 PHE B C 1
ATOM 3709 O O . PHE B 1 184 ? -1.277 -19.578 -22.469 1 95.06 184 PHE B O 1
ATOM 3716 N N . TYR B 1 185 ? -2.781 -21.125 -21.828 1 96 185 TYR B N 1
ATOM 3717 C CA . TYR B 1 185 ? -3.865 -20.141 -21.75 1 96 185 TYR B CA 1
ATOM 3718 C C . TYR B 1 185 ? -4.266 -19.891 -20.312 1 96 185 TYR B C 1
ATOM 3720 O O . TYR B 1 185 ? -4.676 -20.812 -19.594 1 96 185 TYR B O 1
ATOM 3728 N N . LEU B 1 186 ? -4.148 -18.625 -19.922 1 95.94 186 LEU B N 1
ATOM 3729 C CA . LEU B 1 186 ? -4.477 -18.219 -18.562 1 95.94 186 LEU B CA 1
ATOM 3730 C C . LEU B 1 186 ? -5.941 -18.516 -18.25 1 95.94 186 LEU B C 1
ATOM 3732 O O . LEU B 1 186 ? -6.266 -19 -17.156 1 95.94 186 LEU B O 1
ATOM 3736 N N . SER B 1 187 ? -6.852 -18.219 -19.172 1 95.88 187 SER B N 1
ATOM 3737 C CA . SER B 1 187 ? -8.289 -18.375 -18.969 1 95.88 187 SER B CA 1
ATOM 3738 C C . SER B 1 187 ? -8.656 -19.828 -18.688 1 95.88 187 SER B C 1
ATOM 3740 O O . SER B 1 187 ? -9.672 -20.109 -18.031 1 95.88 187 SER B O 1
ATOM 3742 N N . ARG B 1 188 ? -7.855 -20.719 -19.172 1 97.31 188 ARG B N 1
ATOM 3743 C CA . ARG B 1 188 ? -8.125 -22.141 -18.969 1 97.31 188 ARG B CA 1
ATOM 3744 C C . ARG B 1 188 ? -7.57 -22.609 -17.625 1 97.31 188 ARG B C 1
ATOM 3746 O O . ARG B 1 188 ? -7.953 -23.688 -17.141 1 97.31 188 ARG B O 1
ATOM 3753 N N . LEU B 1 189 ? -6.637 -21.875 -17.094 1 97.88 189 LEU B N 1
ATOM 3754 C CA . LEU B 1 189 ? -6.082 -22.219 -15.789 1 97.88 189 LEU B CA 1
ATOM 3755 C C . LEU B 1 189 ? -6.973 -21.688 -14.664 1 97.88 189 LEU B C 1
ATOM 3757 O O . LEU B 1 189 ? -7.168 -22.359 -13.656 1 97.88 189 LEU B O 1
ATOM 3761 N N . LEU B 1 190 ? -7.508 -20.516 -14.844 1 98.06 190 LEU B N 1
ATOM 3762 C CA . LEU B 1 190 ? -8.258 -19.844 -13.789 1 98.06 190 LEU B CA 1
ATOM 3763 C C . LEU B 1 190 ? -9.586 -20.531 -13.531 1 98.06 190 LEU B C 1
ATOM 3765 O O . LEU B 1 190 ? -10.242 -21 -14.461 1 98.06 190 LEU B O 1
ATOM 3769 N N . PRO B 1 191 ? -9.945 -20.625 -12.242 1 96.62 191 PRO B N 1
ATOM 3770 C CA . PRO B 1 191 ? -11.305 -21.109 -11.969 1 96.62 191 PRO B CA 1
ATOM 3771 C C . PRO B 1 191 ? -12.383 -20.156 -12.453 1 96.62 191 PRO B C 1
ATOM 3773 O O . PRO B 1 191 ? -12.148 -18.938 -12.531 1 96.62 191 PRO B O 1
ATOM 3776 N N . PRO B 1 192 ? -13.578 -20.672 -12.766 1 95.25 192 PRO B N 1
ATOM 3777 C CA . PRO B 1 192 ? -14.656 -19.828 -13.273 1 95.25 192 PRO B CA 1
ATOM 3778 C C . PRO B 1 192 ? -15.367 -19.047 -12.164 1 95.25 192 PRO B C 1
ATOM 3780 O O . PRO B 1 192 ? -16.484 -19.391 -11.789 1 95.25 192 PRO B O 1
ATOM 3783 N N . THR B 1 193 ? -14.789 -18.016 -11.609 1 95.38 193 THR B N 1
ATOM 3784 C CA . THR B 1 193 ? -15.375 -17.156 -10.586 1 95.38 193 THR B CA 1
ATOM 3785 C C . THR B 1 193 ? -14.852 -15.727 -10.719 1 95.38 193 THR B C 1
ATOM 3787 O O . THR B 1 193 ? -13.742 -15.508 -11.203 1 95.38 193 THR B O 1
ATOM 3790 N N . ASP B 1 194 ? -15.664 -14.812 -10.344 1 95.56 194 ASP B N 1
ATOM 3791 C CA . ASP B 1 194 ? -15.258 -13.406 -10.305 1 95.56 194 ASP B CA 1
ATOM 3792 C C . ASP B 1 194 ? -14.984 -12.953 -8.875 1 95.56 194 ASP B C 1
ATOM 3794 O O . ASP B 1 194 ? -14.641 -11.797 -8.633 1 95.56 194 ASP B O 1
ATOM 3798 N N . TYR B 1 195 ? -15.148 -13.898 -7.938 1 95.12 195 TYR B N 1
ATOM 3799 C CA . TYR B 1 195 ? -15.039 -13.547 -6.527 1 95.12 195 TYR B CA 1
ATOM 3800 C C . TYR B 1 195 ? -13.633 -13.844 -6.004 1 95.12 195 TYR B C 1
ATOM 3802 O O . TYR B 1 195 ? -13.031 -14.852 -6.379 1 95.12 195 TYR B O 1
ATOM 3810 N N . PHE B 1 196 ? -13.18 -12.945 -5.215 1 97.88 196 PHE B N 1
ATOM 3811 C CA . PHE B 1 196 ? -11.828 -13.109 -4.691 1 97.88 196 PHE B CA 1
ATOM 3812 C C . PHE B 1 196 ? -11.672 -12.398 -3.354 1 97.88 196 PHE B C 1
ATOM 3814 O O . PHE B 1 196 ? -12.555 -11.633 -2.945 1 97.88 196 PHE B O 1
ATOM 3821 N N . ILE B 1 197 ? -10.633 -12.719 -2.65 1 98 197 ILE B N 1
ATOM 3822 C CA . ILE B 1 197 ? -10.125 -12.047 -1.459 1 98 197 ILE B CA 1
ATOM 3823 C C . ILE B 1 197 ? -8.859 -11.258 -1.806 1 98 197 ILE B C 1
ATOM 3825 O O . ILE B 1 197 ? -8.047 -11.711 -2.609 1 98 197 ILE B O 1
ATOM 3829 N N . THR B 1 198 ? -8.719 -10.094 -1.22 1 98.62 198 THR B N 1
ATOM 3830 C CA . THR B 1 198 ? -7.543 -9.297 -1.543 1 98.62 198 THR B CA 1
ATOM 3831 C C . THR B 1 198 ? -6.988 -8.625 -0.293 1 98.62 198 THR B C 1
ATOM 3833 O O . THR B 1 198 ? -7.734 -8.305 0.631 1 98.62 198 THR B O 1
ATOM 3836 N N . TYR B 1 199 ? -5.723 -8.461 -0.238 1 97.94 199 TYR B N 1
ATOM 3837 C CA . TYR B 1 199 ? -5.016 -7.734 0.809 1 97.94 199 TYR B CA 1
ATOM 3838 C C . TYR B 1 199 ? -3.629 -7.309 0.336 1 97.94 199 TYR B C 1
ATOM 3840 O O . TYR B 1 199 ? -3.1 -7.859 -0.63 1 97.94 199 TYR B O 1
ATOM 3848 N N . ASP B 1 200 ? -3.1 -6.281 0.953 1 97.38 200 ASP B N 1
ATOM 3849 C CA . ASP B 1 200 ? -1.72 -5.879 0.699 1 97.38 200 ASP B CA 1
ATOM 3850 C C . ASP B 1 200 ? -0.742 -6.727 1.51 1 97.38 200 ASP B C 1
ATOM 3852 O O . ASP B 1 200 ? -0.942 -6.938 2.709 1 97.38 200 ASP B O 1
ATOM 3856 N N . GLY B 1 201 ? 0.274 -7.23 0.876 1 98.06 201 GLY B N 1
ATOM 3857 C CA . GLY B 1 201 ? 1.245 -8.07 1.56 1 98.06 201 GLY B CA 1
ATOM 3858 C C . GLY B 1 201 ? 2.625 -8.016 0.93 1 98.06 201 GLY B C 1
ATOM 3859 O O . GLY B 1 201 ? 3.035 -6.984 0.403 1 98.06 201 G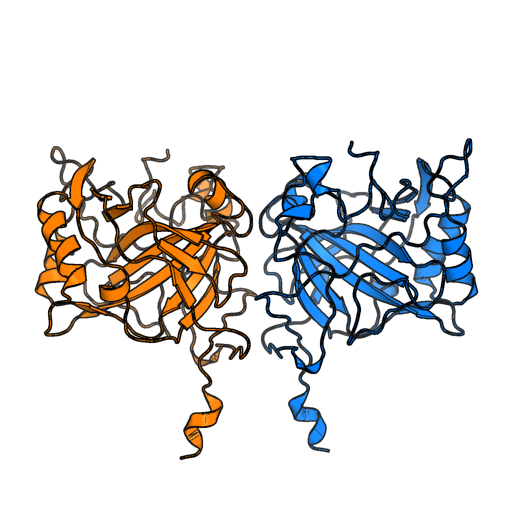LY B O 1
ATOM 3860 N N . SER B 1 202 ? 3.381 -9.109 1.123 1 98 202 SER B N 1
ATOM 3861 C CA . SER B 1 202 ? 4.762 -9.195 0.663 1 98 202 SER B CA 1
ATOM 3862 C C . SER B 1 202 ? 4.961 -10.375 -0.282 1 98 202 SER B C 1
ATOM 3864 O O . SER B 1 202 ? 4.066 -11.211 -0.436 1 98 202 SER B O 1
ATOM 3866 N N . LEU B 1 203 ? 6.121 -10.344 -0.857 1 96.81 203 LEU B N 1
ATOM 3867 C CA . LEU B 1 203 ? 6.586 -11.562 -1.51 1 96.81 203 LEU B CA 1
ATOM 3868 C C . LEU B 1 203 ? 6.762 -12.688 -0.496 1 96.81 203 LEU B C 1
ATOM 3870 O O . LEU B 1 203 ? 6.965 -12.43 0.692 1 96.81 203 LEU B O 1
ATOM 3874 N N . THR B 1 204 ? 6.668 -13.922 -0.96 1 96.62 204 THR B N 1
ATOM 3875 C CA . THR B 1 204 ? 6.895 -15.07 -0.091 1 96.62 204 THR B CA 1
ATOM 3876 C C . THR B 1 204 ? 8.234 -15.734 -0.408 1 96.62 204 THR B C 1
ATOM 3878 O O . THR B 1 204 ? 8.445 -16.906 -0.084 1 96.62 204 THR B O 1
ATOM 3881 N N . SER B 1 205 ? 9.07 -15.094 -1.114 1 91.62 205 SER B N 1
ATOM 3882 C CA . SER B 1 205 ? 10.453 -15.445 -1.397 1 91.62 205 SER B CA 1
ATOM 3883 C C . SER B 1 205 ? 11.422 -14.391 -0.873 1 91.62 205 SER B C 1
ATOM 3885 O O . SER B 1 205 ? 11.008 -13.281 -0.528 1 91.62 205 SER B O 1
ATOM 3887 N N . PRO B 1 206 ? 12.688 -14.742 -0.82 1 88.69 206 PRO B N 1
ATOM 3888 C CA . PRO B 1 206 ? 13.617 -13.797 -0.208 1 88.69 206 PRO B CA 1
ATOM 3889 C C . PRO B 1 206 ? 13.5 -12.391 -0.79 1 88.69 206 PRO B C 1
ATOM 3891 O O . PRO B 1 206 ? 13.305 -12.227 -1.998 1 88.69 206 PRO B O 1
ATOM 3894 N N . GLY B 1 207 ? 13.836 -11.383 0.118 1 88.88 207 GLY B N 1
ATOM 3895 C CA . GLY B 1 207 ? 13.5 -9.977 -0.034 1 88.88 207 GLY B CA 1
ATOM 3896 C C . GLY B 1 207 ? 12.273 -9.57 0.768 1 88.88 207 GLY B C 1
ATOM 3897 O O . GLY B 1 207 ? 12.328 -8.609 1.538 1 88.88 207 GLY B O 1
ATOM 3898 N N . CYS B 1 208 ? 11.234 -10.414 0.606 1 94.81 208 CYS B N 1
ATOM 3899 C CA . CYS B 1 208 ? 10.023 -10.258 1.397 1 94.81 208 CYS B CA 1
ATOM 3900 C C . CYS B 1 208 ? 9.484 -8.836 1.303 1 94.81 208 CYS B C 1
ATOM 3902 O O . CYS B 1 208 ? 9.016 -8.273 2.295 1 94.81 208 CYS B O 1
ATOM 3904 N N . PHE B 1 209 ? 9.664 -8.289 0.106 1 95.06 209 PHE B N 1
ATOM 3905 C CA . PHE B 1 209 ? 9.281 -6.898 -0.072 1 95.06 209 PHE B CA 1
ATOM 3906 C C . PHE B 1 209 ? 7.77 -6.73 0.055 1 95.06 209 PHE B C 1
ATOM 3908 O O . PHE B 1 209 ? 7.004 -7.496 -0.539 1 95.06 209 PHE B O 1
ATOM 3915 N N . GLU B 1 210 ? 7.363 -5.777 0.816 1 96.69 210 GLU B N 1
ATOM 3916 C CA . GLU B 1 210 ? 5.945 -5.508 1.042 1 96.69 210 GLU B CA 1
ATOM 3917 C C . GLU B 1 210 ? 5.371 -4.613 -0.052 1 96.69 210 GLU B C 1
ATOM 3919 O O . GLU B 1 210 ? 4.902 -3.506 0.225 1 96.69 210 GLU B O 1
ATOM 3924 N N . THR B 1 211 ? 5.352 -5.145 -1.283 1 97.5 211 THR B N 1
ATOM 3925 C CA . THR B 1 211 ? 4.965 -4.398 -2.477 1 97.5 211 THR B CA 1
ATOM 3926 C C . THR B 1 211 ? 3.867 -5.137 -3.238 1 97.5 211 THR B C 1
ATOM 3928 O O . THR B 1 211 ? 3.555 -4.789 -4.379 1 97.5 211 THR B O 1
ATOM 3931 N N . VAL B 1 212 ? 3.26 -6.125 -2.592 1 98.56 212 VAL B N 1
ATOM 3932 C CA . VAL B 1 212 ? 2.389 -7.039 -3.324 1 98.56 212 VAL B CA 1
ATOM 3933 C C . VAL B 1 212 ? 0.93 -6.754 -2.975 1 98.56 212 VAL B C 1
ATOM 3935 O O . VAL B 1 212 ? 0.586 -6.598 -1.8 1 98.56 212 VAL B O 1
ATOM 3938 N N . THR B 1 213 ? 0.121 -6.625 -3.955 1 98.62 213 THR B N 1
ATOM 3939 C CA . THR B 1 213 ? -1.319 -6.805 -3.812 1 98.62 213 THR B CA 1
ATOM 3940 C C . THR B 1 213 ? -1.717 -8.242 -4.125 1 98.62 213 THR B C 1
ATOM 3942 O O . THR B 1 213 ? -1.525 -8.719 -5.246 1 98.62 213 THR B O 1
ATOM 3945 N N . TRP B 1 214 ? -2.262 -8.938 -3.168 1 98.81 214 TRP B N 1
ATOM 3946 C CA . TRP B 1 214 ? -2.664 -10.336 -3.328 1 98.81 214 TRP B CA 1
ATOM 3947 C C . TRP B 1 214 ? -4.117 -10.43 -3.775 1 98.81 214 TRP B C 1
ATOM 3949 O O . TRP B 1 214 ? -4.98 -9.703 -3.273 1 98.81 214 TRP B O 1
ATOM 3959 N N . ILE B 1 215 ? -4.359 -11.289 -4.664 1 98.81 215 ILE B N 1
ATOM 3960 C CA . ILE B 1 215 ? -5.699 -11.703 -5.07 1 98.81 215 ILE B CA 1
ATOM 3961 C C . ILE B 1 215 ? -5.836 -13.219 -4.918 1 98.81 215 ILE B C 1
ATOM 3963 O O . ILE B 1 215 ? -5.141 -13.977 -5.586 1 98.81 215 ILE B O 1
ATOM 3967 N N . ILE B 1 216 ? -6.688 -13.609 -4.074 1 98.5 216 ILE B N 1
ATOM 3968 C CA . ILE B 1 216 ? -6.93 -15.031 -3.85 1 98.5 216 ILE B CA 1
ATOM 3969 C C . ILE B 1 216 ? -8.328 -15.398 -4.344 1 98.5 216 ILE B C 1
ATOM 3971 O O . ILE B 1 216 ? -9.328 -14.992 -3.75 1 98.5 216 ILE B O 1
ATOM 3975 N N . PHE B 1 217 ? -8.391 -16.188 -5.406 1 97.44 217 PHE B N 1
ATOM 3976 C CA . PHE B 1 217 ? -9.695 -16.578 -5.938 1 97.44 217 PHE B CA 1
ATOM 3977 C C . PHE B 1 217 ? -10.438 -17.469 -4.949 1 97.44 217 PHE B C 1
ATOM 3979 O O . PHE B 1 217 ? -9.836 -18.328 -4.312 1 97.44 217 PHE B O 1
ATOM 3986 N N . ASN B 1 218 ? -11.695 -17.219 -4.805 1 94.44 218 ASN B N 1
ATOM 3987 C CA . ASN B 1 218 ? -12.5 -17.906 -3.805 1 94.44 218 ASN B CA 1
ATOM 3988 C C . ASN B 1 218 ? -12.984 -19.266 -4.316 1 94.44 218 ASN B C 1
ATOM 3990 O O . ASN B 1 218 ? -14.102 -19.672 -4.02 1 94.44 218 ASN B O 1
ATOM 3994 N N . LYS B 1 219 ? -12.344 -19.875 -5.234 1 95.75 219 LYS B N 1
ATOM 3995 C CA . LYS B 1 219 ? -12.578 -21.203 -5.789 1 95.75 219 LYS B CA 1
ATOM 3996 C C . LYS B 1 219 ? -11.273 -21.859 -6.199 1 95.75 219 LYS B C 1
ATOM 3998 O O . LYS B 1 219 ? -10.453 -21.266 -6.895 1 95.75 219 LYS B O 1
ATOM 4003 N N . PRO B 1 220 ? -11.047 -23.062 -5.746 1 96.56 220 PRO B N 1
ATOM 4004 C CA . PRO B 1 220 ? -9.812 -23.75 -6.156 1 96.56 220 PRO B CA 1
ATOM 4005 C C . PRO B 1 220 ? -9.898 -24.328 -7.566 1 96.56 220 PRO B C 1
ATOM 4007 O O . PRO B 1 220 ? -10.992 -24.438 -8.125 1 96.56 220 PRO B O 1
ATOM 4010 N N . ILE B 1 221 ? -8.789 -24.578 -8.117 1 97.5 221 ILE B N 1
ATOM 4011 C CA . ILE B 1 221 ? -8.781 -25.469 -9.273 1 97.5 221 ILE B CA 1
ATOM 4012 C C . ILE B 1 221 ? -8.695 -26.922 -8.797 1 97.5 221 ILE B C 1
ATOM 4014 O O . ILE B 1 221 ? -8.289 -27.188 -7.668 1 97.5 221 ILE B O 1
ATOM 4018 N N . TYR B 1 222 ? -9.094 -27.812 -9.688 1 96.75 222 TYR B N 1
ATOM 4019 C CA . TYR B 1 222 ? -9.078 -29.219 -9.312 1 96.75 222 TYR B CA 1
ATOM 4020 C C . TYR B 1 222 ? -8.039 -29.984 -10.133 1 96.75 222 TYR B C 1
ATOM 4022 O O . TYR B 1 222 ? -8.039 -29.922 -11.359 1 96.75 222 TYR B O 1
ATOM 4030 N N . ILE B 1 223 ? -7.188 -30.688 -9.461 1 97.81 223 ILE B N 1
ATOM 4031 C CA . ILE B 1 223 ? -6.129 -31.453 -10.109 1 97.81 223 ILE B CA 1
ATOM 4032 C C . ILE B 1 223 ? -6.207 -32.906 -9.68 1 97.81 223 ILE B C 1
ATOM 4034 O O . ILE B 1 223 ? -6.75 -33.219 -8.617 1 97.81 223 ILE B O 1
ATOM 4038 N N . SER B 1 224 ? -5.652 -33.781 -10.438 1 98 224 SER B N 1
ATOM 4039 C CA . SER B 1 224 ? -5.723 -35.188 -10.133 1 98 224 SER B CA 1
ATOM 4040 C C . SER B 1 224 ? -4.582 -35.625 -9.211 1 98 224 SER B C 1
ATOM 4042 O O . SER B 1 224 ? -3.586 -34.906 -9.078 1 98 224 SER B O 1
ATOM 4044 N N . LYS B 1 225 ? -4.781 -36.812 -8.617 1 97.38 225 LYS B N 1
ATOM 4045 C CA . LYS B 1 225 ? -3.725 -37.406 -7.805 1 97.38 225 LYS B CA 1
ATOM 4046 C C . LYS B 1 225 ? -2.451 -37.594 -8.625 1 97.38 225 LYS B C 1
ATOM 4048 O O . LYS B 1 225 ? -1.345 -37.406 -8.117 1 97.38 225 LYS B O 1
ATOM 4053 N N . ARG B 1 226 ? -2.605 -38 -9.836 1 97 226 ARG B N 1
ATOM 4054 C CA . ARG B 1 226 ? -1.455 -38.219 -10.711 1 97 226 ARG B CA 1
ATOM 4055 C C . ARG B 1 226 ? -0.675 -36.938 -10.93 1 97 226 ARG B C 1
ATOM 4057 O O . ARG B 1 226 ? 0.557 -36.938 -10.867 1 97 226 ARG B O 1
ATOM 4064 N N . GLN B 1 227 ? -1.338 -35.875 -11.195 1 97.62 227 GLN B N 1
ATOM 4065 C CA . GLN B 1 227 ? -0.701 -34.594 -11.469 1 97.62 227 GLN B CA 1
ATOM 4066 C C . GLN B 1 227 ? 0.13 -34.125 -10.281 1 97.62 227 GLN B C 1
ATOM 4068 O O . GLN B 1 227 ? 1.272 -33.688 -10.445 1 97.62 227 GLN B O 1
ATOM 4073 N N . ILE B 1 228 ? -0.407 -34.219 -9.062 1 97.19 228 ILE B N 1
ATOM 4074 C CA . ILE B 1 228 ? 0.34 -33.75 -7.898 1 97.19 228 ILE B CA 1
ATOM 4075 C C . ILE B 1 228 ? 1.488 -34.688 -7.598 1 97.19 228 ILE B C 1
ATOM 4077 O O . ILE B 1 228 ? 2.555 -34.281 -7.145 1 97.19 228 ILE B O 1
ATOM 4081 N N . LYS B 1 229 ? 1.308 -35.969 -7.836 1 96.19 229 LYS B N 1
ATOM 4082 C CA . LYS B 1 229 ? 2.387 -36.938 -7.648 1 96.19 229 LYS B CA 1
ATOM 4083 C C . LYS B 1 229 ? 3.592 -36.594 -8.516 1 96.19 229 LYS B C 1
ATOM 4085 O O . LYS B 1 229 ? 4.738 -36.719 -8.086 1 96.19 229 LYS B O 1
ATOM 4090 N N . GLU B 1 230 ? 3.34 -36.188 -9.727 1 95.44 230 GLU B N 1
ATOM 4091 C CA . GLU B 1 230 ? 4.422 -35.812 -10.625 1 95.44 230 GLU B CA 1
ATOM 4092 C C . GLU B 1 230 ? 5.18 -34.594 -10.078 1 95.44 230 GLU B C 1
ATOM 4094 O O . GLU B 1 230 ? 6.406 -34.531 -10.18 1 95.44 230 GLU B O 1
ATOM 4099 N N . MET B 1 231 ? 4.488 -33.625 -9.516 1 95.75 231 MET B N 1
ATOM 4100 C CA . MET B 1 231 ? 5.105 -32.438 -8.914 1 95.75 231 MET B CA 1
ATOM 4101 C C . MET B 1 231 ? 6.043 -32.844 -7.777 1 95.75 231 MET B C 1
ATOM 4103 O O . MET B 1 231 ? 7.129 -32.281 -7.641 1 95.75 231 MET B O 1
ATOM 4107 N N . ARG B 1 232 ? 5.629 -33.781 -7.031 1 95.19 232 ARG B N 1
ATOM 4108 C CA . ARG B 1 232 ? 6.348 -34.156 -5.82 1 95.19 232 ARG B CA 1
ATOM 4109 C C . ARG B 1 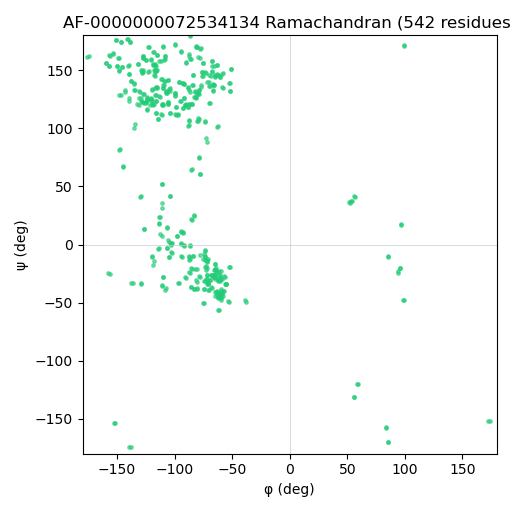232 ? 7.629 -34.906 -6.16 1 95.19 232 ARG B C 1
ATOM 4111 O O . ARG B 1 232 ? 8.438 -35.219 -5.277 1 95.19 232 ARG B O 1
ATOM 4118 N N . LYS B 1 233 ? 7.859 -35.188 -7.434 1 93.62 233 LYS B N 1
ATOM 4119 C CA . LYS B 1 233 ? 9.086 -35.844 -7.887 1 93.62 233 LYS B CA 1
ATOM 4120 C C . LYS B 1 233 ? 10.18 -34.812 -8.164 1 93.62 233 LYS B C 1
ATOM 4122 O O . LYS B 1 233 ? 11.344 -35.188 -8.375 1 93.62 233 LYS B O 1
ATOM 4127 N N . LEU B 1 234 ? 9.836 -33.594 -8.234 1 94 234 LEU B N 1
ATOM 4128 C CA . LEU B 1 234 ? 10.797 -32.531 -8.547 1 94 234 LEU B CA 1
ATOM 4129 C C . LEU B 1 234 ? 11.859 -32.438 -7.457 1 94 234 LEU B C 1
ATOM 4131 O O . LEU B 1 234 ? 11.57 -32.625 -6.273 1 94 234 LEU B O 1
ATOM 4135 N N . ASN B 1 235 ? 13.047 -32.094 -7.902 1 90.56 235 ASN B N 1
ATOM 4136 C CA . ASN B 1 235 ? 14.203 -32.062 -7.008 1 90.56 235 ASN B CA 1
ATOM 4137 C C . ASN B 1 235 ? 14.773 -30.641 -6.902 1 90.56 235 ASN B C 1
ATOM 4139 O O . ASN B 1 235 ? 14.719 -29.875 -7.863 1 90.56 235 ASN B O 1
ATOM 4143 N N . GLN B 1 236 ? 15.336 -30.344 -5.781 1 86.62 236 GLN B N 1
ATOM 4144 C CA . GLN B 1 236 ? 15.945 -29.031 -5.555 1 86.62 236 GLN B CA 1
ATOM 4145 C C . GLN B 1 236 ? 17.391 -29.016 -6.039 1 86.62 236 GLN B C 1
ATOM 4147 O O . GLN B 1 236 ? 17.969 -27.938 -6.242 1 86.62 236 GLN B O 1
ATOM 4152 N N . ALA B 1 237 ? 17.922 -30.156 -6.07 1 82.31 237 ALA B N 1
ATOM 4153 C CA . ALA B 1 237 ? 19.344 -30.266 -6.414 1 82.31 237 ALA B CA 1
ATOM 4154 C C . ALA B 1 237 ? 19.531 -30.547 -7.902 1 82.31 237 ALA B C 1
ATOM 4156 O O . ALA B 1 237 ? 18.578 -30.922 -8.594 1 82.31 237 ALA B O 1
ATOM 4157 N N . SER B 1 238 ? 20.781 -30.359 -8.258 1 83.06 238 SER B N 1
ATOM 4158 C CA . SER B 1 238 ? 21.125 -30.688 -9.633 1 83.06 238 SER B CA 1
ATOM 4159 C C . SER B 1 238 ? 21.25 -32.188 -9.82 1 83.06 238 SER B C 1
ATOM 4161 O O . SER B 1 238 ? 21.266 -32.938 -8.844 1 83.06 238 SER B O 1
ATOM 4163 N N . ARG B 1 239 ? 21.344 -32.625 -11.023 1 78.75 239 ARG B N 1
ATOM 4164 C CA . ARG B 1 239 ? 21.406 -34.031 -11.383 1 78.75 239 ARG B CA 1
ATOM 4165 C C . ARG B 1 239 ? 22.578 -34.719 -10.695 1 78.75 239 ARG B C 1
ATOM 4167 O O . ARG B 1 239 ? 22.5 -35.906 -10.352 1 78.75 239 ARG B O 1
ATOM 4174 N N . ASN B 1 240 ? 23.5 -34 -10.43 1 74.31 240 ASN B N 1
ATOM 4175 C CA . ASN B 1 240 ? 24.734 -34.594 -9.922 1 74.31 240 ASN B CA 1
ATOM 4176 C C . ASN B 1 240 ? 24.656 -34.875 -8.422 1 74.31 240 ASN B C 1
ATOM 4178 O O . ASN B 1 240 ? 25.422 -35.656 -7.887 1 74.31 240 ASN B O 1
ATOM 4182 N N . ASN B 1 241 ? 23.781 -34.25 -7.664 1 64.12 241 ASN B N 1
ATOM 4183 C CA . ASN B 1 241 ? 23.609 -34.5 -6.23 1 64.12 241 ASN B CA 1
ATOM 4184 C C . ASN B 1 241 ? 22.141 -34.375 -5.824 1 64.12 241 ASN B C 1
ATOM 4186 O O . ASN B 1 241 ? 21.766 -33.469 -5.094 1 64.12 241 ASN B O 1
ATOM 4190 N N . PRO B 1 242 ? 21.375 -35.375 -6.363 1 61.28 242 PRO B N 1
ATOM 4191 C CA . PRO B 1 242 ? 19.938 -35.281 -6.113 1 61.28 242 PRO B CA 1
ATOM 4192 C C . PRO B 1 242 ? 19.562 -35.594 -4.672 1 61.28 242 PRO B C 1
ATOM 4194 O O . PRO B 1 242 ? 19.719 -36.75 -4.23 1 61.28 242 PRO B O 1
ATOM 4197 N N . GLN B 1 243 ? 19.531 -34.656 -3.697 1 62.78 243 GLN B N 1
ATOM 4198 C CA . GLN B 1 243 ? 19.359 -35.062 -2.299 1 62.78 243 GLN B CA 1
ATOM 4199 C C . GLN B 1 243 ? 18.062 -34.469 -1.729 1 62.78 243 GLN B C 1
ATOM 4201 O O . GLN B 1 243 ? 17.5 -35.031 -0.768 1 62.78 243 GLN B O 1
ATOM 4206 N N . MET B 1 244 ? 17.453 -33.469 -2.438 1 78.75 244 MET B N 1
ATOM 4207 C CA . MET B 1 244 ? 16.328 -32.875 -1.684 1 78.75 244 MET B CA 1
ATOM 4208 C C . MET B 1 244 ? 15.148 -32.594 -2.6 1 78.75 244 MET B C 1
ATOM 4210 O O . MET B 1 244 ? 15.312 -31.969 -3.652 1 78.75 244 MET B O 1
ATOM 4214 N N . LEU B 1 245 ? 14.039 -33.156 -2.234 1 86 245 LEU B N 1
ATOM 4215 C CA . LEU B 1 245 ? 12.812 -32.906 -2.984 1 86 245 LEU B CA 1
ATOM 4216 C C . LEU B 1 245 ? 12.344 -31.484 -2.83 1 86 245 LEU B C 1
ATOM 4218 O O . LEU B 1 245 ? 12.586 -30.844 -1.8 1 86 245 LEU B O 1
ATOM 4222 N N . MET B 1 246 ? 11.797 -30.953 -3.826 1 90.5 246 MET B N 1
ATOM 4223 C CA . MET B 1 246 ? 11.328 -29.578 -3.867 1 90.5 246 MET B CA 1
ATOM 4224 C C . MET B 1 246 ? 10.078 -29.406 -3.01 1 90.5 246 MET B C 1
ATOM 4226 O O . MET B 1 246 ? 9.812 -28.312 -2.502 1 90.5 246 MET B O 1
ATOM 4230 N N . ALA B 1 247 ? 9.328 -30.531 -2.838 1 90.75 247 ALA B N 1
ATOM 4231 C CA . ALA B 1 247 ? 8.102 -30.453 -2.043 1 90.75 247 ALA B CA 1
ATOM 4232 C C . ALA B 1 247 ? 8.375 -29.828 -0.678 1 90.75 247 ALA B C 1
ATOM 4234 O O . ALA B 1 247 ? 9.398 -30.109 -0.051 1 90.75 247 ALA B O 1
ATOM 4235 N N . GLY B 1 248 ? 7.473 -28.984 -0.264 1 89.56 248 GLY B N 1
ATOM 4236 C CA . GLY B 1 248 ? 7.645 -28.25 0.975 1 89.56 248 GLY B CA 1
ATOM 4237 C C . GLY B 1 248 ? 8.203 -26.859 0.762 1 89.56 248 GLY B C 1
ATOM 4238 O O . GLY B 1 248 ? 8.742 -26.25 1.688 1 89.56 248 GLY B O 1
ATOM 4239 N N . ASN B 1 249 ? 8.148 -26.359 -0.416 1 92.12 249 ASN B N 1
ATOM 4240 C CA . ASN B 1 249 ? 8.594 -25 -0.736 1 92.12 249 ASN B CA 1
ATOM 4241 C C . ASN B 1 249 ? 7.562 -23.953 -0.321 1 92.12 249 ASN B C 1
ATOM 4243 O O . ASN B 1 249 ? 7.098 -23.172 -1.15 1 92.12 249 ASN B O 1
ATOM 4247 N N . ILE B 1 250 ? 7.312 -23.953 0.953 1 92.56 250 ILE B N 1
ATOM 4248 C CA . ILE B 1 250 ? 6.23 -23.156 1.527 1 92.56 250 ILE B CA 1
ATOM 4249 C C . ILE B 1 250 ? 6.789 -22.234 2.607 1 92.56 250 ILE B C 1
ATOM 4251 O O . ILE B 1 250 ? 7.516 -22.672 3.498 1 92.56 250 ILE B O 1
ATOM 4255 N N . ARG B 1 251 ? 6.504 -20.938 2.484 1 93.88 251 ARG B N 1
ATOM 4256 C CA . ARG B 1 251 ? 6.809 -20.016 3.57 1 93.88 251 ARG B CA 1
ATOM 4257 C C . ARG B 1 251 ? 5.758 -20.094 4.676 1 93.88 251 ARG B C 1
ATOM 4259 O O . ARG B 1 251 ? 4.559 -20.125 4.395 1 93.88 251 ARG B O 1
ATOM 4266 N N . PRO B 1 252 ? 6.16 -20.172 5.91 1 93.31 252 PRO B N 1
ATOM 4267 C CA . PRO B 1 252 ? 5.184 -20.219 7.004 1 93.31 252 PRO B CA 1
ATOM 4268 C C . PRO B 1 252 ? 4.27 -18.984 7.02 1 93.31 252 PRO B C 1
ATOM 4270 O O . PRO B 1 252 ? 4.707 -17.891 6.691 1 93.31 252 PRO B O 1
ATOM 4273 N N . ARG B 1 253 ? 3.041 -19.234 7.438 1 96.25 253 ARG B N 1
ATOM 4274 C CA . ARG B 1 253 ? 2.055 -18.156 7.492 1 96.25 253 ARG B CA 1
ATOM 4275 C C . ARG B 1 253 ? 2.504 -17.047 8.438 1 96.25 253 ARG B C 1
ATOM 4277 O O . ARG B 1 253 ? 3.057 -17.328 9.508 1 96.25 253 ARG B O 1
ATOM 4284 N N . GLN B 1 254 ? 2.209 -15.859 8.094 1 97.25 254 GLN B N 1
ATOM 4285 C CA . GLN B 1 254 ? 2.605 -14.656 8.828 1 97.25 254 GLN B CA 1
ATOM 4286 C C . GLN B 1 254 ? 1.407 -14.016 9.523 1 97.25 254 GLN B C 1
ATOM 4288 O O . GLN B 1 254 ? 0.263 -14.219 9.109 1 97.25 254 GLN B O 1
ATOM 4293 N N . PRO B 1 255 ? 1.65 -13.18 10.562 1 96.88 255 PRO B N 1
ATOM 4294 C CA . PRO B 1 255 ? 0.559 -12.492 11.25 1 96.88 255 PRO B CA 1
ATOM 4295 C C . PRO B 1 255 ? -0.132 -11.453 10.367 1 96.88 255 PRO B C 1
ATOM 4297 O O . PRO B 1 255 ? 0.522 -10.797 9.555 1 96.88 255 PRO B O 1
ATOM 4300 N N . ILE B 1 256 ? -1.414 -11.273 10.609 1 96.31 256 ILE B N 1
ATOM 4301 C CA . ILE B 1 256 ? -2.213 -10.32 9.844 1 96.31 256 ILE B CA 1
ATOM 4302 C C . ILE B 1 256 ? -1.872 -8.898 10.273 1 96.31 256 ILE B C 1
ATOM 4304 O O . ILE B 1 256 ? -1.855 -7.98 9.445 1 96.31 256 ILE B O 1
ATOM 4308 N N . ASN B 1 257 ? -1.639 -8.719 11.633 1 96.25 257 ASN B N 1
ATOM 4309 C CA . ASN B 1 257 ? -1.411 -7.41 12.242 1 96.25 257 ASN B CA 1
ATOM 4310 C C . ASN B 1 257 ? -2.559 -6.449 11.953 1 96.25 257 ASN B C 1
ATOM 4312 O O . ASN B 1 257 ? -3.723 -6.766 12.211 1 96.25 257 ASN B O 1
ATOM 4316 N N . GLN B 1 258 ? -2.318 -5.219 11.5 1 94.69 258 GLN B N 1
ATOM 4317 C CA . GLN B 1 258 ? -3.365 -4.207 11.375 1 94.69 258 GLN B CA 1
ATOM 4318 C C . GLN B 1 258 ? -3.98 -4.219 9.977 1 94.69 258 GLN B C 1
ATOM 4320 O O . GLN B 1 258 ? -4.793 -3.352 9.648 1 94.69 258 GLN B O 1
ATOM 4325 N N . ARG B 1 259 ? -3.662 -5.207 9.18 1 95.31 259 ARG B N 1
ATOM 4326 C CA . ARG B 1 259 ? -4.121 -5.211 7.797 1 95.31 259 ARG B CA 1
ATOM 4327 C C . ARG B 1 259 ? -5.598 -5.586 7.711 1 95.31 259 ARG B C 1
ATOM 4329 O O . ARG B 1 259 ? -6.078 -6.41 8.492 1 95.31 259 ARG B O 1
ATOM 4336 N N . THR B 1 260 ? -6.191 -5 6.715 1 94.88 260 THR B N 1
ATOM 4337 C CA . THR B 1 260 ? -7.562 -5.328 6.348 1 94.88 260 THR B CA 1
ATOM 4338 C C . THR B 1 260 ? -7.59 -6.297 5.168 1 94.88 260 THR B C 1
ATOM 4340 O O . THR B 1 260 ? -6.902 -6.082 4.168 1 94.88 260 THR B O 1
ATOM 4343 N N . VAL B 1 261 ? -8.336 -7.309 5.336 1 97.19 261 VAL B N 1
ATOM 4344 C CA . VAL B 1 261 ? -8.57 -8.266 4.258 1 97.19 261 VAL B CA 1
ATOM 4345 C C . VAL B 1 261 ? -9.984 -8.078 3.703 1 97.19 261 VAL B C 1
ATOM 4347 O O . VAL B 1 261 ? -10.961 -8.164 4.445 1 97.19 261 VAL B O 1
ATOM 4350 N N . ARG B 1 262 ? -10.102 -7.809 2.385 1 97.69 262 ARG B N 1
ATOM 4351 C CA . ARG B 1 262 ? -11.367 -7.449 1.762 1 97.69 262 ARG B CA 1
ATOM 4352 C C . ARG B 1 262 ? -11.812 -8.516 0.76 1 97.69 262 ARG B C 1
ATOM 4354 O O . ARG B 1 262 ? -11.008 -9.359 0.351 1 97.69 262 ARG B O 1
ATOM 4361 N N . THR B 1 263 ? -13.07 -8.469 0.413 1 97 263 THR B N 1
ATOM 4362 C CA . THR B 1 263 ? -13.617 -9.375 -0.594 1 97 263 THR B CA 1
ATOM 4363 C C . THR B 1 263 ? -14.773 -8.703 -1.342 1 97 263 THR B C 1
ATOM 4365 O O . THR B 1 263 ? -15.375 -7.758 -0.84 1 97 263 THR B O 1
ATOM 4368 N N . ASN B 1 264 ? -15.023 -9.117 -2.562 1 96.25 264 ASN B N 1
ATOM 4369 C CA . ASN B 1 264 ? -16.188 -8.664 -3.307 1 96.25 264 ASN B CA 1
ATOM 4370 C C . ASN B 1 264 ? -17.359 -9.633 -3.15 1 96.25 264 ASN B C 1
ATOM 4372 O O . ASN B 1 264 ? -18.328 -9.562 -3.908 1 96.25 264 ASN B O 1
ATOM 4376 N N . ILE B 1 265 ? -17.234 -10.531 -2.236 1 92.38 265 ILE B N 1
ATOM 4377 C CA . ILE B 1 265 ? -18.312 -11.461 -1.911 1 92.38 265 ILE B CA 1
ATOM 4378 C C . ILE B 1 265 ? -19.234 -10.836 -0.868 1 92.38 265 ILE B C 1
ATOM 4380 O O . ILE B 1 265 ? -18.797 -10.5 0.237 1 92.38 265 ILE B O 1
ATOM 4384 N N . ASN B 1 266 ? -20.484 -10.68 -1.151 1 88.38 266 ASN B N 1
ATOM 4385 C CA . ASN B 1 266 ? -21.469 -10.18 -0.187 1 88.38 266 ASN B CA 1
ATOM 4386 C C . ASN B 1 266 ? -22.078 -11.312 0.636 1 88.38 266 ASN B C 1
ATOM 4388 O O . ASN B 1 266 ? -22.938 -12.039 0.154 1 88.38 266 ASN B O 1
ATOM 4392 N N . PHE B 1 267 ? -21.688 -11.523 1.847 1 75.94 267 PHE B N 1
ATOM 4393 C CA . PHE B 1 267 ? -22.156 -12.633 2.674 1 75.94 267 PHE B CA 1
ATOM 4394 C C . PHE B 1 267 ? -23.516 -12.305 3.287 1 75.94 267 PHE B C 1
ATOM 4396 O O . PHE B 1 267 ? -24.234 -13.203 3.73 1 75.94 267 PHE B O 1
ATOM 4403 N N . VAL B 1 268 ? -24.094 -11.086 3.701 1 63.91 268 VAL B N 1
ATOM 4404 C CA . VAL B 1 268 ? -25.359 -10.75 4.336 1 63.91 268 VAL B CA 1
ATOM 4405 C C . VAL B 1 268 ? -26.516 -11.195 3.441 1 63.91 268 VAL B C 1
ATOM 4407 O O . VAL B 1 268 ? -27.547 -11.664 3.934 1 63.91 268 VAL B O 1
ATOM 4410 N N . SER B 1 269 ? -26.578 -11.008 2.164 1 47.59 269 SER B N 1
ATOM 4411 C CA . SER B 1 269 ? -27.812 -11.227 1.417 1 47.59 269 SER B CA 1
ATOM 4412 C C . SER B 1 269 ? -28.203 -12.703 1.41 1 47.59 269 SER B C 1
ATOM 4414 O O . SER B 1 269 ? -29.297 -13.062 0.951 1 47.59 269 SER B O 1
ATOM 4416 N N . SER B 1 270 ? -27.359 -13.68 1.522 1 41.09 270 SER B N 1
ATOM 4417 C CA . SER B 1 270 ? -27.875 -15.016 1.228 1 41.09 270 SER B CA 1
ATOM 4418 C C . SER B 1 270 ? -28.75 -15.531 2.357 1 41.09 270 SER B C 1
ATOM 4420 O O . SER B 1 270 ? -29.266 -16.656 2.293 1 41.09 270 SER B O 1
ATOM 4422 N N . THR B 1 271 ? -28.766 -14.938 3.471 1 36.38 271 THR B N 1
ATOM 4423 C CA . THR B 1 271 ? -29.672 -15.609 4.387 1 36.38 271 THR B CA 1
ATOM 4424 C C . THR B 1 271 ? -31.125 -15.25 4.066 1 36.38 271 THR B C 1
ATOM 4426 O O . THR B 1 271 ? -32.031 -15.578 4.828 1 36.38 271 THR B O 1
ATOM 4429 N N . SER B 1 272 ? -31.469 -14.297 3.182 1 30.95 272 SER B N 1
ATOM 4430 C CA . SER B 1 272 ? -32.906 -14.125 3.094 1 30.95 272 SER B CA 1
ATOM 4431 C C . SER B 1 272 ? -33.594 -15.375 2.529 1 30.95 272 SER B C 1
ATOM 4433 O O . SER B 1 272 ? -34.812 -15.43 2.439 1 30.95 272 SER B O 1
ATOM 4435 N N . TYR B 1 273 ? -32.969 -16.391 1.857 1 26.5 273 TYR B N 1
ATOM 4436 C CA . TYR B 1 273 ? -34.094 -17.266 1.539 1 26.5 273 TYR B CA 1
ATOM 4437 C C . TYR B 1 273 ? -34.438 -18.125 2.74 1 26.5 273 TYR B C 1
ATOM 4439 O O . TYR B 1 273 ? -33.594 -18.531 3.521 1 26.5 273 TYR B O 1
#

InterPro domains:
  IPR001148 Alpha carbonic anhydrase domain [PF00194] (12-264)
  IPR001148 Alpha carbonic anhydrase domain [PS51144] (3-265)
  IPR001148 Alpha carbonic anhydrase domain [SM01057] (5-265)
  IPR018338 Carbonic anhydrase, alpha-class, conserved site [PS00162] (109-125)
  IPR023561 Carbonic anhydrase, alpha-class [PTHR18952] (4-260)
  IPR036398 Alpha carbonic anhydrase domain superfamily [G3DSA:3.10.200.10] (2-272)
  IPR036398 Alpha carbonic anhydrase domain superfamily [SSF51069] (5-263)

Foldseek 3Di:
DLQPAECDDPRHLCCLCVVDVLLVCSHPNAQADDAEAEPVQAAADQQFFFKDKDAWKFKAKFAQQLLWTKGFTDDDPVHWIWIDGGPDHAIWTWGMKTKFAALDQQATDQYHYPNGDGRMKMKTKTFRVVPDPDLVVLQQDALTIEIEMAGEHEDADAQVLLVLVLVQCVQHQARGGMDIDGTHTPVSQDDPDRKWKWWFHFDLDGSRHRRYIYTYHPDHHYHHPVSSVSQQSHASHHPVDGDGTSHPSYHHHHDNPPIHMYINDDPPPVVPD/DLQPAECDDPRHLCCLCVVDVLLVCSHPNAQADDAEAEPVQAAADQQFFFKDKDAWKFKAKFAQQLQWTKGFTDDDPVHWIWIDGGPDPAIWTWGMKTKFAALDQQATDQYHYPNGDGRMKMKTKTFRVVPDPDLVVLQQDALTIEIEMAGEHEDADAQDLLVLVLVQCVQHQARGGMDIDGTHTPVSQDDPDRKWKWWFHFDLDGSRHRRYIYTYHPDHHYHHPVSSVSQQSHASHHPVDGDGTSHPSYHHHHDNPPIHMYINDDPVPVVPD

Secondary structure (DSSP, 8-state):
-TTS--SSGGGSGGGHHHH-GGGTHHHH-SS-S-BEE-GGGPEE-TT-PPEEEE--EEEEEEEE-SS-EEEEEP-BTTB--EEEETTEEEEEEEEEEEEEE-SSTTS--SSEETTB--SEEEEEEEEETTT-SSHHHHHTSTT-EEEEEEEEEEESS--HHHHHHHHHHTT--STT-EEEEEEEEHHHHS-S---EEEEEE--SSTT--S-EEEEEESS-EEEEHHHHHHHTT-BSS-TTS---BS----PPPB--TT---EES---GGGGG-/-TTS--SSGGGSGGGHHHH-GGGTHHHH-SS-S-BEE-GGGPEE-TT-PPEEEE--EEEEEEEE-SS-EEEEEP-BTTB--EEEETTEEEEEEEEEEEEEE-SSTTS--SSEETTB--SEEEEEEEEETTT-SSHHHHHTSTT-EEEEEEEEEE-SS--HHHHHHHHHHTT--STT-EEEEEEEEHHHHS-S---EEEEEE--SSTT--S-EEEEEESS-EEE-HHHHHHHTT-BSS-TTS---BS----PPPB--TT---EES---GGGGG-

Organism: Lottia gigantea (NCBI:txid225164)

Nearest PDB structures (foldseek):
  1cvc-assembly1_A  TM=9.566E-01  e=1.185E-32  Homo sapiens
  1flj-assembly1_A  TM=9.583E-01  e=1.117E-32  Rattus norvegicus
  8vzg-assembly1_A  TM=9.465E-01  e=2.038E-31  Homo sapiens
  4e9o-assembly1_X  TM=9.352E-01  e=3.275E-24  Orthopoxvirus vaccinia
  5ush-assembly1_A  TM=9.237E-01  e=5.306E-23  Orthopoxvirus vaccinia

Sequence (546 aa):
WADWWSYEGISGPEYWGLINPDWLFCNKGKNQSPINIDPKALLFDPSLEKLHFKGNEFTGYLVNNGHDITFEIEELRWKGVNISGGPVSYNYRVKEIKLHFGTNNSYGSEHSINGKVFPAEIHILAYNSDLYEDIREAENSPRGVLIIALFAQIADVSHGEFQILVKAMSNTKYKGDKSRIKEFYLSRLLPPTDYFITYDGSLTSPGCFETVTWIIFNKPIYISKRQIKEMRKLNQASRNNPQMLMAGNIRPRQPINQRTVRTNINFVSSTSYWADWWSYEGISGPEYWGLINPDWLFCNKGKNQSPINIDPKALLFDPSLEKLHFKGNEFTGYLVNNGHDITFEIEELRWKGVNISGGPVSYNYRVKEIKLHFGTNNSYGSEHSINGKVFPAEIHILAYNSDLYEDIREAENSPRGVLIIALFAQIADVSHGEFQILVKAMSNTKYKGDKSRIKEFYLSRLLPPTDYFITYDGSLTSPGCFETVTWIIFNKPIYISKRQIKEMRKLNQASRNNPQMLMAGNIRPRQPINQRTVRTNINFVSSTSY